Protein AF-0000000073494313 (afdb_homodimer)

Foldseek 3Di:
DQPWDWDDDVQFIETEGEQVSQVVVPDDDPASQVSVLVVLLPDDLVVTFKYKYEYPQKDFPVVLVVVLVSVDGLLAFEKEAQWWWDDDVVHDIWIWHDNHLMMMTGSNNSVLSNVVPDLVVQADPVDDSRNRVSVRSNCVVSVRDYDQSADPVRAGQRENAALVQQQDPDHDPVCVVVCVTGPDHQHGHDPRHDPSHGIHGPNPDVVSVVVCCCVSPPDDDDDPPDDDPDDPPDPPPD/DQPWDWDDDVQFTETEGELVSQVVVPDDDPASQVSVLVVLLPDDLVVTFKYKYEYPQKDFPVVLVVVLVSVDGLLAFEKEAQWWWDDDVVHDIWIWHDNHLMMMTGSNNSVLSNVVPDLVVQADPVDDSRNRNSVRSNCVVSVRDYDQSADPVRAGQRENAALVQQQDPDHDPVCVVVCVTGPDHQHGHDPRHDPSHGIHGPNPDVVSVVVCCCVSPPDDDDDPPDDDPDDPPDPPPD

Organism: Scylla paramamosain (NCBI:txid85552)

Nearest PDB structures (foldseek):
  7q4i-assembly1_A  TM=8.349E-01  e=1.091E-16  Drosophila melanogaster
  2j0b-assembly1_A  TM=5.840E-01  e=1.925E-06  Mus musculus
  3pkp-assembly4_C  TM=4.285E-01  e=1.118E-01  Salmonella enterica subsp. enterica serovar Typhimurium
  7q4i-assembly1_A  TM=8.349E-01  e=9.191E-17  Drosophila melanogaster
  2j0b-assembly1_A  TM=5.835E-01  e=2.521E-06  Mus musculus

Structure (mmCIF, N/CA/C/O backbone):
data_AF-0000000073494313-model_v1
#
loop_
_entity.id
_entity.type
_entity.pdbx_description
1 polymer 'N-acetylgalactosaminide beta-1,3-galactosyltransferase'
#
loop_
_atom_site.group_PDB
_atom_site.id
_atom_site.type_symbol
_atom_site.label_atom_id
_atom_site.label_alt_id
_atom_site.label_comp_id
_atom_site.label_asym_id
_atom_site.label_entity_id
_atom_site.label_seq_id
_atom_site.pdbx_PDB_ins_code
_atom_site.Cartn_x
_atom_site.Cartn_y
_atom_site.Cartn_z
_atom_site.occupancy
_atom_site.B_iso_or_equiv
_atom_site.auth_seq_id
_atom_site.auth_comp_id
_atom_site.auth_asym_id
_atom_site.auth_atom_id
_atom_site.pdbx_PDB_model_num
ATOM 1 N N . MET A 1 1 ? -23.766 22.703 9.469 1 31.22 1 MET A N 1
ATOM 2 C CA . MET A 1 1 ? -22.953 21.906 10.398 1 31.22 1 MET A CA 1
ATOM 3 C C . MET A 1 1 ? -21.719 21.359 9.711 1 31.22 1 MET A C 1
ATOM 5 O O . MET A 1 1 ? -21.797 20.812 8.617 1 31.22 1 MET A O 1
ATOM 9 N N . LEU A 1 2 ? -20.641 21.922 10.203 1 36.47 2 LEU A N 1
ATOM 10 C CA . LEU A 1 2 ? -19.359 21.562 9.609 1 36.47 2 LEU A CA 1
ATOM 11 C C . LEU A 1 2 ? -19.156 20.047 9.641 1 36.47 2 LEU A C 1
ATOM 13 O O . LEU A 1 2 ? -19.422 19.406 10.648 1 36.47 2 LEU A O 1
ATOM 17 N N . ASP A 1 3 ? -19.141 19.484 8.539 1 37.72 3 ASP A N 1
ATOM 18 C CA . ASP A 1 3 ? -18.938 18.031 8.461 1 37.72 3 ASP A CA 1
ATOM 19 C C . ASP A 1 3 ? -17.578 17.641 9.039 1 37.72 3 ASP A C 1
ATOM 21 O O . ASP A 1 3 ? -16.531 18.016 8.492 1 37.72 3 ASP A O 1
ATOM 25 N N . THR A 1 4 ? -17.609 17.656 10.391 1 46.22 4 THR A N 1
ATOM 26 C CA . THR A 1 4 ? -16.422 17.156 11.07 1 46.22 4 THR A CA 1
ATOM 27 C C . THR A 1 4 ? -16.562 15.664 11.406 1 46.22 4 THR A C 1
ATOM 29 O O . THR A 1 4 ? -17.688 15.188 11.633 1 46.22 4 THR A O 1
ATOM 32 N N . THR A 1 5 ? -15.555 14.906 11.062 1 47.62 5 THR A N 1
ATOM 33 C CA . THR A 1 5 ? -15.516 13.539 11.547 1 47.62 5 THR A CA 1
ATOM 34 C C . THR A 1 5 ? -14.867 13.469 12.93 1 47.62 5 THR A C 1
ATOM 36 O O . THR A 1 5 ? -13.797 14.047 13.148 1 47.62 5 THR A O 1
ATOM 39 N N . ARG A 1 6 ? -15.672 12.969 13.945 1 47.88 6 ARG A N 1
ATOM 40 C CA . ARG A 1 6 ? -15.148 12.828 15.297 1 47.88 6 ARG A CA 1
ATOM 41 C C . ARG A 1 6 ? -14.734 11.383 15.578 1 47.88 6 ARG A C 1
ATOM 43 O O . ARG A 1 6 ? -15.445 10.445 15.227 1 47.88 6 ARG A O 1
ATOM 50 N N . ILE A 1 7 ? -13.445 11.234 15.969 1 43.59 7 ILE A N 1
ATOM 51 C CA . ILE A 1 7 ? -12.93 9.938 16.391 1 43.59 7 ILE A CA 1
ATOM 52 C C . ILE A 1 7 ? -12.641 9.953 17.891 1 43.59 7 ILE A C 1
ATOM 54 O O . ILE A 1 7 ? -11.945 10.844 18.375 1 43.59 7 ILE A O 1
ATOM 58 N N . LYS A 1 8 ? -13.328 9.055 18.75 1 47.69 8 LYS A N 1
ATOM 59 C CA . LYS A 1 8 ? -13.125 8.961 20.203 1 47.69 8 LYS A CA 1
ATOM 60 C C . LYS A 1 8 ? -12.602 7.586 20.594 1 47.69 8 LYS A C 1
ATOM 62 O O . LYS A 1 8 ? -13.156 6.566 20.188 1 47.69 8 LYS A O 1
ATOM 67 N N . THR A 1 9 ? -11.359 7.719 20.922 1 48.69 9 THR A N 1
ATOM 68 C CA . THR A 1 9 ? -10.852 6.539 21.625 1 48.69 9 THR A CA 1
ATOM 69 C C . THR A 1 9 ? -10.758 6.785 23.125 1 48.69 9 THR A C 1
ATOM 71 O O . THR A 1 9 ? -11.078 7.879 23.594 1 48.69 9 THR A O 1
ATOM 74 N N . ASN A 1 10 ? -10.695 5.785 23.984 1 44.34 10 ASN A N 1
ATOM 75 C CA . ASN A 1 10 ? -10.539 5.965 25.422 1 44.34 10 ASN A CA 1
ATOM 76 C C . ASN A 1 10 ? -9.414 6.945 25.75 1 44.34 10 ASN A C 1
ATOM 78 O O . ASN A 1 10 ? -9.344 7.473 26.859 1 44.34 10 ASN A O 1
ATOM 82 N N . TYR A 1 11 ? -8.609 7.281 24.719 1 44.97 11 TYR A N 1
ATOM 83 C CA . TYR A 1 11 ? -7.406 8.055 25.016 1 44.97 11 TYR A CA 1
ATOM 84 C C . TYR A 1 11 ? -7.41 9.383 24.266 1 44.97 11 TYR A C 1
ATOM 86 O O . TYR A 1 11 ? -6.793 10.352 24.703 1 44.97 11 TYR A O 1
ATOM 94 N N . ILE A 1 12 ? -8.094 9.352 23.078 1 50.31 12 ILE A N 1
ATOM 95 C CA . ILE A 1 12 ? -7.914 10.516 22.219 1 50.31 12 ILE A CA 1
ATOM 96 C C . ILE A 1 12 ? -9.234 10.875 21.547 1 50.31 12 ILE A C 1
ATOM 98 O O . ILE A 1 12 ? -9.992 9.984 21.141 1 50.31 12 ILE A O 1
ATOM 102 N N . SER A 1 13 ? -9.57 12.148 21.625 1 58.66 13 SER A N 1
ATOM 103 C CA . SER A 1 13 ? -10.648 12.648 20.781 1 58.66 13 SER A CA 1
ATOM 104 C C . SER A 1 13 ? -10.117 13.586 19.703 1 58.66 13 SER A C 1
ATOM 106 O O . SER A 1 13 ? -9.258 14.438 19.984 1 58.66 13 SER A O 1
ATOM 108 N N . LEU A 1 14 ? -10.477 13.289 18.469 1 51.53 14 LEU A N 1
ATOM 109 C CA . LEU A 1 14 ? -9.984 14 17.297 1 51.53 14 LEU A CA 1
ATOM 110 C C . LEU A 1 14 ? -11.141 14.461 16.422 1 51.53 14 LEU A C 1
ATOM 112 O O . LEU A 1 14 ? -12.078 13.703 16.172 1 51.53 14 LEU A O 1
ATOM 116 N N . SER A 1 15 ? -11.164 15.82 16.188 1 59.72 15 SER A N 1
ATOM 117 C CA . SER A 1 15 ? -12.086 16.375 15.203 1 59.72 15 SER A CA 1
ATOM 118 C C . SER A 1 15 ? -11.352 16.75 13.922 1 59.72 15 SER A C 1
ATOM 120 O O . SER A 1 15 ? -10.32 17.422 13.961 1 59.72 15 SER A O 1
ATOM 122 N N . ILE A 1 16 ? -11.828 16.266 12.789 1 64.75 16 ILE A N 1
ATOM 123 C CA . ILE A 1 16 ? -11.188 16.516 11.5 1 64.75 16 ILE A CA 1
ATOM 124 C C . ILE A 1 16 ? -12.086 17.406 10.648 1 64.75 16 ILE A C 1
ATOM 126 O O . ILE A 1 16 ? -13.266 17.109 10.461 1 64.75 16 ILE A O 1
ATOM 130 N N . MET A 1 17 ? -11.562 18.516 10.273 1 63.66 17 MET A N 1
ATOM 131 C CA . MET A 1 17 ? -12.242 19.406 9.344 1 63.66 17 MET A CA 1
ATOM 132 C C . MET A 1 17 ? -11.625 19.328 7.953 1 63.66 17 MET A C 1
ATOM 134 O O . MET A 1 17 ? -10.422 19.531 7.793 1 63.66 17 MET A O 1
ATOM 138 N N . ALA A 1 18 ? -12.445 18.922 7.004 1 61.81 18 ALA A N 1
ATOM 139 C CA . ALA A 1 18 ? -12 18.906 5.613 1 61.81 18 ALA A CA 1
ATOM 140 C C . ALA A 1 18 ? -12.289 20.25 4.934 1 61.81 18 ALA A C 1
ATOM 142 O O . ALA A 1 18 ? -13.344 20.844 5.16 1 61.81 18 ALA A O 1
ATOM 143 N N . SER A 1 19 ? -11.352 20.703 4.25 1 59.56 19 SER A N 1
ATOM 144 C CA . SER A 1 19 ? -11.438 22.047 3.691 1 59.56 19 SER A CA 1
ATOM 145 C C . SER A 1 19 ? -12.664 22.203 2.801 1 59.56 19 SER A C 1
ATOM 147 O O . SER A 1 19 ? -13.312 23.25 2.799 1 59.56 19 SER A O 1
ATOM 149 N N . HIS A 1 20 ? -12.914 21.109 2.035 1 52.56 20 HIS A N 1
ATOM 150 C CA . HIS A 1 20 ? -14.031 21.266 1.113 1 52.56 20 HIS A CA 1
ATOM 151 C C . HIS A 1 20 ? -15.352 21.375 1.867 1 52.56 20 HIS A C 1
ATOM 153 O O . HIS A 1 20 ? -16.312 21.984 1.372 1 52.56 20 HIS A O 1
ATOM 159 N N . ALA A 1 21 ? -15.305 20.719 3.002 1 49.66 21 ALA A N 1
ATOM 160 C CA . ALA A 1 21 ? -16.516 20.812 3.805 1 49.66 21 ALA A CA 1
ATOM 161 C C . ALA A 1 21 ? -16.797 22.25 4.234 1 49.66 21 ALA A C 1
ATOM 163 O O . ALA A 1 21 ? -17.922 22.609 4.574 1 49.66 21 ALA A O 1
ATOM 164 N N . LEU A 1 22 ? -15.781 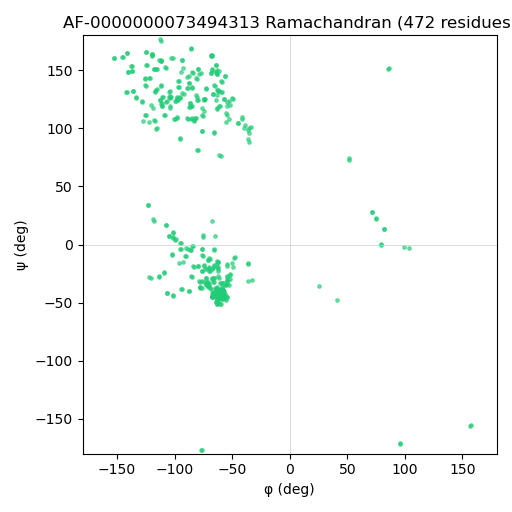23 4.074 1 48.25 22 LEU A N 1
ATOM 165 C CA . LEU A 1 22 ? -15.859 24.391 4.508 1 48.25 22 LEU A CA 1
ATOM 166 C C . LEU A 1 22 ? -16.484 25.266 3.424 1 48.25 22 LEU A C 1
ATOM 168 O O . LEU A 1 22 ? -16.953 26.375 3.705 1 48.25 22 LEU A O 1
ATOM 172 N N . SER A 1 23 ? -16.281 24.781 2.166 1 46.97 23 SER A N 1
ATOM 173 C CA . SER A 1 23 ? -16.875 25.578 1.093 1 46.97 23 SER A CA 1
ATOM 174 C C . SER A 1 23 ? -18.375 25.797 1.327 1 46.97 23 SER A C 1
ATOM 176 O O . SER A 1 23 ? -18.969 26.703 0.734 1 46.97 23 SER A O 1
ATOM 178 N N . ARG A 1 24 ? -18.922 24.844 2.002 1 47.31 24 ARG A N 1
ATOM 179 C CA . ARG A 1 24 ? -20.344 25.062 2.221 1 47.31 24 ARG A CA 1
ATOM 180 C C . ARG A 1 24 ? -20.578 26.188 3.225 1 47.31 24 ARG A C 1
ATOM 182 O O . ARG A 1 24 ? -21.719 26.609 3.441 1 47.31 24 ARG A O 1
ATOM 189 N N . LEU A 1 25 ? -19.484 26.359 3.953 1 43.41 25 LEU A N 1
ATOM 190 C CA . LEU A 1 25 ? -19.672 27.484 4.859 1 43.41 25 LEU A CA 1
ATOM 191 C C . LEU A 1 25 ? -19.797 28.797 4.082 1 43.41 25 LEU A C 1
ATOM 193 O O . LEU A 1 25 ? -18.984 29.062 3.182 1 43.41 25 LEU A O 1
ATOM 197 N N . LEU A 1 26 ? -21.062 29.156 3.863 1 39.44 26 LEU A N 1
ATOM 198 C CA . LEU A 1 26 ? -21.594 30.328 3.186 1 39.44 26 LEU A CA 1
ATOM 199 C C . LEU A 1 26 ? -20.734 31.562 3.459 1 39.44 26 LEU A C 1
ATOM 201 O O . LEU A 1 26 ? -21.047 32.656 3.004 1 39.44 26 LEU A O 1
ATOM 205 N N . TYR A 1 27 ? -19.844 31.562 4.488 1 44.03 27 TYR A N 1
ATOM 206 C CA . TYR A 1 27 ? -19.484 32.938 4.746 1 44.03 27 TYR A CA 1
ATOM 207 C C . TYR A 1 27 ? -18.656 33.531 3.607 1 44.03 27 TYR A C 1
ATOM 209 O O . TYR A 1 27 ? -18.062 32.781 2.826 1 44.03 27 TYR A O 1
ATOM 217 N N . SER A 1 28 ? -18.562 34.938 3.582 1 43.09 28 SER A N 1
ATOM 218 C CA . SER A 1 28 ? -18.031 36.031 2.758 1 43.09 28 SER A CA 1
ATOM 219 C C . SER A 1 28 ? -16.547 35.812 2.496 1 43.09 28 SER A C 1
ATOM 221 O O . SER A 1 28 ? -15.898 36.688 1.889 1 43.09 28 SER A O 1
ATOM 223 N N . TYR A 1 29 ? -15.898 35.031 3.23 1 48.62 29 TYR A N 1
ATOM 224 C CA . TYR A 1 29 ? -14.477 35.188 2.984 1 48.62 29 TYR A CA 1
ATOM 225 C C . TYR A 1 29 ? -14.062 34.562 1.661 1 48.62 29 TYR A C 1
ATOM 227 O O . TYR A 1 29 ? -14.492 33.469 1.338 1 48.62 29 TYR A O 1
ATOM 235 N N . GLU A 1 30 ? -13.656 35.406 0.825 1 58.41 30 GLU A N 1
ATOM 236 C CA . GLU A 1 30 ? -13.234 35.094 -0.541 1 58.41 30 GLU A CA 1
ATOM 237 C C . GLU A 1 30 ? -12.031 34.156 -0.557 1 58.41 30 GLU A C 1
ATOM 239 O O . GLU A 1 30 ? -11.906 33.344 -1.449 1 58.41 30 GLU A O 1
ATOM 244 N N . ASP A 1 31 ? -11.141 34.281 0.619 1 74.75 31 ASP A N 1
ATOM 245 C CA . ASP A 1 31 ? -9.938 33.469 0.389 1 74.75 31 ASP A CA 1
ATOM 246 C C . ASP A 1 31 ? -9.891 32.281 1.327 1 74.75 31 ASP A C 1
ATOM 248 O O . ASP A 1 31 ? -10.695 32.156 2.252 1 74.75 31 ASP A O 1
ATOM 252 N N . LEU A 1 32 ? -9.242 31.297 1.111 1 78 32 LEU A N 1
ATOM 253 C CA . LEU A 1 32 ? -9.141 30.031 1.825 1 78 32 LEU A CA 1
ATOM 254 C C . LEU A 1 32 ? -8.781 30.266 3.291 1 78 32 LEU A C 1
ATOM 256 O O . LEU A 1 32 ? -9.25 29.531 4.168 1 78 32 LEU A O 1
ATOM 260 N N . TRP A 1 33 ? -8.039 31.312 3.58 1 82.94 33 TRP A N 1
ATOM 261 C CA . TRP A 1 33 ? -7.688 31.625 4.961 1 82.94 33 TRP A CA 1
ATOM 262 C C . TRP A 1 33 ? -8.93 31.938 5.781 1 82.94 33 TRP A C 1
ATOM 264 O O . TRP A 1 33 ? -9.141 31.375 6.855 1 82.94 33 TRP A O 1
ATOM 274 N N . GLY A 1 34 ? -9.719 32.812 5.273 1 78.81 34 GLY A N 1
ATOM 275 C CA . GLY A 1 34 ? -10.945 33.188 5.961 1 78.81 34 GLY A CA 1
ATOM 276 C C . GLY A 1 34 ? -11.859 32 6.219 1 78.81 34 GLY A C 1
ATOM 277 O O . GLY A 1 34 ? -12.43 31.859 7.305 1 78.81 34 GLY A O 1
ATOM 278 N N . LYS A 1 35 ? -11.945 31.109 5.273 1 79 35 LYS A N 1
ATOM 279 C CA . LYS A 1 35 ? -12.812 29.938 5.391 1 79 35 LYS A CA 1
ATOM 280 C C . LYS A 1 35 ? -12.312 29 6.48 1 79 35 LYS A C 1
ATOM 282 O O . LYS A 1 35 ? -13.102 28.516 7.293 1 79 35 LYS A O 1
ATOM 287 N N . VAL A 1 36 ? -11.047 28.75 6.508 1 83.19 36 VAL A N 1
ATOM 288 C CA . VAL A 1 36 ? -10.453 27.797 7.453 1 83.19 36 VAL A CA 1
ATOM 289 C C . VAL A 1 36 ? -10.57 28.359 8.875 1 83.19 36 VAL A C 1
ATOM 291 O O . VAL A 1 36 ? -10.969 27.641 9.797 1 83.19 36 VAL A O 1
ATOM 294 N N . VAL A 1 37 ? -10.25 29.656 9.023 1 82.75 37 VAL A N 1
ATOM 295 C CA . VAL A 1 37 ? -10.297 30.266 10.352 1 82.75 37 VAL A CA 1
ATOM 296 C C . VAL A 1 37 ? -11.734 30.281 10.859 1 82.75 37 VAL A C 1
ATOM 298 O O . VAL A 1 37 ? -11.984 29.984 12.031 1 82.75 37 VAL A O 1
ATOM 301 N N . ASP A 1 38 ? -12.641 30.625 9.969 1 79.56 38 ASP A N 1
ATOM 302 C CA . ASP A 1 38 ? -14.047 30.609 10.352 1 79.56 38 ASP A CA 1
ATOM 303 C C . ASP A 1 38 ? -14.469 29.219 10.82 1 79.56 38 ASP A C 1
ATOM 305 O O . ASP A 1 38 ? -15.242 29.094 11.773 1 79.56 38 ASP A O 1
ATOM 309 N N . GLY A 1 39 ? -14.055 28.219 10.117 1 80.19 39 GLY A N 1
ATOM 310 C CA . GLY A 1 39 ? -14.328 26.844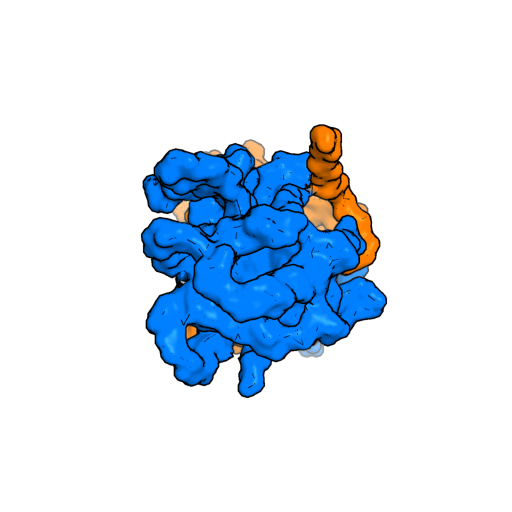 10.523 1 80.19 39 GLY A CA 1
ATOM 311 C C . GLY A 1 39 ? -13.836 26.531 11.922 1 80.19 39 GLY A C 1
ATOM 312 O O . GLY A 1 39 ? -14.57 25.969 12.734 1 80.19 39 GLY A O 1
ATOM 313 N N . PHE A 1 40 ? -12.602 26.906 12.234 1 85.38 40 PHE A N 1
ATOM 314 C CA . PHE A 1 40 ? -12.031 26.656 13.547 1 85.38 40 PHE A CA 1
ATOM 315 C C . PHE A 1 40 ? -12.781 27.422 14.625 1 85.38 40 PHE A C 1
ATOM 317 O O . PHE A 1 40 ? -12.992 26.906 15.727 1 85.38 40 PHE A O 1
ATOM 324 N N . LEU A 1 41 ? -13.203 28.656 14.281 1 82.38 41 LEU A N 1
ATOM 325 C CA . LEU A 1 41 ? -13.875 29.5 15.258 1 82.38 41 LEU A CA 1
ATOM 326 C C . LEU A 1 41 ? -15.234 28.922 15.641 1 82.38 41 LEU A C 1
ATOM 328 O O . LEU A 1 41 ? -15.75 29.203 16.719 1 82.38 41 LEU A O 1
ATOM 332 N N . GLN A 1 42 ? -15.75 28.078 14.773 1 78.31 42 GLN A N 1
ATOM 333 C CA . GLN A 1 42 ? -17.078 27.516 15.008 1 78.31 42 GLN A CA 1
ATOM 334 C C . GLN A 1 42 ? -17 26.219 15.812 1 78.31 42 GLN A C 1
ATOM 336 O O . GLN A 1 42 ? -18.016 25.734 16.328 1 78.31 42 GLN A O 1
ATOM 341 N N . LEU A 1 43 ? -15.828 25.734 15.969 1 80.81 43 LEU A N 1
ATOM 342 C CA . LEU A 1 43 ? -15.672 24.484 16.688 1 80.81 43 LEU A CA 1
ATOM 343 C C . LEU A 1 43 ? -15.742 24.703 18.203 1 80.81 43 LEU A C 1
ATOM 345 O O . LEU A 1 43 ? -15.461 25.812 18.672 1 80.81 43 LEU A O 1
ATOM 349 N N . ASN A 1 44 ? -16.203 23.688 18.906 1 84.75 44 ASN A N 1
ATOM 350 C CA . ASN A 1 44 ? -16.125 23.672 20.359 1 84.75 44 ASN A CA 1
ATOM 351 C C . ASN A 1 44 ? -14.812 23.062 20.844 1 84.75 44 ASN A C 1
ATOM 353 O O . ASN A 1 44 ? -14.625 21.844 20.781 1 84.75 44 ASN A O 1
ATOM 357 N N . ALA A 1 45 ? -13.938 23.922 21.375 1 88.06 45 ALA A N 1
ATOM 358 C CA . ALA A 1 45 ? -12.594 23.516 21.766 1 88.06 45 ALA A CA 1
ATOM 359 C C . ALA A 1 45 ? -12.641 22.484 22.891 1 88.06 45 ALA A C 1
ATOM 361 O O . ALA A 1 45 ? -11.672 21.766 23.125 1 88.06 45 ALA A O 1
ATOM 362 N N . SER A 1 46 ? -13.742 22.422 23.578 1 87.31 46 SER A N 1
ATOM 363 C CA . SER A 1 46 ? -13.852 21.484 24.703 1 87.31 46 SER A CA 1
ATOM 364 C C . SER A 1 46 ? -14.383 20.141 24.234 1 87.31 46 SER A C 1
ATOM 366 O O . SER A 1 46 ? -14.406 19.172 25 1 87.31 46 SER A O 1
ATOM 368 N N . ALA A 1 47 ? -14.703 20.047 22.969 1 82.56 47 ALA A N 1
ATOM 369 C CA . ALA A 1 47 ? -15.359 18.844 22.469 1 82.56 47 ALA A CA 1
ATOM 370 C C . ALA A 1 47 ? -14.336 17.766 22.141 1 82.56 47 ALA A C 1
ATOM 372 O O . ALA A 1 47 ? -14.688 16.594 21.984 1 82.56 47 ALA A O 1
ATOM 373 N N . ALA A 1 48 ? -13.086 18.156 21.984 1 87.25 48 ALA A N 1
ATOM 374 C CA . ALA A 1 48 ? -12.031 17.219 21.641 1 87.25 48 ALA A CA 1
ATOM 375 C C . ALA A 1 48 ? -10.672 17.688 22.141 1 87.25 48 ALA A C 1
ATOM 377 O O . ALA A 1 48 ? -10.508 18.875 22.453 1 87.25 48 ALA A O 1
ATOM 378 N N . ASP A 1 49 ? -9.773 16.734 22.234 1 89.62 49 ASP A N 1
ATOM 379 C CA . ASP A 1 49 ? -8.406 17.047 22.641 1 89.62 49 ASP A CA 1
ATOM 380 C C . ASP A 1 49 ? -7.609 17.656 21.5 1 89.62 49 ASP A C 1
ATOM 382 O O . ASP A 1 49 ? -6.719 18.469 21.719 1 89.62 49 ASP A O 1
ATOM 386 N N . TRP A 1 50 ? -7.977 17.188 20.281 1 93.12 50 TRP A N 1
ATOM 387 C CA . TRP A 1 50 ? -7.211 17.562 19.109 1 93.12 50 TRP A CA 1
ATOM 388 C C . TRP A 1 50 ? -8.133 17.906 17.938 1 93.12 50 TRP A C 1
ATOM 390 O O . TRP A 1 50 ? -9.219 17.328 17.812 1 93.12 50 TRP A O 1
ATOM 400 N N . PHE A 1 51 ? -7.648 18.828 17.078 1 90.06 51 PHE A N 1
ATOM 401 C CA . PHE A 1 51 ? -8.406 19.297 15.922 1 90.06 51 PHE A CA 1
ATOM 402 C C . PHE A 1 51 ? -7.539 19.312 14.672 1 90.06 51 PHE A C 1
ATOM 404 O O . PHE A 1 51 ? -6.473 19.938 14.656 1 90.06 51 PHE A O 1
ATOM 411 N N . MET A 1 52 ? -8.008 18.656 13.602 1 91.56 52 MET A N 1
ATOM 412 C CA . MET A 1 52 ? -7.195 18.547 12.398 1 91.56 52 MET A CA 1
ATOM 413 C C . MET A 1 52 ? -7.871 19.25 11.219 1 91.56 52 MET A C 1
ATOM 415 O O . MET A 1 52 ? -9.086 19.141 11.039 1 91.56 52 MET A O 1
ATOM 419 N N . LYS A 1 53 ? -7.078 20.062 10.547 1 90.06 53 LYS A N 1
ATOM 420 C CA . LYS A 1 53 ? -7.418 20.531 9.211 1 90.06 53 LYS A CA 1
ATOM 421 C C . LYS A 1 53 ? -6.77 19.672 8.141 1 90.06 53 LYS A C 1
ATOM 423 O O . LYS A 1 53 ? -5.57 19.391 8.203 1 90.06 53 LYS A O 1
ATOM 428 N N . ALA A 1 54 ? -7.52 19.156 7.215 1 88 54 ALA A N 1
ATOM 429 C CA . ALA A 1 54 ? -7.012 18.391 6.082 1 88 54 ALA A CA 1
ATOM 430 C C . ALA A 1 54 ? -7.719 18.797 4.789 1 88 54 ALA A C 1
ATOM 432 O O . ALA A 1 54 ? -8.828 19.344 4.82 1 88 54 ALA A O 1
ATOM 433 N N . ASP A 1 55 ? -7.086 18.625 3.695 1 85.5 55 ASP A N 1
ATOM 434 C CA . ASP A 1 55 ? -7.715 18.844 2.396 1 85.5 55 ASP A CA 1
ATOM 435 C C . ASP A 1 55 ? -8.461 17.594 1.936 1 85.5 55 ASP A C 1
ATOM 437 O O . ASP A 1 55 ? -8.297 16.516 2.508 1 85.5 55 ASP A O 1
ATOM 441 N N . ASP A 1 56 ? -9.281 17.734 0.867 1 82.56 56 ASP A N 1
ATOM 442 C CA . ASP A 1 56 ? -10.102 16.641 0.384 1 82.56 56 ASP A CA 1
ATOM 443 C C . ASP A 1 56 ? -9.242 15.555 -0.273 1 82.56 56 ASP A C 1
ATOM 445 O O . ASP A 1 56 ? -9.672 14.406 -0.402 1 82.56 56 ASP A O 1
ATOM 449 N N . ASP A 1 57 ? -8.047 15.922 -0.662 1 89.56 57 ASP A N 1
ATOM 450 C CA . ASP A 1 57 ? -7.18 14.938 -1.314 1 89.56 57 ASP A CA 1
ATOM 451 C C . ASP A 1 57 ? -6.047 14.508 -0.389 1 89.56 57 ASP A C 1
ATOM 453 O O . ASP A 1 57 ? -5.012 14.023 -0.852 1 89.56 57 ASP A O 1
ATOM 457 N N . THR A 1 58 ? -6.262 14.812 0.933 1 90 58 THR A N 1
ATOM 458 C CA . THR A 1 58 ? -5.352 14.297 1.948 1 90 58 THR A CA 1
ATOM 459 C C . THR A 1 58 ? -5.777 12.906 2.41 1 90 58 THR A C 1
ATOM 461 O O . THR A 1 58 ? -6.918 12.719 2.842 1 90 58 THR A O 1
ATOM 464 N N . PHE A 1 59 ? -4.93 11.914 2.205 1 93.06 59 PHE A N 1
ATOM 465 C CA . PHE A 1 59 ? -5.172 10.578 2.738 1 93.06 59 PHE A CA 1
ATOM 466 C C . PHE A 1 59 ? -4.637 10.453 4.16 1 93.06 59 PHE A C 1
ATOM 468 O O . PHE A 1 59 ? -3.443 10.656 4.398 1 93.06 59 PHE A O 1
ATOM 475 N N . LEU A 1 60 ? -5.516 10.117 5.059 1 91.44 60 LEU A N 1
ATOM 476 C CA . LEU A 1 60 ? -5.172 10.078 6.477 1 91.44 60 LEU A CA 1
ATOM 477 C C . LEU A 1 60 ? -5.004 8.633 6.953 1 91.44 60 LEU A C 1
ATOM 479 O O . LEU A 1 60 ? -5.863 7.789 6.699 1 91.44 60 LEU A O 1
ATOM 483 N N . ILE A 1 61 ? -3.889 8.336 7.555 1 90.5 61 ILE A N 1
ATOM 484 C CA . ILE A 1 61 ? -3.65 7.074 8.242 1 90.5 61 ILE A CA 1
ATOM 485 C C . ILE A 1 61 ? -3.955 7.23 9.727 1 90.5 61 ILE A C 1
ATOM 487 O O . ILE A 1 61 ? -3.057 7.516 10.523 1 90.5 61 ILE A O 1
ATOM 491 N N . TYR A 1 62 ? -5.16 6.957 10.102 1 86.62 62 TYR A N 1
ATOM 492 C CA . TYR A 1 62 ? -5.77 7.297 11.383 1 86.62 62 TYR A CA 1
ATOM 493 C C . TYR A 1 62 ? -4.992 6.684 12.539 1 86.62 62 TYR A C 1
ATOM 495 O O . TYR A 1 62 ? -4.668 7.371 13.516 1 86.62 62 TYR A O 1
ATOM 503 N N . PRO A 1 63 ? -4.625 5.387 12.469 1 84.38 63 PRO A N 1
ATOM 504 C CA . PRO A 1 63 ? -3.922 4.789 13.602 1 84.38 63 PRO A CA 1
ATOM 505 C C . PRO A 1 63 ? -2.619 5.512 13.938 1 84.38 63 PRO A C 1
ATOM 507 O O . PRO A 1 63 ? -2.309 5.723 15.117 1 84.38 63 PRO A O 1
ATOM 510 N N . ASN A 1 64 ? -1.927 5.918 12.938 1 89.69 64 ASN A N 1
ATOM 511 C CA . ASN A 1 64 ? -0.646 6.578 13.172 1 89.69 64 ASN A CA 1
ATOM 512 C C . ASN A 1 64 ? -0.833 7.988 13.727 1 89.69 64 ASN A C 1
ATOM 514 O O . ASN A 1 64 ? -0.021 8.453 14.523 1 89.69 64 ASN A O 1
ATOM 518 N N . LEU A 1 65 ? -1.925 8.664 13.273 1 90.5 65 LEU A N 1
ATOM 519 C CA . LEU A 1 65 ? -2.23 9.961 13.867 1 90.5 65 LEU A CA 1
ATOM 520 C C . LEU A 1 65 ? -2.557 9.82 15.352 1 90.5 65 LEU A C 1
ATOM 522 O O . LEU A 1 65 ? -2.014 10.547 16.188 1 90.5 65 LEU A O 1
ATOM 526 N N . LEU A 1 66 ? -3.418 8.859 15.664 1 86.19 66 LEU A N 1
ATOM 527 C CA . LEU A 1 66 ? -3.828 8.664 17.047 1 86.19 66 LEU A CA 1
ATOM 528 C C . LEU A 1 66 ? -2.639 8.273 17.922 1 86.19 66 LEU A C 1
ATOM 530 O O . LEU A 1 66 ? -2.533 8.711 19.062 1 86.19 66 LEU A O 1
ATOM 534 N N . ASN A 1 67 ? -1.771 7.477 17.328 1 86.94 67 ASN A N 1
ATOM 535 C CA . ASN A 1 67 ? -0.566 7.105 18.062 1 86.94 67 ASN A CA 1
ATOM 536 C C . ASN A 1 67 ? 0.306 8.32 18.359 1 86.94 67 ASN A C 1
ATOM 538 O O . ASN A 1 67 ? 0.8 8.484 19.469 1 86.94 67 ASN A O 1
ATOM 542 N N . LEU A 1 68 ? 0.52 9.148 17.406 1 89.62 68 LEU A N 1
ATOM 543 C CA . LEU A 1 68 ? 1.29 10.375 17.562 1 89.62 68 LEU A CA 1
ATOM 544 C C . LEU A 1 68 ? 0.69 11.25 18.672 1 89.62 68 LEU A C 1
ATOM 546 O O . LEU A 1 68 ? 1.402 11.695 19.562 1 89.62 68 LEU A O 1
ATOM 550 N N . LEU A 1 69 ? -0.645 11.383 18.641 1 89.12 69 LEU A N 1
ATOM 551 C CA . LEU A 1 69 ? -1.343 12.281 19.562 1 89.12 69 LEU A CA 1
ATOM 552 C C . LEU A 1 69 ? -1.358 11.719 20.969 1 89.12 69 LEU A C 1
ATOM 554 O O . LEU A 1 69 ? -1.366 12.469 21.953 1 89.12 69 LEU A O 1
ATOM 558 N N . ALA A 1 70 ? -1.332 10.422 21.062 1 84.06 70 ALA A N 1
ATOM 559 C CA . ALA A 1 70 ? -1.355 9.758 22.359 1 84.06 70 ALA A CA 1
ATOM 560 C C . ALA A 1 70 ? -0.085 10.055 23.156 1 84.06 70 ALA A C 1
ATOM 562 O O . ALA A 1 70 ? -0.059 9.906 24.375 1 84.06 70 ALA A O 1
ATOM 563 N N . HIS A 1 71 ? 0.923 10.492 22.484 1 86.62 71 HIS A N 1
ATOM 564 C CA . HIS A 1 71 ? 2.201 10.75 23.141 1 86.62 71 HIS A CA 1
ATOM 565 C C . HIS A 1 71 ? 2.398 12.234 23.406 1 86.62 71 HIS A C 1
ATOM 567 O O . HIS A 1 71 ? 3.477 12.656 23.828 1 86.62 71 HIS A O 1
ATOM 573 N N . LEU A 1 72 ? 1.381 13.008 23.141 1 88.62 72 LEU A N 1
ATOM 574 C CA . LEU A 1 72 ? 1.427 14.453 23.344 1 88.62 72 LEU A CA 1
ATOM 575 C C . LEU A 1 72 ? 0.365 14.891 24.344 1 88.62 72 LEU A C 1
ATOM 577 O O . LEU A 1 72 ? -0.531 14.117 24.688 1 88.62 72 LEU A O 1
ATOM 581 N N . ASP A 1 73 ? 0.519 16.031 24.859 1 91.5 73 ASP A N 1
ATOM 582 C CA . ASP A 1 73 ? -0.388 16.594 25.859 1 91.5 73 ASP A CA 1
ATOM 583 C C . ASP A 1 73 ? -1.217 17.734 25.266 1 91.5 73 ASP A C 1
ATOM 585 O O . ASP A 1 73 ? -0.693 18.812 25 1 91.5 73 ASP A O 1
ATOM 589 N N . PRO A 1 74 ? -2.52 17.484 25.125 1 93.06 74 PRO A N 1
ATOM 590 C CA . PRO A 1 74 ? -3.352 18.516 24.484 1 93.06 74 PRO A CA 1
ATOM 591 C C . PRO A 1 74 ? -3.525 19.766 25.344 1 93.06 74 PRO A C 1
ATOM 593 O O . PRO A 1 74 ? -4.02 20.781 24.875 1 93.06 74 PRO A O 1
ATOM 596 N N . SER A 1 75 ? -3.158 19.672 26.594 1 95.75 75 SER A N 1
ATOM 597 C CA . SER A 1 75 ? -3.211 20.859 27.453 1 95.75 75 SER A CA 1
ATOM 598 C C . SER A 1 75 ? -2.078 21.828 27.125 1 95.75 75 SER A C 1
ATOM 600 O O . SER A 1 75 ? -2.107 22.984 27.547 1 95.75 75 SER A O 1
ATOM 602 N N . GLU A 1 76 ? -1.078 21.312 26.438 1 97 76 GLU A N 1
ATOM 603 C CA . GLU A 1 76 ? -0.078 22.203 25.859 1 97 76 GLU A CA 1
ATOM 604 C C . GLU A 1 76 ? -0.572 22.797 24.547 1 97 76 GLU A C 1
ATOM 606 O O . GLU A 1 76 ? -1.26 22.125 23.766 1 97 76 GLU A O 1
ATOM 611 N N . ALA A 1 77 ? -0.234 24.062 24.297 1 97.62 77 ALA A N 1
ATOM 612 C CA . ALA A 1 77 ? -0.587 24.688 23.031 1 97.62 77 ALA A CA 1
ATOM 613 C C . ALA A 1 77 ? 0.339 24.203 21.906 1 97.62 77 ALA A C 1
ATOM 615 O O . ALA A 1 77 ? 1.451 24.719 21.766 1 97.62 77 ALA A O 1
ATOM 616 N N . LEU A 1 78 ? -0.172 23.234 21.172 1 97.56 78 LEU A N 1
ATOM 617 C CA . LEU A 1 78 ? 0.677 22.562 20.188 1 97.56 78 LEU A CA 1
ATOM 618 C C . LEU A 1 78 ? 0.082 22.688 18.781 1 97.56 78 LEU A C 1
ATOM 620 O O . LEU A 1 78 ? -1.141 22.656 18.625 1 97.56 78 LEU A O 1
ATOM 624 N N . TYR A 1 79 ? 0.929 22.828 17.859 1 97.69 79 TYR A N 1
ATOM 625 C CA . TYR A 1 79 ? 0.7 22.906 16.422 1 97.69 79 TYR A CA 1
ATOM 626 C C . TYR A 1 79 ? 1.529 21.875 15.68 1 97.69 79 TYR A C 1
ATOM 628 O O . TYR A 1 79 ? 2.762 21.906 15.703 1 97.69 79 TYR A O 1
ATOM 636 N N . LEU A 1 80 ? 0.84 20.828 15.07 1 97.69 80 LEU A N 1
ATOM 637 C CA . LEU A 1 80 ? 1.524 19.672 14.508 1 97.69 80 LEU A CA 1
ATOM 638 C C . LEU A 1 80 ? 1.329 19.594 13 1 97.69 80 LEU A C 1
ATOM 640 O O . LEU A 1 80 ? 0.281 20 12.484 1 97.69 80 LEU A O 1
ATOM 644 N N . GLY A 1 81 ? 2.25 19.047 12.266 1 97.81 81 GLY A N 1
ATOM 645 C CA . GLY A 1 81 ? 2.217 18.844 10.828 1 97.81 81 GLY A CA 1
ATOM 646 C C . GLY A 1 81 ? 3.596 18.703 10.211 1 97.81 81 GLY A C 1
ATOM 647 O O . GLY A 1 81 ? 4.516 18.172 10.836 1 97.81 81 GLY A O 1
ATOM 648 N N . LEU A 1 82 ? 3.709 19.016 8.93 1 97.75 82 LEU A N 1
ATOM 649 C CA . LEU A 1 82 ? 4.996 19.156 8.258 1 97.75 82 LEU A CA 1
ATOM 650 C C . LEU A 1 82 ? 5.551 20.562 8.445 1 97.75 82 LEU A C 1
ATOM 652 O O . LEU A 1 82 ? 5.039 21.516 7.859 1 97.75 82 LEU A O 1
ATOM 656 N N . PRO A 1 83 ? 6.578 20.703 9.242 1 97.62 83 PRO A N 1
ATOM 657 C CA . PRO A 1 83 ? 7.066 22.062 9.539 1 97.62 83 PRO A CA 1
ATOM 658 C C . PRO A 1 83 ? 7.82 22.672 8.367 1 97.62 83 PRO A C 1
ATOM 660 O O . PRO A 1 83 ? 8.773 22.094 7.859 1 97.62 83 PRO A O 1
ATOM 663 N N . LEU A 1 84 ? 7.371 23.797 7.996 1 96.75 84 LEU A N 1
ATOM 664 C CA . LEU A 1 84 ? 7.988 24.656 6.996 1 96.75 84 LEU A CA 1
ATOM 665 C C . LEU A 1 84 ? 8.359 26.016 7.598 1 96.75 84 LEU A C 1
ATOM 667 O O . LEU A 1 84 ? 7.895 26.359 8.688 1 96.75 84 LEU A O 1
ATOM 671 N N . ILE A 1 85 ? 9.211 26.719 6.871 1 95.25 85 ILE A N 1
ATOM 672 C CA . ILE A 1 85 ? 9.656 28 7.402 1 95.25 85 ILE A CA 1
ATOM 673 C C . ILE A 1 85 ? 9.398 29.094 6.375 1 95.25 85 ILE A C 1
ATOM 675 O O . ILE A 1 85 ? 9.461 28.859 5.168 1 95.25 85 ILE A O 1
ATOM 679 N N . TYR A 1 86 ? 9.031 30.188 6.84 1 87.38 86 TYR A N 1
ATOM 680 C CA . TYR A 1 86 ? 8.844 31.391 6.047 1 87.38 86 TYR A CA 1
ATOM 681 C C . TYR A 1 86 ? 9.445 32.594 6.754 1 87.38 86 TYR A C 1
ATOM 683 O O . TYR A 1 86 ? 9.289 32.75 7.965 1 87.38 86 TYR A O 1
ATOM 691 N N . ARG A 1 87 ? 10.219 33.375 5.992 1 82.31 87 ARG A N 1
ATOM 692 C CA . ARG A 1 87 ? 10.773 34.625 6.527 1 82.31 87 ARG A CA 1
ATOM 693 C C . ARG A 1 87 ? 10.211 35.812 5.785 1 82.31 87 ARG A C 1
ATOM 695 O O . ARG A 1 87 ? 10.633 36.125 4.66 1 82.31 87 ARG A O 1
ATOM 702 N N . PRO A 1 88 ? 9.227 36.438 6.434 1 74.06 88 PRO A N 1
ATOM 703 C CA . PRO A 1 88 ? 8.734 37.656 5.809 1 74.06 88 PRO A CA 1
ATOM 704 C C . PRO A 1 88 ? 9.805 38.75 5.715 1 74.06 88 PRO A C 1
ATOM 706 O O . PRO A 1 88 ? 10.789 38.719 6.461 1 74.06 88 PRO A O 1
ATOM 709 N N . GLU A 1 89 ? 9.664 39.594 4.652 1 73.62 89 GLU A N 1
ATOM 710 C CA . GLU A 1 89 ? 10.594 40.688 4.547 1 73.62 89 GLU A CA 1
ATOM 711 C C . GLU A 1 89 ? 10.617 41.531 5.832 1 73.62 89 GLU A C 1
ATOM 713 O O . GLU A 1 89 ? 9.586 42.062 6.254 1 73.62 89 GLU A O 1
ATOM 718 N N . GLY A 1 90 ? 11.758 41.594 6.438 1 70.31 90 GLY A N 1
ATOM 719 C CA . GLY A 1 90 ? 11.969 42.406 7.613 1 70.31 90 GLY A CA 1
ATOM 720 C C . GLY A 1 90 ? 11.453 41.781 8.891 1 70.31 90 GLY A C 1
ATOM 721 O O . GLY A 1 90 ? 11.414 42.438 9.938 1 70.31 90 GLY A O 1
ATOM 722 N N . GLY A 1 91 ? 10.883 40.562 8.734 1 76.5 91 GLY A N 1
ATOM 723 C CA . GLY A 1 91 ? 10.312 39.969 9.93 1 76.5 91 GLY A CA 1
ATOM 724 C C . GLY A 1 91 ? 11.062 38.75 10.383 1 76.5 91 GLY A C 1
ATOM 725 O O . GLY A 1 91 ? 12.102 38.375 9.828 1 76.5 91 GLY A O 1
ATOM 726 N N . GLU A 1 92 ? 10.633 38.156 11.555 1 82 92 GLU A N 1
ATOM 727 C CA . GLU A 1 92 ? 11.219 36.969 12.117 1 82 92 GLU A CA 1
ATOM 728 C C . GLU A 1 92 ? 10.727 35.719 11.383 1 82 92 GLU A C 1
ATOM 730 O O . GLU A 1 92 ? 9.617 35.688 10.852 1 82 92 GLU A O 1
ATOM 735 N N . GLU A 1 93 ? 11.633 34.812 11.336 1 89.69 93 GLU A N 1
ATOM 736 C CA . GLU A 1 93 ? 11.281 33.531 10.75 1 89.69 93 GLU A CA 1
ATOM 737 C C . GLU A 1 93 ? 10.156 32.844 11.531 1 89.69 93 GLU A C 1
ATOM 739 O O . GLU A 1 93 ? 10.156 32.844 12.758 1 89.69 93 GLU A O 1
ATOM 744 N N . ILE A 1 94 ? 9.172 32.375 10.734 1 89.19 94 ILE A N 1
ATOM 745 C CA . ILE A 1 94 ? 8.102 31.641 11.398 1 89.19 94 ILE A CA 1
ATOM 746 C C . ILE A 1 94 ? 8.062 30.203 10.883 1 89.19 94 ILE A C 1
ATOM 748 O O . ILE A 1 94 ? 8.516 29.922 9.773 1 89.19 94 ILE A O 1
ATOM 752 N N . THR A 1 95 ? 7.586 29.344 11.797 1 95.88 95 THR A N 1
ATOM 753 C CA . THR A 1 95 ? 7.297 27.969 11.398 1 95.88 95 THR A CA 1
ATOM 754 C C . THR A 1 95 ? 5.812 27.797 11.102 1 95.88 95 THR A C 1
ATOM 756 O O . THR A 1 95 ? 4.961 28.234 11.867 1 95.88 95 THR A O 1
ATOM 759 N N . TYR A 1 96 ? 5.551 27.312 9.906 1 95.56 96 TYR A N 1
ATOM 760 C CA . TYR A 1 96 ? 4.176 26.969 9.57 1 95.56 96 TYR A CA 1
ATOM 761 C C . TYR A 1 96 ? 4.082 25.516 9.109 1 95.56 96 TYR A C 1
ATOM 763 O O . TYR A 1 96 ? 5.098 24.891 8.797 1 95.56 96 TYR A O 1
ATOM 771 N N . MET A 1 97 ? 2.881 24.891 9.266 1 97.75 97 MET A N 1
ATOM 772 C CA . MET A 1 97 ? 2.658 23.516 8.828 1 97.75 97 MET A CA 1
ATOM 773 C C . MET A 1 97 ? 2.012 23.484 7.449 1 97.75 97 MET A C 1
ATOM 775 O O . MET A 1 97 ? 1.109 24.266 7.164 1 97.75 97 MET A O 1
ATOM 779 N N . SER A 1 98 ? 2.533 22.609 6.633 1 96.12 98 SER A N 1
ATOM 780 C CA . SER A 1 98 ? 1.966 22.453 5.297 1 96.12 98 SER A CA 1
ATOM 781 C C . SER A 1 98 ? 0.451 22.297 5.355 1 96.12 98 SER A C 1
ATOM 783 O O . SER A 1 98 ? -0.055 21.391 6.02 1 96.12 98 SER A O 1
ATOM 785 N N . GLY A 1 99 ? -0.259 23.172 4.605 1 93.12 99 GLY A N 1
ATOM 786 C CA . GLY A 1 99 ? -1.711 23.094 4.566 1 93.12 99 GLY A CA 1
ATOM 787 C C . GLY A 1 99 ? -2.23 21.828 3.926 1 93.12 99 GLY A C 1
ATOM 788 O O . GLY A 1 99 ? -3.139 21.188 4.457 1 93.12 99 GLY A O 1
ATOM 789 N N . GLY A 1 100 ? -1.617 21.453 2.859 1 92.12 100 GLY A N 1
ATOM 790 C CA . GLY A 1 100 ? -2.049 20.281 2.1 1 92.12 100 GLY A CA 1
ATOM 791 C C . GLY A 1 100 ? -1.817 18.984 2.83 1 92.12 100 GLY A C 1
ATOM 792 O O . GLY A 1 100 ? -2.662 18.078 2.789 1 92.12 100 GLY A O 1
ATOM 793 N N . ALA A 1 101 ? -0.677 18.906 3.539 1 95.94 101 ALA A N 1
ATOM 794 C CA . ALA A 1 101 ? -0.363 17.688 4.293 1 95.94 101 ALA A CA 1
ATOM 795 C C . ALA A 1 101 ? -1.275 17.547 5.508 1 95.94 101 ALA A C 1
ATOM 797 O O . ALA A 1 101 ? -1.354 16.484 6.113 1 95.94 101 ALA A O 1
ATOM 798 N N . GLY A 1 102 ? -1.992 18.703 5.832 1 94.5 102 GLY A N 1
ATOM 799 C CA . GLY A 1 102 ? -2.807 18.734 7.035 1 94.5 102 GLY A CA 1
ATOM 800 C C . GLY A 1 102 ? -2.02 19.125 8.273 1 94.5 102 GLY A C 1
ATOM 801 O O . GLY A 1 102 ? -0.799 18.953 8.32 1 94.5 102 GLY A O 1
ATOM 802 N N . TYR A 1 103 ? -2.742 19.703 9.164 1 96.19 103 TYR A N 1
ATOM 803 C CA . TYR A 1 103 ? -2.113 20.047 10.43 1 96.19 103 TYR A CA 1
ATOM 804 C C . TYR A 1 103 ? -3.102 19.906 11.586 1 96.19 103 TYR A C 1
ATOM 806 O O . TYR A 1 103 ? -4.312 19.828 11.367 1 96.19 103 TYR A O 1
ATOM 814 N N . VAL A 1 104 ? -2.572 19.812 12.789 1 95.56 104 VAL A N 1
ATOM 815 C CA . VAL A 1 104 ? -3.35 19.531 13.984 1 95.56 104 VAL A CA 1
ATOM 816 C C . VAL A 1 104 ? -3.104 20.609 15.031 1 95.56 104 VAL A C 1
ATOM 818 O O . VAL A 1 104 ? -1.966 21.047 15.227 1 95.56 104 VAL A O 1
ATOM 821 N N . LEU A 1 105 ? -4.148 21.016 15.641 1 94.81 105 LEU A N 1
ATOM 822 C CA . LEU A 1 105 ? -4.086 21.891 16.797 1 94.81 105 LEU A CA 1
ATOM 823 C C . LEU A 1 105 ? -4.535 21.172 18.062 1 94.81 105 LEU A C 1
ATOM 825 O O . LEU A 1 105 ? -5.512 20.422 18.031 1 94.81 105 LEU A O 1
ATOM 829 N N . SER A 1 106 ? -3.805 21.375 19.141 1 95.31 106 SER A N 1
ATOM 830 C CA . SER A 1 106 ? -4.332 20.953 20.438 1 95.31 106 SER A CA 1
ATOM 831 C C . SER A 1 106 ? -5.547 21.781 20.844 1 95.31 106 SER A C 1
ATOM 833 O O . SER A 1 106 ? -5.789 22.844 20.281 1 95.31 106 SER A O 1
ATOM 835 N N . SER A 1 107 ? -6.309 21.266 21.797 1 93.88 107 SER A N 1
ATOM 836 C CA . SER A 1 107 ? -7.449 22.016 22.312 1 93.88 107 SER A CA 1
ATOM 837 C C . SER A 1 107 ? -7.016 23.359 22.891 1 93.88 107 SER A C 1
ATOM 839 O O . SER A 1 107 ? -7.703 24.375 22.719 1 93.88 107 SER A O 1
ATOM 841 N N . THR A 1 108 ? -5.867 23.359 23.516 1 96.75 108 THR A N 1
ATOM 842 C CA . THR A 1 108 ? -5.355 24.609 24.078 1 96.75 108 THR A CA 1
ATOM 843 C C . THR A 1 108 ? -4.988 25.578 22.953 1 96.75 108 THR A C 1
ATOM 845 O O . THR A 1 108 ? -5.27 26.781 23.047 1 96.75 108 THR A O 1
ATOM 848 N N . ALA A 1 109 ? -4.375 25.094 21.906 1 95.56 109 ALA A N 1
ATOM 849 C CA . ALA A 1 109 ? -4.059 25.938 20.75 1 95.56 109 ALA A CA 1
ATOM 850 C C . ALA A 1 109 ? -5.328 26.516 20.125 1 95.56 109 ALA A C 1
ATOM 852 O O . ALA A 1 109 ? -5.383 27.688 19.781 1 95.56 109 ALA A O 1
ATOM 853 N N . LEU A 1 110 ? -6.34 25.703 19.953 1 92.75 110 LEU A N 1
ATOM 854 C CA . LEU A 1 110 ? -7.605 26.156 19.391 1 92.75 110 LEU A CA 1
ATOM 855 C C . LEU A 1 110 ? -8.242 27.219 20.281 1 92.75 110 LEU A C 1
ATOM 857 O O . LEU A 1 110 ? -8.758 28.219 19.797 1 92.75 110 LEU A O 1
ATOM 861 N N . THR A 1 111 ? -8.195 26.984 21.547 1 93.81 111 THR A N 1
ATOM 862 C CA . THR A 1 111 ? -8.742 27.953 22.5 1 93.81 111 THR A CA 1
ATOM 863 C C . THR A 1 111 ? -8.062 29.312 22.344 1 93.81 111 THR A C 1
ATOM 865 O O . THR A 1 111 ? -8.727 30.344 22.328 1 93.81 111 THR A O 1
ATOM 868 N N . ARG A 1 112 ? -6.77 29.281 22.172 1 93.38 112 ARG A N 1
ATOM 869 C CA . ARG A 1 112 ? -6.039 30.531 21.984 1 93.38 112 ARG A CA 1
ATOM 870 C C . ARG A 1 112 ? -6.441 31.203 20.688 1 93.38 112 ARG A C 1
ATOM 872 O O . ARG A 1 112 ? -6.609 32.438 20.625 1 93.38 112 ARG A O 1
ATOM 879 N N . LEU A 1 113 ? -6.559 30.422 19.688 1 91.31 113 LEU A N 1
ATOM 880 C CA . LEU A 1 113 ? -6.973 30.953 18.391 1 91.31 113 LEU A CA 1
ATOM 881 C C . LEU A 1 113 ? -8.352 31.609 18.484 1 91.31 113 LEU A C 1
ATOM 883 O O . LEU A 1 113 ? -8.555 32.688 17.969 1 91.31 113 LEU A O 1
ATOM 887 N N . GLN A 1 114 ? -9.242 30.969 19.156 1 88.62 114 GLN A N 1
ATOM 888 C CA . GLN A 1 114 ? -10.617 31.453 19.266 1 88.62 114 GLN A CA 1
ATOM 889 C C . GLN A 1 114 ? -10.695 32.688 20.156 1 88.62 114 GLN A C 1
ATOM 891 O O . GLN A 1 114 ? -11.539 33.562 19.938 1 88.62 114 GLN A O 1
ATOM 896 N N . ALA A 1 115 ? -9.859 32.719 21.125 1 89.19 115 ALA A N 1
ATOM 897 C CA . ALA A 1 115 ? -9.828 33.875 22.016 1 89.19 115 ALA A CA 1
ATOM 898 C C . ALA A 1 115 ? -9.25 35.094 21.312 1 89.19 115 ALA A C 1
ATOM 900 O O . ALA A 1 115 ? -9.594 36.219 21.656 1 89.19 115 ALA A O 1
ATOM 901 N N . ALA A 1 116 ? -8.344 34.844 20.5 1 82.12 116 ALA A N 1
ATOM 902 C CA . ALA A 1 116 ? -7.719 35.938 19.781 1 82.12 116 ALA A CA 1
ATOM 903 C C . ALA A 1 116 ? -8.711 36.625 18.859 1 82.12 116 ALA A C 1
ATOM 905 O O . ALA A 1 116 ? -8.516 37.781 18.469 1 82.12 116 ALA A O 1
ATOM 906 N N . HIS A 1 117 ? -10.109 36.312 18.859 1 59.53 117 HIS A N 1
ATOM 907 C CA . HIS A 1 117 ? -11.344 36.844 18.281 1 59.53 117 HIS A CA 1
ATOM 908 C C . HIS A 1 117 ? -11.133 37.281 16.844 1 59.53 117 HIS A C 1
ATOM 910 O O . HIS A 1 117 ? -12.047 37.188 16.016 1 59.53 117 HIS A O 1
ATOM 916 N N . ALA A 1 118 ? -10.172 38.062 16.172 1 57.38 118 ALA A N 1
ATOM 917 C CA . ALA A 1 118 ? -10.32 38.625 14.844 1 57.38 118 ALA A CA 1
ATOM 918 C C . ALA A 1 118 ? -9.203 38.156 13.914 1 57.38 118 ALA A C 1
ATOM 920 O O . ALA A 1 118 ? -8.023 38.375 14.195 1 57.38 118 ALA A O 1
ATOM 921 N N . PRO A 1 119 ? -9.57 37.156 12.914 1 55.91 119 PRO A N 1
ATOM 922 C CA . PRO A 1 119 ? -8.633 36.719 11.883 1 55.91 119 PRO A CA 1
ATOM 923 C C . PRO A 1 119 ? -7.684 37.812 11.43 1 55.91 119 PRO A C 1
ATOM 925 O O . PRO A 1 119 ? -6.551 37.531 11.031 1 55.91 119 PRO A O 1
ATOM 928 N N . ALA A 1 120 ? -8.195 39.062 11.5 1 55.81 120 ALA A N 1
ATOM 929 C CA . ALA A 1 120 ? -7.402 40.219 11.086 1 55.81 120 ALA A CA 1
ATOM 930 C C . ALA A 1 120 ? -6.16 40.375 11.953 1 55.81 120 ALA A C 1
ATOM 932 O O . ALA A 1 120 ? -5.152 40.906 11.516 1 55.81 120 ALA A O 1
ATOM 933 N N . HIS A 1 121 ? -6.215 39.75 13.094 1 59.84 121 HIS A N 1
ATOM 934 C CA . HIS A 1 121 ? -5.121 40.062 14.008 1 59.84 121 HIS A CA 1
ATOM 935 C C . HIS A 1 121 ? -4.004 39.031 13.914 1 59.84 121 HIS A C 1
ATOM 937 O O . HIS A 1 121 ? -2.881 39.281 14.352 1 59.84 121 HIS A O 1
ATOM 943 N N . CYS A 1 122 ? -4.363 37.906 13.312 1 70.44 122 CYS A N 1
ATOM 944 C CA . CYS A 1 122 ? -3.236 36.969 13.305 1 70.44 122 CYS A CA 1
ATOM 945 C C . CYS A 1 122 ? -2.832 36.625 11.883 1 70.44 122 CYS A C 1
ATOM 947 O O . CYS A 1 122 ? -2 35.719 11.672 1 70.44 122 CYS A O 1
ATOM 949 N N . ARG A 1 123 ? -3.195 37.5 11 1 68.5 123 ARG A N 1
ATOM 950 C CA . ARG A 1 123 ? -2.783 37.188 9.641 1 68.5 123 ARG A CA 1
ATOM 951 C C . ARG A 1 123 ? -1.469 37.875 9.297 1 68.5 123 ARG A C 1
ATOM 953 O O . ARG A 1 123 ? -1.165 38.938 9.828 1 68.5 123 ARG A O 1
ATOM 960 N N . TYR A 1 124 ? -0.83 37.094 8.445 1 68.62 124 TYR A N 1
ATOM 961 C CA . TYR A 1 124 ? 0.394 37.688 7.93 1 68.62 124 TYR A CA 1
ATOM 962 C C . TYR A 1 124 ? 0.117 39.062 7.352 1 68.62 124 TYR A C 1
ATOM 964 O O . TYR A 1 124 ? -0.777 39.25 6.52 1 68.62 124 TYR A O 1
ATOM 972 N N . PRO A 1 125 ? 0.791 40.062 7.84 1 67.38 125 PRO A N 1
ATOM 973 C CA . PRO A 1 125 ? 0.522 41.438 7.449 1 67.38 125 PRO A CA 1
ATOM 974 C C . PRO A 1 125 ? 0.568 41.656 5.938 1 67.38 125 PRO A C 1
ATOM 976 O O . PRO A 1 125 ? -0.138 42.5 5.402 1 67.38 125 PRO A O 1
ATOM 979 N N . GLY A 1 126 ? 1.429 40.938 5.289 1 66.88 126 GLY A N 1
ATOM 980 C CA . GLY A 1 126 ? 1.555 41.062 3.848 1 66.88 126 GLY A CA 1
ATOM 981 C C . GLY A 1 126 ? 0.432 40.406 3.078 1 66.88 126 GLY A C 1
ATOM 982 O O . GLY A 1 126 ? 0.382 40.5 1.849 1 66.88 126 GLY A O 1
ATOM 983 N N . HIS A 1 127 ? -0.495 39.969 3.705 1 63.88 127 HIS A N 1
ATOM 984 C CA . HIS A 1 127 ? -1.708 39.375 3.17 1 63.88 127 HIS A CA 1
ATOM 985 C C . HIS A 1 127 ? -1.375 38.281 2.162 1 63.88 127 HIS A C 1
ATOM 987 O O . HIS A 1 127 ? -1.345 38.531 0.955 1 63.88 127 HIS A O 1
ATOM 993 N N . THR A 1 128 ? -0.918 37.188 2.605 1 75.19 128 THR A N 1
ATOM 994 C CA . THR A 1 128 ? -0.664 36.094 1.689 1 75.19 128 THR A CA 1
ATOM 995 C C . THR A 1 128 ? -1.916 35.25 1.511 1 75.19 128 THR A C 1
ATOM 997 O O . THR A 1 128 ? -2.764 35.188 2.404 1 75.19 128 THR A O 1
ATOM 1000 N N . GLN A 1 129 ? -2.045 34.781 0.347 1 77.69 129 GLN A N 1
ATOM 1001 C CA . GLN A 1 129 ? -3.178 33.906 0.029 1 77.69 129 GLN A CA 1
ATOM 1002 C C . GLN A 1 129 ? -2.98 32.5 0.593 1 77.69 129 GLN A C 1
ATOM 1004 O O . GLN A 1 129 ? -3.918 31.703 0.632 1 77.69 129 GLN A O 1
ATOM 1009 N N . TYR A 1 130 ? -1.81 32.281 1.08 1 86.88 130 TYR A N 1
ATOM 1010 C CA . TYR A 1 130 ? -1.521 30.953 1.584 1 86.88 130 TYR A CA 1
ATOM 1011 C C . TYR A 1 130 ? -2.031 30.781 3.01 1 86.88 130 TYR A C 1
ATOM 1013 O O . TYR A 1 130 ? -1.454 31.328 3.951 1 86.88 130 TYR A O 1
ATOM 1021 N N . GLU A 1 131 ? -3.088 30.016 3.129 1 87.5 131 GLU A N 1
ATOM 1022 C CA . GLU A 1 131 ? -3.785 29.844 4.398 1 87.5 131 GLU A CA 1
ATOM 1023 C C . GLU A 1 131 ? -2.861 29.234 5.457 1 87.5 131 GLU A C 1
ATOM 1025 O O . GLU A 1 131 ? -2.955 29.594 6.637 1 87.5 131 GLU A O 1
ATOM 1030 N N . ASP A 1 132 ? -1.895 28.328 5.012 1 92 132 ASP A N 1
ATOM 1031 C CA . ASP A 1 132 ? -1.034 27.656 5.977 1 92 132 ASP A CA 1
ATOM 1032 C C . ASP A 1 132 ? 0.031 28.609 6.52 1 92 132 ASP A C 1
ATOM 1034 O O . ASP A 1 132 ? 0.4 28.531 7.695 1 92 132 ASP A O 1
ATOM 1038 N N . VAL A 1 133 ? 0.483 29.562 5.691 1 91.19 133 VAL A N 1
ATOM 1039 C CA . VAL A 1 133 ? 1.424 30.562 6.16 1 91.19 133 VAL A CA 1
ATOM 1040 C C . VAL A 1 133 ? 0.741 31.469 7.18 1 91.19 133 VAL A C 1
ATOM 1042 O O . VAL A 1 133 ? 1.308 31.766 8.234 1 91.19 133 VAL A O 1
ATOM 1045 N N . ASN A 1 134 ? -0.479 31.875 6.863 1 89.12 134 ASN A N 1
ATOM 1046 C CA . ASN A 1 134 ? -1.238 32.688 7.797 1 89.12 134 ASN A CA 1
ATOM 1047 C C . ASN A 1 134 ? -1.471 31.969 9.125 1 89.12 134 ASN A C 1
ATOM 1049 O O . ASN A 1 134 ? -1.379 32.594 10.188 1 89.12 134 ASN A O 1
ATOM 1053 N N . MET A 1 135 ? -1.746 30.703 9.016 1 91.44 135 MET A N 1
ATOM 1054 C CA . MET A 1 135 ? -1.936 29.922 10.234 1 91.44 135 MET A CA 1
ATOM 1055 C C . MET A 1 135 ? -0.655 29.875 11.062 1 91.44 135 MET A C 1
ATOM 1057 O O . MET A 1 135 ? -0.692 30.047 12.281 1 91.44 135 MET A O 1
ATOM 1061 N N . GLY A 1 136 ? 0.456 29.625 10.383 1 93.12 136 GLY A N 1
ATOM 1062 C CA . GLY A 1 136 ? 1.733 29.641 11.078 1 93.12 136 GLY A CA 1
ATOM 1063 C C . GLY A 1 136 ? 2.018 30.953 11.781 1 93.12 136 GLY A C 1
ATOM 1064 O O . GLY A 1 136 ? 2.49 30.969 12.914 1 93.12 136 GLY A O 1
ATOM 1065 N N . TYR A 1 137 ? 1.737 32.031 11.094 1 89.88 137 TYR A N 1
ATOM 1066 C CA . TYR A 1 137 ? 1.923 33.375 11.688 1 89.88 137 TYR A CA 1
ATOM 1067 C C . TYR A 1 137 ? 1.058 33.531 12.93 1 89.88 137 TYR A C 1
ATOM 1069 O O . TYR A 1 137 ? 1.525 34.031 13.961 1 89.88 137 TYR A O 1
ATOM 1077 N N . CYS A 1 138 ? -0.157 33.125 12.805 1 90.56 138 CYS A N 1
ATOM 1078 C CA . CYS A 1 138 ? -1.09 33.25 13.922 1 90.56 138 CYS A CA 1
ATOM 1079 C C . CYS A 1 138 ? -0.633 32.406 15.102 1 90.56 138 CYS A C 1
ATOM 1081 O O . CYS A 1 138 ? -0.641 32.844 16.25 1 90.56 138 CYS A O 1
ATOM 1083 N N . MET A 1 139 ? -0.235 31.172 14.828 1 93.38 139 MET A N 1
ATOM 1084 C CA . MET A 1 139 ? 0.218 30.281 15.891 1 93.38 139 MET A CA 1
ATOM 1085 C C . MET A 1 139 ? 1.429 30.859 16.609 1 93.38 139 MET A C 1
ATOM 1087 O O . MET A 1 139 ? 1.497 30.844 17.844 1 93.38 139 MET A O 1
ATOM 1091 N N . ALA A 1 140 ? 2.352 31.406 15.844 1 91.19 140 ALA A N 1
ATOM 1092 C CA . ALA A 1 140 ? 3.531 32.031 16.438 1 91.19 140 ALA A CA 1
ATOM 1093 C C . ALA A 1 140 ? 3.143 33.219 17.312 1 91.19 140 ALA A C 1
ATOM 1095 O O . ALA A 1 140 ? 3.639 33.375 18.422 1 91.19 140 ALA A O 1
ATOM 1096 N N . ALA A 1 141 ? 2.229 34.031 16.844 1 88 141 ALA A N 1
ATOM 1097 C CA . ALA A 1 141 ? 1.795 35.219 17.547 1 88 141 ALA A CA 1
ATOM 1098 C C . ALA A 1 141 ? 1.088 34.875 18.844 1 88 141 ALA A C 1
ATOM 1100 O O . ALA A 1 141 ? 1.154 35.625 19.828 1 88 141 ALA A O 1
ATOM 1101 N N . LEU A 1 142 ? 0.467 33.719 18.859 1 91.88 142 LEU A N 1
ATOM 1102 C CA . LEU A 1 142 ? -0.333 33.312 20 1 91.88 142 LEU A CA 1
ATOM 1103 C C . LEU A 1 142 ? 0.487 32.438 20.953 1 91.88 142 LEU A C 1
ATOM 1105 O O . LEU A 1 142 ? -0.042 31.922 21.938 1 91.88 142 LEU A O 1
ATOM 1109 N N . GLY A 1 143 ? 1.741 32.219 20.641 1 92.62 143 GLY A N 1
ATOM 1110 C CA . GLY A 1 143 ? 2.613 31.453 21.5 1 92.62 143 GLY A CA 1
ATOM 1111 C C . GLY A 1 143 ? 2.342 29.953 21.438 1 92.62 143 GLY A C 1
ATOM 1112 O O . GLY A 1 143 ? 2.549 29.234 22.422 1 92.62 143 GLY A O 1
ATOM 1113 N N . VAL A 1 144 ? 1.754 29.516 20.375 1 95.88 144 VAL A N 1
ATOM 1114 C CA . VAL A 1 144 ? 1.526 28.078 20.156 1 95.88 144 VAL A CA 1
ATOM 1115 C C . VAL A 1 144 ? 2.795 27.438 19.609 1 95.88 144 VAL A C 1
ATOM 1117 O O . VAL A 1 144 ? 3.379 27.922 18.641 1 95.88 144 VAL A O 1
ATOM 1120 N N . ARG A 1 145 ? 3.246 26.375 20.219 1 97.06 145 ARG A N 1
ATOM 1121 C CA . ARG A 1 145 ? 4.5 25.734 19.859 1 97.06 145 ARG A CA 1
ATOM 1122 C C . ARG A 1 145 ? 4.309 24.844 18.625 1 97.06 145 ARG A C 1
ATOM 1124 O O . ARG A 1 145 ? 3.447 23.953 18.625 1 97.06 145 ARG A O 1
ATOM 1131 N N . ALA A 1 146 ? 5.113 25.109 17.625 1 97.06 146 ALA A N 1
ATOM 1132 C CA . ALA A 1 146 ? 5.203 24.172 16.5 1 97.06 146 ALA A CA 1
ATOM 1133 C C . ALA A 1 146 ? 6.027 22.953 16.891 1 97.06 146 ALA A C 1
ATOM 1135 O O . ALA A 1 146 ? 7.254 23.016 16.984 1 97.06 146 ALA A O 1
ATOM 1136 N N . ALA A 1 147 ? 5.41 21.828 17 1 95.94 147 ALA A N 1
ATOM 1137 C CA . ALA A 1 147 ? 6.094 20.625 17.484 1 95.94 147 ALA A CA 1
ATOM 1138 C C . ALA A 1 147 ? 6.816 19.922 16.344 1 95.94 147 ALA A C 1
ATOM 1140 O O . ALA A 1 147 ? 6.387 19.984 15.195 1 95.94 147 ALA A O 1
ATOM 1141 N N . ASP A 1 148 ? 7.938 19.281 16.688 1 94.69 148 ASP A N 1
ATOM 1142 C CA . ASP A 1 148 ? 8.609 18.391 15.75 1 94.69 148 ASP A CA 1
ATOM 1143 C C . ASP A 1 148 ? 7.957 17 15.758 1 94.69 148 ASP A C 1
ATOM 1145 O O . ASP A 1 148 ? 8.102 16.25 16.719 1 94.69 148 ASP A O 1
ATOM 1149 N N . THR A 1 149 ? 7.258 16.688 14.68 1 94.31 149 THR A N 1
ATOM 1150 C CA . THR A 1 149 ? 6.512 15.43 14.625 1 94.31 149 THR A CA 1
ATOM 1151 C C . THR A 1 149 ? 7.266 14.391 13.805 1 94.31 149 THR A C 1
ATOM 1153 O O . THR A 1 149 ? 6.723 13.328 13.492 1 94.31 149 THR A O 1
ATOM 1156 N N . ARG A 1 150 ? 8.531 14.625 13.43 1 95.06 150 ARG A N 1
ATOM 1157 C CA . ARG A 1 150 ? 9.328 13.656 12.688 1 95.06 150 ARG A CA 1
ATOM 1158 C C . ARG A 1 150 ? 9.562 12.391 13.508 1 95.06 150 ARG A C 1
ATOM 1160 O O . ARG A 1 150 ? 9.469 12.422 14.742 1 95.06 150 ARG A O 1
ATOM 1167 N N . ASP A 1 151 ? 9.789 11.32 12.75 1 91.38 151 ASP A N 1
ATOM 1168 C CA . ASP A 1 151 ? 10.062 10.094 13.484 1 91.38 151 ASP A CA 1
ATOM 1169 C C . ASP A 1 151 ? 11.492 10.078 14.031 1 91.38 151 ASP A C 1
ATOM 1171 O O . ASP A 1 151 ? 12.203 11.078 13.938 1 91.38 151 ASP A O 1
ATOM 1175 N N . GLY A 1 152 ? 11.867 8.953 14.672 1 87.62 152 GLY A N 1
ATOM 1176 C CA . GLY A 1 152 ? 13.148 8.852 15.344 1 87.62 152 GLY A CA 1
ATOM 1177 C C . GLY A 1 152 ? 14.328 8.984 14.398 1 87.62 152 GLY A C 1
ATOM 1178 O O . GLY A 1 152 ? 15.453 9.242 14.836 1 87.62 152 GLY A O 1
ATOM 1179 N N . LEU A 1 153 ? 14.125 8.883 13.125 1 89 153 LEU A N 1
ATOM 1180 C CA . LEU A 1 153 ? 15.195 8.992 12.133 1 89 153 LEU A CA 1
ATOM 1181 C C . LEU A 1 153 ? 15.133 10.336 11.422 1 89 153 LEU A C 1
ATOM 1183 O O . LEU A 1 153 ? 15.859 10.555 10.445 1 89 153 LEU A O 1
ATOM 1187 N N . GLY A 1 154 ? 14.242 11.234 11.898 1 91.56 154 GLY A N 1
ATOM 1188 C CA . GLY A 1 154 ? 14.125 12.57 11.336 1 91.56 154 GLY A CA 1
ATOM 1189 C C . GLY A 1 154 ? 13.266 12.617 10.078 1 91.56 154 GLY A C 1
ATOM 1190 O O . GLY A 1 154 ? 13.312 13.586 9.328 1 91.56 154 GLY A O 1
ATOM 1191 N N . ARG A 1 155 ? 12.531 11.531 9.82 1 93.69 155 ARG A N 1
ATOM 1192 C CA . ARG A 1 155 ? 11.711 11.484 8.609 1 93.69 155 ARG A CA 1
ATOM 1193 C C . ARG A 1 155 ? 10.336 12.094 8.852 1 93.69 155 ARG A C 1
ATOM 1195 O O . ARG A 1 155 ? 9.734 11.875 9.906 1 93.69 155 ARG A O 1
ATOM 1202 N N . PRO A 1 156 ? 9.836 12.859 7.879 1 95.56 156 PRO A N 1
ATOM 1203 C CA . PRO A 1 156 ? 8.531 13.5 8.055 1 95.56 156 PRO A CA 1
ATOM 1204 C C . PRO A 1 156 ? 7.383 12.492 8.062 1 95.56 156 PRO A C 1
ATOM 1206 O O . PRO A 1 156 ? 7.434 11.484 7.359 1 95.56 156 PRO A O 1
ATOM 1209 N N . ARG A 1 157 ? 6.34 12.82 8.844 1 96.56 157 ARG A N 1
ATOM 1210 C CA . ARG A 1 157 ? 5.199 11.922 8.953 1 96.56 157 ARG A CA 1
ATOM 1211 C C . ARG A 1 157 ? 3.977 12.5 8.25 1 96.56 157 ARG A C 1
ATOM 1213 O O . ARG A 1 157 ? 3.02 11.781 7.965 1 96.56 157 ARG A O 1
ATOM 1220 N N . PHE A 1 158 ? 3.889 13.789 8.086 1 97.69 158 PHE A N 1
ATOM 1221 C CA . PHE A 1 158 ? 2.9 14.469 7.254 1 97.69 158 PHE A CA 1
ATOM 1222 C C . PHE A 1 158 ? 3.48 14.805 5.887 1 97.69 158 PHE A C 1
ATOM 1224 O O . PHE A 1 158 ? 4.332 15.688 5.766 1 97.69 158 PHE A O 1
ATOM 1231 N N . LEU A 1 159 ? 3.023 14.125 4.848 1 97 159 LEU A N 1
ATOM 1232 C CA . LEU A 1 159 ? 3.695 14.242 3.557 1 97 159 LEU A CA 1
ATOM 1233 C C . LEU A 1 159 ? 2.883 15.102 2.594 1 97 159 LEU A C 1
ATOM 1235 O O . LEU A 1 159 ? 1.681 14.883 2.424 1 97 159 LEU A O 1
ATOM 1239 N N . PRO A 1 160 ? 3.52 16.047 1.96 1 96 160 PRO A N 1
ATOM 1240 C CA . PRO A 1 160 ? 2.816 17.016 1.122 1 96 160 PRO A CA 1
ATOM 1241 C C . PRO A 1 160 ? 2.557 16.5 -0.291 1 96 160 PRO A C 1
ATOM 1243 O O . PRO A 1 160 ? 1.96 17.203 -1.11 1 96 160 PRO A O 1
ATOM 1246 N N . TYR A 1 161 ? 3.02 15.266 -0.578 1 94.81 161 TYR A N 1
ATOM 1247 C CA . TYR A 1 161 ? 2.855 14.633 -1.885 1 94.81 161 TYR A CA 1
ATOM 1248 C C . TYR A 1 161 ? 2.559 13.148 -1.742 1 94.81 161 TYR A C 1
ATOM 1250 O O . TYR A 1 161 ? 2.75 12.57 -0.669 1 94.81 161 TYR A O 1
ATOM 1258 N N . PRO A 1 162 ? 2.078 12.609 -2.932 1 94.56 162 PRO A N 1
ATOM 1259 C CA . PRO A 1 162 ? 1.925 11.148 -2.902 1 94.56 162 PRO A CA 1
ATOM 1260 C C . PRO A 1 162 ? 3.256 10.422 -2.73 1 94.56 162 PRO A C 1
ATOM 1262 O O . PRO A 1 162 ? 4.293 10.914 -3.178 1 94.56 162 PRO A O 1
ATOM 1265 N N . PRO A 1 163 ? 3.199 9.273 -2.066 1 93.25 163 PRO A N 1
ATOM 1266 C CA . PRO A 1 163 ? 4.449 8.562 -1.788 1 93.25 163 PRO A CA 1
ATOM 1267 C C . PRO A 1 163 ? 5.227 8.227 -3.057 1 93.25 163 PRO A C 1
ATOM 1269 O O . PRO A 1 163 ? 6.461 8.242 -3.053 1 93.25 163 PRO A O 1
ATOM 1272 N N . TRP A 1 164 ? 4.539 7.945 -4.188 1 91.56 164 TRP A N 1
ATOM 1273 C CA . TRP A 1 164 ? 5.262 7.543 -5.391 1 91.56 164 TRP A CA 1
ATOM 1274 C C . TRP A 1 164 ? 6.047 8.719 -5.969 1 91.56 164 TRP A C 1
ATOM 1276 O O . TRP A 1 164 ? 7.02 8.523 -6.707 1 91.56 164 TRP A O 1
ATOM 1286 N N . ARG A 1 165 ? 5.645 9.906 -5.656 1 91.62 165 ARG A N 1
ATOM 1287 C CA . ARG A 1 165 ? 6.41 11.07 -6.094 1 91.62 165 ARG A CA 1
ATOM 1288 C C . ARG A 1 165 ? 7.648 11.273 -5.223 1 91.62 165 ARG A C 1
ATOM 1290 O O . ARG A 1 165 ? 8.703 11.672 -5.719 1 91.62 165 ARG A O 1
ATOM 1297 N N . LEU A 1 166 ? 7.531 11.016 -3.984 1 92.5 166 LEU A N 1
ATOM 1298 C CA . LEU A 1 166 ? 8.609 11.25 -3.025 1 92.5 166 LEU A CA 1
ATOM 1299 C C . LEU A 1 166 ? 9.641 10.125 -3.088 1 92.5 166 LEU A C 1
ATOM 1301 O O . LEU A 1 166 ? 10.773 10.297 -2.631 1 92.5 166 LEU A O 1
ATOM 1305 N N . LEU A 1 167 ? 9.211 9.008 -3.664 1 90.94 167 LEU A N 1
ATOM 1306 C CA . LEU A 1 167 ? 10.094 7.844 -3.723 1 90.94 167 LEU A CA 1
ATOM 1307 C C . LEU A 1 167 ? 11 7.906 -4.945 1 90.94 167 LEU A C 1
ATOM 1309 O O . LEU A 1 167 ? 11.883 7.062 -5.113 1 90.94 167 LEU A O 1
ATOM 1313 N N . GLN A 1 168 ? 10.758 8.906 -5.75 1 86.31 168 GLN A N 1
ATOM 1314 C CA . GLN A 1 168 ? 11.625 9.07 -6.91 1 86.31 168 GLN A CA 1
ATOM 1315 C C . GLN A 1 168 ? 13.055 9.406 -6.484 1 86.31 168 GLN A C 1
ATOM 1317 O O . GLN A 1 168 ? 13.258 10.164 -5.531 1 86.31 168 GLN A O 1
ATOM 1322 N N . SER A 1 169 ? 14.008 8.742 -7.152 1 76.94 169 SER A N 1
ATOM 1323 C CA . SER A 1 169 ? 15.414 8.938 -6.812 1 76.94 169 SER A CA 1
ATOM 1324 C C . SER A 1 169 ? 15.844 10.383 -7.02 1 76.94 169 SER A C 1
ATOM 1326 O O . SER A 1 169 ? 16.609 10.93 -6.227 1 76.94 169 SER A O 1
ATOM 1328 N N . GLU A 1 170 ? 15.367 11 -8.07 1 78.38 170 GLU A N 1
ATOM 1329 C CA . GLU A 1 170 ? 15.648 12.414 -8.32 1 78.38 170 GLU A CA 1
ATOM 1330 C C . GLU A 1 170 ? 14.422 13.273 -8.047 1 78.38 170 GLU A C 1
ATOM 1332 O O . GLU A 1 170 ? 13.352 13.023 -8.594 1 78.38 170 GLU A O 1
ATOM 1337 N N . PRO A 1 171 ? 14.719 14.18 -7.164 1 74.38 171 PRO A N 1
ATOM 1338 C CA . PRO A 1 171 ? 13.562 15.031 -6.883 1 74.38 171 PRO A CA 1
ATOM 1339 C C . PRO A 1 171 ? 13.055 15.758 -8.125 1 74.38 171 PRO A C 1
ATOM 1341 O O . PRO A 1 171 ? 13.852 16.188 -8.961 1 74.38 171 PRO A O 1
ATOM 1344 N N . HIS A 1 172 ? 11.805 15.617 -8.211 1 80.38 172 HIS A N 1
ATOM 1345 C CA . HIS A 1 172 ? 11.188 16.391 -9.273 1 80.38 172 HIS A CA 1
ATOM 1346 C C . HIS A 1 172 ? 11.438 17.891 -9.086 1 80.38 172 HIS A C 1
ATOM 1348 O O . HIS A 1 172 ? 11.445 18.375 -7.953 1 80.38 172 HIS A O 1
ATOM 1354 N N . PRO A 1 173 ? 11.68 18.594 -10.086 1 78.81 173 PRO A N 1
ATOM 1355 C CA . PRO A 1 173 ? 11.906 20.031 -9.953 1 78.81 173 PRO A CA 1
ATOM 1356 C C . PRO A 1 173 ? 10.789 20.734 -9.18 1 78.81 173 PRO A C 1
ATOM 1358 O O . PRO A 1 173 ? 11.031 21.75 -8.531 1 78.81 173 PRO A O 1
ATOM 1361 N N . ASP A 1 174 ? 9.625 20.125 -9.227 1 80.19 174 ASP A N 1
ATOM 1362 C CA . ASP A 1 174 ? 8.477 20.688 -8.531 1 80.19 174 ASP A CA 1
ATOM 1363 C C . ASP A 1 174 ? 8.688 20.672 -7.016 1 80.19 174 ASP A C 1
ATOM 1365 O O . ASP A 1 174 ? 7.957 21.328 -6.273 1 80.19 174 ASP A O 1
ATOM 1369 N N . PHE A 1 175 ? 9.781 20.078 -6.648 1 84.31 175 PHE A N 1
ATOM 1370 C CA . PHE A 1 175 ? 9.977 19.922 -5.211 1 84.31 175 PHE A CA 1
ATOM 1371 C C . PHE A 1 175 ? 10.906 21 -4.672 1 84.31 175 PHE A C 1
ATOM 1373 O O . PHE A 1 175 ? 11.227 21.016 -3.48 1 84.31 175 PHE A O 1
ATOM 1380 N N . ALA A 1 176 ? 11.312 21.953 -5.527 1 83.62 176 ALA A N 1
ATOM 1381 C CA . ALA A 1 176 ? 12.234 23 -5.109 1 83.62 176 ALA A CA 1
ATOM 1382 C C . ALA A 1 176 ? 11.68 23.781 -3.916 1 83.62 176 ALA A C 1
ATOM 1384 O O . ALA A 1 176 ? 12.422 24.109 -2.992 1 83.62 176 ALA A O 1
ATOM 1385 N N . TRP A 1 177 ? 10.422 24.062 -3.98 1 86.75 177 TRP A N 1
ATOM 1386 C CA . TRP A 1 177 ? 9.828 24.812 -2.873 1 86.75 177 TRP A CA 1
ATOM 1387 C C . TRP A 1 177 ? 9.945 24.016 -1.567 1 86.75 177 TRP A C 1
ATOM 1389 O O . TRP A 1 177 ? 10.18 24.609 -0.506 1 86.75 177 TRP A O 1
ATOM 1399 N N . LEU A 1 178 ? 9.719 22.672 -1.702 1 89.06 178 LEU A N 1
ATOM 1400 C CA . LEU A 1 178 ? 9.766 21.812 -0.521 1 89.06 178 LEU A CA 1
ATOM 1401 C C . LEU A 1 178 ? 11.164 21.812 0.093 1 89.06 178 LEU A C 1
ATOM 1403 O O . LEU A 1 178 ? 11.312 21.922 1.312 1 89.06 178 LEU A O 1
ATOM 1407 N N . VAL A 1 179 ? 12.109 21.828 -0.713 1 86.38 179 VAL A N 1
ATOM 1408 C CA . VAL A 1 179 ? 13.492 21.859 -0.253 1 86.38 179 VAL A CA 1
ATOM 1409 C C . VAL A 1 179 ? 13.805 23.219 0.355 1 86.38 179 VAL A C 1
ATOM 1411 O O . VAL A 1 179 ? 14.484 23.312 1.385 1 86.38 179 VAL A O 1
ATOM 1414 N N . HIS A 1 180 ? 13.289 24.219 -0.165 1 88.44 180 HIS A N 1
ATOM 1415 C CA . HIS A 1 180 ? 13.586 25.594 0.243 1 88.44 180 HIS A CA 1
ATOM 1416 C C . HIS A 1 180 ? 12.875 25.938 1.548 1 88.44 180 HIS A C 1
ATOM 1418 O O . HIS A 1 180 ? 13.453 26.609 2.41 1 88.44 180 HIS A O 1
ATOM 1424 N N . PHE A 1 181 ? 11.68 25.453 1.711 1 92.19 181 PHE A N 1
ATOM 1425 C CA . PHE A 1 181 ? 10.859 25.938 2.816 1 92.19 181 PHE A CA 1
ATOM 1426 C C . PHE A 1 181 ? 10.844 24.938 3.963 1 92.19 181 PHE A C 1
ATOM 1428 O O . PHE A 1 181 ? 10.375 25.25 5.059 1 92.19 181 PHE A O 1
ATOM 1435 N N . SER A 1 182 ? 11.406 23.734 3.725 1 94.31 182 SER A N 1
ATOM 1436 C CA . SER A 1 182 ? 11.383 22.734 4.793 1 94.31 182 SER A CA 1
ATOM 1437 C C . SER A 1 182 ? 12.25 23.172 5.973 1 94.31 182 SER A C 1
ATOM 1439 O O . SER A 1 182 ? 13.406 23.562 5.785 1 94.31 182 SER A O 1
ATOM 1441 N N . LYS A 1 183 ? 11.648 23.109 7.141 1 95 183 LYS A N 1
ATOM 1442 C CA . LYS A 1 183 ? 12.398 23.453 8.336 1 95 183 LYS A CA 1
ATOM 1443 C C . LYS A 1 183 ? 13.57 22.5 8.555 1 95 183 LYS A C 1
ATOM 1445 O O . LYS A 1 183 ? 14.648 22.922 9 1 95 183 LYS A O 1
ATOM 1450 N N . TYR A 1 184 ? 13.352 21.25 8.312 1 93.62 184 TYR A N 1
ATOM 1451 C CA . TYR A 1 184 ? 14.367 20.203 8.406 1 93.62 184 TYR A CA 1
ATOM 1452 C C . TYR A 1 184 ? 14.695 19.641 7.027 1 93.62 184 TYR A C 1
ATOM 1454 O O . TYR A 1 184 ? 13.875 19.734 6.105 1 93.62 184 TYR A O 1
ATOM 1462 N N . LYS A 1 185 ? 15.859 19.062 6.93 1 88.44 185 LYS A N 1
ATOM 1463 C CA . LYS A 1 185 ? 16.266 18.484 5.648 1 88.44 185 LYS A CA 1
ATOM 1464 C C . LYS A 1 185 ? 15.258 17.438 5.168 1 88.44 185 LYS A C 1
ATOM 1466 O O . LYS A 1 185 ? 14.922 16.516 5.902 1 88.44 185 LYS A O 1
ATOM 1471 N N . PHE A 1 186 ? 14.805 17.688 3.934 1 87.94 186 PHE A N 1
ATOM 1472 C CA . PHE A 1 186 ? 13.852 16.766 3.312 1 87.94 186 PHE A CA 1
ATOM 1473 C C . PHE A 1 186 ? 14.562 15.805 2.373 1 87.94 186 PHE A C 1
ATOM 1475 O O . PHE A 1 186 ? 15.281 16.234 1.465 1 87.94 186 PHE A O 1
ATOM 1482 N N . ARG A 1 187 ? 14.359 14.531 2.551 1 87.75 187 ARG A N 1
ATOM 1483 C CA . ARG A 1 187 ? 15.016 13.508 1.743 1 87.75 187 ARG A CA 1
ATOM 1484 C C . ARG A 1 187 ? 14.031 12.852 0.786 1 87.75 187 ARG A C 1
ATOM 1486 O O . ARG A 1 187 ? 12.82 12.836 1.042 1 87.75 187 ARG A O 1
ATOM 1493 N N . PHE A 1 188 ? 14.641 12.383 -0.304 1 88.25 188 PHE A N 1
ATOM 1494 C CA . PHE A 1 188 ? 13.844 11.711 -1.318 1 88.25 188 PHE A CA 1
ATOM 1495 C C . PHE A 1 188 ? 14.398 10.32 -1.606 1 88.25 188 PHE A C 1
ATOM 1497 O O . PHE A 1 188 ? 15.516 10 -1.209 1 88.25 188 PHE A O 1
ATOM 1504 N N . GLY A 1 189 ? 13.547 9.461 -2.332 1 87.19 189 GLY A N 1
ATOM 1505 C CA . GLY A 1 189 ? 13.992 8.133 -2.725 1 87.19 189 GLY A CA 1
ATOM 1506 C C . GLY A 1 189 ? 13.555 7.043 -1.763 1 87.19 189 GLY A C 1
ATOM 1507 O O . GLY A 1 189 ? 12.828 7.312 -0.802 1 87.19 189 GLY A O 1
ATOM 1508 N N . PRO A 1 190 ? 14.227 5.93 -2.162 1 78.88 190 PRO A N 1
ATOM 1509 C CA . PRO A 1 190 ? 13.883 4.785 -1.316 1 78.88 190 PRO A CA 1
ATOM 1510 C C . PRO A 1 190 ? 14.32 4.969 0.134 1 78.88 190 PRO A C 1
ATOM 1512 O O . PRO A 1 190 ? 15.352 5.594 0.396 1 78.88 190 PRO A O 1
ATOM 1515 N N . GLU A 1 191 ? 13.656 4.906 1.137 1 80.5 191 GLU A N 1
ATOM 1516 C CA . GLU A 1 191 ? 13.93 4.895 2.572 1 80.5 191 GLU A CA 1
ATOM 1517 C C . GLU A 1 191 ? 13.617 6.254 3.201 1 80.5 191 GLU A C 1
ATOM 1519 O O . GLU A 1 191 ? 13.898 6.473 4.383 1 80.5 191 GLU A O 1
ATOM 1524 N N . SER A 1 192 ? 13.234 7.176 2.342 1 87.69 192 SER A N 1
ATOM 1525 C CA . SER A 1 192 ? 13.008 8.523 2.84 1 87.69 192 SER A CA 1
ATOM 1526 C C . SER A 1 192 ? 11.688 8.617 3.602 1 87.69 192 SER A C 1
ATOM 1528 O O . SER A 1 192 ? 11.508 9.516 4.43 1 87.69 192 SER A O 1
ATOM 1530 N N . LEU A 1 193 ? 10.852 7.758 3.318 1 93.25 193 LEU A N 1
ATOM 1531 C CA . LEU A 1 193 ? 9.531 7.844 3.934 1 93.25 193 LEU A CA 1
ATOM 1532 C C . LEU A 1 193 ? 9.523 7.191 5.309 1 93.25 193 LEU A C 1
ATOM 1534 O O . LEU A 1 193 ? 10.125 6.125 5.5 1 93.25 193 LEU A O 1
ATOM 1538 N N . SER A 1 194 ? 8.938 7.848 6.223 1 93.69 194 SER A N 1
ATOM 1539 C CA . SER A 1 194 ? 8.773 7.285 7.559 1 93.69 194 SER A CA 1
ATOM 1540 C C . SER A 1 194 ? 7.902 6.035 7.531 1 93.69 194 SER A C 1
ATOM 1542 O O . SER A 1 194 ? 6.922 5.973 6.785 1 93.69 194 SER A O 1
ATOM 1544 N N . ASP A 1 195 ? 8.188 5.055 8.43 1 92.06 195 ASP A N 1
ATOM 1545 C CA . ASP A 1 195 ? 7.328 3.889 8.609 1 92.06 195 ASP A CA 1
ATOM 1546 C C . ASP A 1 195 ? 6.074 4.254 9.398 1 92.06 195 ASP A C 1
ATOM 1548 O O . ASP A 1 195 ? 5.18 3.42 9.578 1 92.06 195 ASP A O 1
ATOM 1552 N N . LEU A 1 196 ? 6 5.523 9.852 1 93.62 196 LEU A N 1
ATOM 1553 C CA . LEU A 1 196 ? 4.902 5.969 10.703 1 93.62 196 LEU A CA 1
ATOM 1554 C C . LEU A 1 196 ? 4.18 7.156 10.078 1 93.62 196 LEU A C 1
ATOM 1556 O O . LEU A 1 196 ? 3.727 8.055 10.797 1 93.62 196 LEU A O 1
ATOM 1560 N N . VAL A 1 197 ? 4.125 7.141 8.805 1 95.88 197 VAL A N 1
ATOM 1561 C CA . VAL A 1 197 ? 3.506 8.25 8.078 1 95.88 197 VAL A CA 1
ATOM 1562 C C . VAL A 1 197 ? 2.072 8.445 8.57 1 95.88 197 VAL A C 1
ATOM 1564 O O . VAL A 1 197 ? 1.375 7.477 8.875 1 95.88 197 VAL A O 1
ATOM 1567 N N . VAL A 1 198 ? 1.649 9.68 8.609 1 95.06 198 VAL A N 1
ATOM 1568 C CA . VAL A 1 198 ? 0.324 10.055 9.094 1 95.06 198 VAL A CA 1
ATOM 1569 C C . VAL A 1 198 ? -0.563 10.453 7.918 1 95.06 198 VAL A C 1
ATOM 1571 O O . VAL A 1 198 ? -1.752 10.125 7.891 1 95.06 198 VAL A O 1
ATOM 1574 N N . THR A 1 199 ? 0.023 11.227 6.953 1 95.5 199 THR A N 1
ATOM 1575 C CA . THR A 1 199 ? -0.803 11.672 5.836 1 95.5 199 THR A CA 1
ATOM 1576 C C . THR A 1 199 ? -0.019 11.617 4.527 1 95.5 199 THR A C 1
ATOM 1578 O O . THR A 1 199 ? 1.205 11.766 4.523 1 95.5 199 THR A O 1
ATOM 1581 N N . PHE A 1 200 ? -0.693 11.352 3.416 1 96.25 200 PHE A N 1
ATOM 1582 C CA . PHE A 1 200 ? -0.275 11.633 2.049 1 96.25 200 PHE A CA 1
ATOM 1583 C C . PHE A 1 200 ? -1.165 12.703 1.42 1 96.25 200 PHE A C 1
ATOM 1585 O O . PHE A 1 200 ? -2.391 12.578 1.427 1 96.25 200 PHE A O 1
ATOM 1592 N N . HIS A 1 201 ? -0.55 13.734 0.949 1 94.88 201 HIS A N 1
ATOM 1593 C CA . HIS A 1 201 ? -1.326 14.75 0.253 1 94.88 201 HIS A CA 1
ATOM 1594 C C . HIS A 1 201 ? -1.334 14.508 -1.252 1 94.88 201 HIS A C 1
ATOM 1596 O O . HIS A 1 201 ? -0.518 13.734 -1.765 1 94.88 201 HIS A O 1
ATOM 1602 N N . GLU A 1 202 ? -2.348 15.086 -1.986 1 94.56 202 GLU A N 1
ATOM 1603 C CA . GLU A 1 202 ? -2.521 15.078 -3.436 1 94.56 202 GLU A CA 1
ATOM 1604 C C . GLU A 1 202 ? -2.916 13.695 -3.939 1 94.56 202 GLU A C 1
ATOM 1606 O O . GLU A 1 202 ? -2.451 13.258 -4.996 1 94.56 202 GLU A O 1
ATOM 1611 N N . ILE A 1 203 ? -3.553 12.977 -3.109 1 93.56 203 ILE A N 1
ATOM 1612 C CA . ILE A 1 203 ? -4.191 11.75 -3.58 1 93.56 203 ILE A CA 1
ATOM 1613 C C . ILE A 1 203 ? -5.52 12.086 -4.254 1 93.56 203 ILE A C 1
ATOM 1615 O O . ILE A 1 203 ? -6.582 11.969 -3.643 1 93.56 203 ILE A O 1
ATOM 1619 N N . ARG A 1 204 ? -5.508 12.5 -5.496 1 91.12 204 ARG A N 1
ATOM 1620 C CA . ARG A 1 204 ? -6.641 13.109 -6.195 1 91.12 204 ARG A CA 1
ATOM 1621 C C . ARG A 1 204 ? -7.422 12.062 -6.98 1 91.12 204 ARG A C 1
ATOM 1623 O O . ARG A 1 204 ? -8.656 12.102 -7.023 1 91.12 204 ARG A O 1
ATOM 1630 N N . ASP A 1 205 ? -6.758 11.109 -7.586 1 90.06 205 ASP A N 1
ATOM 1631 C CA . ASP A 1 205 ? -7.391 10.047 -8.359 1 90.06 205 ASP A CA 1
ATOM 1632 C C . ASP A 1 205 ? -8.062 9.023 -7.445 1 90.06 205 ASP A C 1
ATOM 1634 O O . ASP A 1 205 ? -7.422 8.484 -6.539 1 90.06 205 ASP A O 1
ATOM 1638 N N . PRO A 1 206 ? -9.352 8.828 -7.684 1 87.31 206 PRO A N 1
ATOM 1639 C CA . PRO A 1 206 ? -10.047 7.844 -6.848 1 87.31 206 PRO A CA 1
ATOM 1640 C C . PRO A 1 206 ? -9.375 6.473 -6.867 1 87.31 206 PRO A C 1
ATOM 1642 O O . PRO A 1 206 ? -9.359 5.773 -5.852 1 87.31 206 PRO A O 1
ATOM 1645 N N . VAL A 1 207 ? -8.828 6.094 -7.941 1 88.19 207 VAL A N 1
ATOM 1646 C CA . VAL A 1 207 ? -8.172 4.793 -8.039 1 88.19 207 VAL A CA 1
ATOM 1647 C C . VAL A 1 207 ? -6.949 4.758 -7.125 1 88.19 207 VAL A C 1
ATOM 1649 O O . VAL A 1 207 ? -6.703 3.758 -6.449 1 88.19 207 VAL A O 1
ATOM 1652 N N . ASP A 1 208 ? -6.199 5.891 -7.141 1 91.44 208 ASP A N 1
ATOM 1653 C CA . ASP A 1 208 ? -5.059 5.98 -6.23 1 91.44 208 ASP A CA 1
ATOM 1654 C C . ASP A 1 208 ? -5.512 5.883 -4.773 1 91.44 208 ASP A C 1
ATOM 1656 O O . ASP A 1 208 ? -4.859 5.23 -3.957 1 91.44 208 ASP A O 1
ATOM 1660 N N . PHE A 1 209 ? -6.633 6.574 -4.539 1 90.44 209 PHE A N 1
ATOM 1661 C CA . PHE A 1 209 ? -7.172 6.531 -3.182 1 90.44 209 PHE A CA 1
ATOM 1662 C C . PHE A 1 209 ? -7.512 5.102 -2.777 1 90.44 209 PHE A C 1
ATOM 1664 O O . PHE A 1 209 ? -7.086 4.633 -1.72 1 90.44 209 PHE A O 1
ATOM 1671 N N . TYR A 1 210 ? -8.258 4.391 -3.605 1 88.69 210 TYR A N 1
ATOM 1672 C CA . TYR A 1 210 ? -8.68 3.031 -3.287 1 88.69 210 TYR A CA 1
ATOM 1673 C C . TYR A 1 210 ? -7.488 2.086 -3.236 1 88.69 210 TYR A C 1
ATOM 1675 O O . TYR A 1 210 ? -7.473 1.137 -2.447 1 88.69 210 TYR A O 1
ATOM 1683 N N . PHE A 1 211 ? -6.535 2.383 -4.047 1 92.81 211 PHE A N 1
ATOM 1684 C CA . PHE A 1 211 ? -5.32 1.578 -4.07 1 92.81 211 PHE A CA 1
ATOM 1685 C C . PHE A 1 211 ? -4.578 1.68 -2.744 1 92.81 211 PHE A C 1
ATOM 1687 O O . PHE A 1 211 ? -4.238 0.662 -2.139 1 92.81 211 PHE A O 1
ATOM 1694 N N . ILE A 1 212 ? -4.359 2.893 -2.252 1 93.19 212 ILE A N 1
ATOM 1695 C CA . ILE A 1 212 ? -3.689 3.09 -0.972 1 93.19 212 ILE A CA 1
ATOM 1696 C C . ILE A 1 212 ? -4.551 2.518 0.154 1 93.19 212 ILE A C 1
ATOM 1698 O O . ILE A 1 212 ? -4.043 1.833 1.045 1 93.19 212 ILE A O 1
ATOM 1702 N N . GLN A 1 213 ? -5.883 2.783 0.097 1 90.31 213 GLN A N 1
ATOM 1703 C CA . GLN A 1 213 ? -6.809 2.234 1.081 1 90.31 213 GLN A CA 1
ATOM 1704 C C . GLN A 1 213 ? -6.691 0.714 1.159 1 90.31 213 GLN A C 1
ATOM 1706 O O . GLN A 1 213 ? -6.68 0.143 2.252 1 90.31 213 GLN A O 1
ATOM 1711 N N . TYR A 1 214 ? -6.633 0.082 0.056 1 92.06 214 TYR A N 1
ATOM 1712 C CA . TYR A 1 214 ? -6.531 -1.371 -0.008 1 92.06 214 TYR A CA 1
ATOM 1713 C C . TYR A 1 214 ? -5.238 -1.856 0.636 1 92.06 214 TYR A C 1
ATOM 1715 O O . TYR A 1 214 ? -5.262 -2.736 1.5 1 92.06 214 TYR A O 1
ATOM 1723 N N . LEU A 1 215 ? -4.051 -1.271 0.291 1 92.94 215 LEU A N 1
ATOM 1724 C CA . LEU A 1 215 ? -2.764 -1.75 0.785 1 92.94 215 LEU A CA 1
ATOM 1725 C C . LEU A 1 215 ? -2.594 -1.427 2.266 1 92.94 215 LEU A C 1
ATOM 1727 O O . LEU A 1 215 ? -2.002 -2.209 3.012 1 92.94 215 LEU A O 1
ATOM 1731 N N . VAL A 1 216 ? -3.166 -0.314 2.691 1 89.44 216 VAL A N 1
ATOM 1732 C CA . VAL A 1 216 ? -2.922 0.164 4.051 1 89.44 216 VAL A CA 1
ATOM 1733 C C . VAL A 1 216 ? -3.922 -0.475 5.012 1 89.44 216 VAL A C 1
ATOM 1735 O O . VAL A 1 216 ? -3.557 -0.889 6.113 1 89.44 216 VAL A O 1
ATOM 1738 N N . ASN A 1 217 ? -5.203 -0.601 4.566 1 86.69 217 ASN A N 1
ATOM 1739 C CA . ASN A 1 217 ? -6.242 -0.937 5.535 1 86.69 217 ASN A CA 1
ATOM 1740 C C . ASN A 1 217 ? -6.824 -2.324 5.273 1 86.69 217 ASN A C 1
ATOM 1742 O O . ASN A 1 217 ? -7.344 -2.967 6.188 1 86.69 217 ASN A O 1
ATOM 1746 N N . ASP A 1 218 ? -6.812 -2.799 4.109 1 87.06 218 ASP A N 1
ATOM 1747 C CA . ASP A 1 218 ? -7.547 -4.02 3.793 1 87.06 218 ASP A CA 1
ATOM 1748 C C . ASP A 1 218 ? -6.609 -5.223 3.723 1 87.06 218 ASP A C 1
ATOM 1750 O O . ASP A 1 218 ? -6.926 -6.297 4.234 1 87.06 218 ASP A O 1
ATOM 1754 N N . LEU A 1 219 ? -5.434 -5.074 3.072 1 90.38 219 LEU A N 1
ATOM 1755 C CA . LEU A 1 219 ? -4.477 -6.164 2.889 1 90.38 219 LEU A CA 1
ATOM 1756 C C . LEU A 1 219 ? -3.951 -6.66 4.23 1 90.38 219 LEU A C 1
ATOM 1758 O O . LEU A 1 219 ? -3.602 -5.855 5.102 1 90.38 219 LEU A O 1
ATOM 1762 N N . ARG A 1 220 ? -3.957 -7.934 4.367 1 87.12 220 ARG A N 1
ATOM 1763 C CA . ARG A 1 220 ? -3.459 -8.57 5.582 1 87.12 220 ARG A CA 1
ATOM 1764 C C . ARG A 1 220 ? -2.229 -9.422 5.289 1 87.12 220 ARG A C 1
ATOM 1766 O O . ARG A 1 220 ? -2.172 -10.109 4.266 1 87.12 220 ARG A O 1
ATOM 1773 N N . LEU A 1 221 ? -1.257 -9.266 6.113 1 86.31 221 LEU A N 1
ATOM 1774 C CA . LEU A 1 221 ? -0.102 -10.156 6.102 1 86.31 221 LEU A CA 1
ATOM 1775 C C . LEU A 1 221 ? -0.207 -11.203 7.207 1 86.31 221 LEU A C 1
ATOM 1777 O O . LEU A 1 221 ? -0.053 -10.875 8.391 1 86.31 221 LEU A O 1
ATOM 1781 N N . LEU A 1 222 ? -0.451 -12.375 6.84 1 80.38 222 LEU 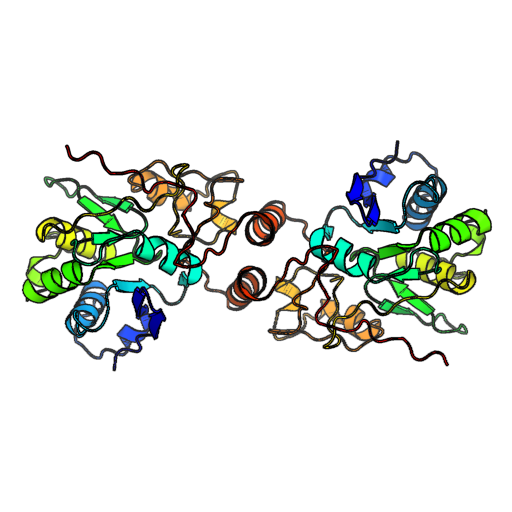A N 1
ATOM 1782 C CA . LEU A 1 222 ? -0.69 -13.422 7.82 1 80.38 222 LEU A CA 1
ATOM 1783 C C . LEU A 1 222 ? 0.583 -14.219 8.086 1 80.38 222 LEU A C 1
ATOM 1785 O O . LEU A 1 222 ? 1.355 -14.492 7.164 1 80.38 222 LEU A O 1
ATOM 1789 N N . SER A 1 223 ? 0.8 -14.57 9.344 1 77.31 223 SER A N 1
ATOM 1790 C CA . SER A 1 223 ? 1.863 -15.516 9.656 1 77.31 223 SER A CA 1
ATOM 1791 C C . SER A 1 223 ? 1.543 -16.906 9.109 1 77.31 223 SER A C 1
ATOM 1793 O O . SER A 1 223 ? 0.373 -17.266 8.961 1 77.31 223 SER A O 1
ATOM 1795 N N . PRO A 1 224 ? 2.586 -17.641 8.773 1 73.06 224 PRO A N 1
ATOM 1796 C CA . PRO A 1 224 ? 2.361 -18.969 8.203 1 73.06 224 PRO A CA 1
ATOM 1797 C C . PRO A 1 224 ? 1.433 -19.828 9.055 1 73.06 224 PRO A C 1
ATOM 1799 O O . PRO A 1 224 ? 0.643 -20.609 8.523 1 73.06 224 PRO A O 1
ATOM 1802 N N . GLY A 1 225 ? 1.418 -19.641 10.32 1 70.62 225 GLY A N 1
ATOM 1803 C CA . GLY A 1 225 ? 0.615 -20.484 11.203 1 70.62 225 GLY A CA 1
ATOM 1804 C C . GLY A 1 225 ? -0.738 -19.875 11.523 1 70.62 225 GLY A C 1
ATOM 1805 O O . GLY A 1 225 ? -1.562 -20.516 12.188 1 70.62 225 GLY A O 1
ATOM 1806 N N . ALA A 1 226 ? -0.979 -18.734 11.078 1 76.12 226 ALA A N 1
ATOM 1807 C CA . ALA A 1 226 ? -2.24 -18.062 11.398 1 76.12 226 ALA A CA 1
ATOM 1808 C C . ALA A 1 226 ? -3.4 -18.703 10.633 1 76.12 226 ALA A C 1
ATOM 1810 O O . ALA A 1 226 ? -3.246 -19.094 9.477 1 76.12 226 ALA A O 1
ATOM 1811 N N . SER A 1 227 ? -4.508 -18.953 11.336 1 71 227 SER A N 1
ATOM 1812 C CA . SER A 1 227 ? -5.691 -19.5 10.688 1 71 227 SER A CA 1
ATOM 1813 C C . SER A 1 227 ? -6.215 -18.578 9.602 1 71 227 SER A C 1
ATOM 1815 O O . SER A 1 227 ? -6.207 -17.359 9.766 1 71 227 SER A O 1
ATOM 1817 N N . SER A 1 228 ? -6.18 -19.172 8.477 1 61.75 228 SER A N 1
ATOM 1818 C CA . SER A 1 228 ? -6.805 -18.375 7.422 1 61.75 228 SER A CA 1
ATOM 1819 C C . SER A 1 228 ? -8.289 -18.156 7.695 1 61.75 228 SER A C 1
ATOM 1821 O O . SER A 1 228 ? -8.992 -19.094 8.094 1 61.75 228 SER A O 1
ATOM 1823 N N . PRO A 1 229 ? -8.609 -16.953 7.859 1 50.91 229 PRO A N 1
ATOM 1824 C CA . PRO A 1 229 ? -10.039 -16.797 8.117 1 50.91 229 PRO A CA 1
ATOM 1825 C C . PRO A 1 229 ? -10.914 -17.531 7.109 1 50.91 229 PRO A C 1
ATOM 1827 O O . PRO A 1 229 ? -12.125 -17.672 7.312 1 50.91 229 PRO A O 1
ATOM 1830 N N . PHE A 1 230 ? -10.391 -17.938 5.973 1 50.06 230 PHE A N 1
ATOM 1831 C CA . PHE A 1 230 ? -11.258 -18.547 4.977 1 50.06 230 PHE A CA 1
ATOM 1832 C C . PHE A 1 230 ? -10.805 -19.969 4.664 1 50.06 230 PHE A C 1
ATOM 1834 O O . PHE A 1 230 ? -9.609 -20.281 4.734 1 50.06 230 PHE A O 1
ATOM 1841 N N . THR A 1 231 ? -11.758 -20.891 4.926 1 42.41 231 THR A N 1
ATOM 1842 C CA . THR A 1 231 ? -11.578 -22.312 4.594 1 42.41 231 THR A CA 1
ATOM 1843 C C . THR A 1 231 ? -11.258 -22.484 3.113 1 42.41 231 THR A C 1
ATOM 1845 O O . THR A 1 231 ? -11.93 -21.891 2.256 1 42.41 231 THR A O 1
ATOM 1848 N N . LEU A 1 232 ? -10.016 -22.781 2.779 1 41.44 232 LEU A N 1
ATOM 1849 C CA . LEU A 1 232 ? -9.758 -23.266 1.423 1 41.44 232 LEU A CA 1
ATOM 1850 C C . LEU A 1 232 ? -10.906 -24.125 0.922 1 41.44 232 LEU A C 1
ATOM 1852 O O . LEU A 1 232 ? -11.383 -25.016 1.642 1 41.44 232 LEU A O 1
ATOM 1856 N N . SER A 1 233 ? -11.859 -23.703 0.358 1 34.97 233 SER A N 1
ATOM 1857 C CA . SER A 1 233 ? -12.945 -24.578 -0.097 1 34.97 233 SER A CA 1
ATOM 1858 C C . SER A 1 233 ? -12.422 -25.938 -0.525 1 34.97 233 SER A C 1
ATOM 1860 O O . SER A 1 233 ? -11.469 -26.031 -1.302 1 34.97 233 SER A O 1
ATOM 1862 N N . GLN A 1 234 ? -12.555 -26.938 0.304 1 33.94 234 GLN A N 1
ATOM 1863 C CA . GLN A 1 234 ? -12.43 -28.344 -0.083 1 33.94 234 GLN A CA 1
ATOM 1864 C C . GLN A 1 234 ? -13.055 -28.594 -1.45 1 33.94 234 GLN A C 1
ATOM 1866 O O . GLN A 1 234 ? -14.164 -28.125 -1.728 1 33.94 234 GLN A O 1
ATOM 1871 N N . ILE A 1 235 ? -12.336 -28.734 -2.537 1 30.42 235 ILE A N 1
ATOM 1872 C CA . ILE A 1 235 ? -12.945 -29.312 -3.73 1 30.42 235 ILE A CA 1
ATOM 1873 C C . ILE A 1 235 ? -13.828 -30.484 -3.34 1 30.42 235 ILE A C 1
ATOM 1875 O O . ILE A 1 235 ? -13.375 -31.422 -2.66 1 30.42 235 ILE A O 1
ATOM 1879 N N . PRO A 1 236 ? -15.07 -30.375 -3.434 1 26.75 236 PRO A N 1
ATOM 1880 C CA . PRO A 1 236 ? -15.789 -31.641 -3.279 1 26.75 236 PRO A CA 1
ATOM 1881 C C . PRO A 1 236 ? -15.148 -32.781 -4.074 1 26.75 236 PRO A C 1
ATOM 1883 O O . PRO A 1 236 ? -14.734 -32.594 -5.219 1 26.75 236 PRO A O 1
ATOM 1886 N N . SER A 1 237 ? -14.398 -33.75 -3.355 1 25.25 237 SER A N 1
ATOM 1887 C CA . SER A 1 237 ? -14.211 -35.031 -4.004 1 25.25 237 SER A CA 1
ATOM 1888 C C . SER A 1 237 ? -15.445 -35.438 -4.809 1 25.25 237 SER A C 1
ATOM 1890 O O . SER A 1 237 ? -16.547 -35.469 -4.273 1 25.25 237 SER A O 1
ATOM 1892 N N . ARG A 1 238 ? -15.375 -35.188 -6.117 1 23.78 238 ARG A N 1
ATOM 1893 C CA . ARG A 1 238 ? -16.344 -36.094 -6.719 1 23.78 238 ARG A CA 1
ATOM 1894 C C . ARG A 1 238 ? -15.945 -37.562 -6.477 1 23.78 238 ARG A C 1
ATOM 1896 O O . ARG A 1 238 ? -14.766 -37.906 -6.469 1 23.78 238 ARG A O 1
ATOM 1903 N N . MET B 1 1 ? 24.172 -21.531 -11.703 1 31.11 1 MET B N 1
ATOM 1904 C CA . MET B 1 1 ? 23.312 -21.797 -10.555 1 31.11 1 MET B CA 1
ATOM 1905 C C . MET B 1 1 ? 22.094 -20.891 -10.57 1 31.11 1 MET B C 1
ATOM 1907 O O . MET B 1 1 ? 22.203 -19.688 -10.781 1 31.11 1 MET B O 1
ATOM 1911 N N . LEU B 1 2 ? 21.016 -21.609 -10.789 1 36.38 2 LEU B N 1
ATOM 1912 C CA . LEU B 1 2 ? 19.734 -20.891 -10.906 1 36.38 2 LEU B CA 1
ATOM 1913 C C . LEU B 1 2 ? 19.484 -20.016 -9.68 1 36.38 2 LEU B C 1
ATOM 1915 O O . LEU B 1 2 ? 19.719 -20.453 -8.547 1 36.38 2 LEU B O 1
ATOM 1919 N N . ASP B 1 3 ? 19.516 -18.797 -9.852 1 37.53 3 ASP B N 1
ATOM 1920 C CA . ASP B 1 3 ? 19.281 -17.875 -8.742 1 37.53 3 ASP B CA 1
ATOM 1921 C C . ASP B 1 3 ? 17.891 -18.094 -8.141 1 37.53 3 ASP B C 1
ATOM 1923 O O . ASP B 1 3 ? 16.875 -17.844 -8.805 1 37.53 3 ASP B O 1
ATOM 1927 N N . THR B 1 4 ? 17.844 -19.203 -7.371 1 46.06 4 THR B N 1
ATOM 1928 C CA . THR B 1 4 ? 16.625 -19.438 -6.617 1 46.06 4 THR B CA 1
ATOM 1929 C C . THR B 1 4 ? 16.719 -18.828 -5.219 1 46.06 4 THR B C 1
ATOM 1931 O O . THR B 1 4 ? 17.812 -18.766 -4.645 1 46.06 4 THR B O 1
ATOM 1934 N N . THR B 1 5 ? 15.711 -18.062 -4.844 1 47.03 5 THR B N 1
ATOM 1935 C CA . THR B 1 5 ? 15.625 -17.641 -3.449 1 47.03 5 THR B CA 1
ATOM 1936 C C . THR B 1 5 ? 14.922 -18.703 -2.607 1 47.03 5 THR B C 1
ATOM 1938 O O . THR B 1 5 ? 13.852 -19.203 -2.984 1 47.03 5 THR B O 1
ATOM 1941 N N . ARG B 1 6 ? 15.664 -19.25 -1.573 1 47.72 6 ARG B N 1
ATOM 1942 C CA . ARG B 1 6 ? 15.086 -20.25 -0.676 1 47.72 6 ARG B CA 1
ATOM 1943 C C . ARG B 1 6 ? 14.625 -19.609 0.63 1 47.72 6 ARG B C 1
ATOM 1945 O O . ARG B 1 6 ? 15.336 -18.781 1.2 1 47.72 6 ARG B O 1
ATOM 1952 N N . ILE B 1 7 ? 13.328 -19.812 0.923 1 43.06 7 ILE B N 1
ATOM 1953 C CA . ILE B 1 7 ? 12.773 -19.359 2.197 1 43.06 7 ILE B CA 1
ATOM 1954 C C . ILE B 1 7 ? 12.422 -20.578 3.057 1 43.06 7 ILE B C 1
ATOM 1956 O O . ILE B 1 7 ? 11.719 -21.484 2.605 1 43.06 7 ILE B O 1
ATOM 1960 N N . LYS B 1 8 ? 13.062 -20.766 4.32 1 47 8 LYS B N 1
ATOM 1961 C CA . LYS B 1 8 ? 12.805 -21.859 5.242 1 47 8 LYS B CA 1
ATOM 1962 C C . LYS B 1 8 ? 12.234 -21.359 6.562 1 47 8 LYS B C 1
ATOM 1964 O O . LYS B 1 8 ? 12.781 -20.422 7.164 1 47 8 LYS B O 1
ATOM 1969 N N . THR B 1 9 ? 10.977 -21.656 6.598 1 48.19 9 THR B N 1
ATOM 1970 C CA . THR B 1 9 ? 10.414 -21.5 7.938 1 48.19 9 THR B CA 1
ATOM 1971 C C . THR B 1 9 ? 10.273 -22.859 8.625 1 48.19 9 THR B C 1
ATOM 1973 O O . THR B 1 9 ? 10.602 -23.891 8.039 1 48.19 9 THR B O 1
ATOM 1976 N N . ASN B 1 10 ? 10.156 -22.969 9.953 1 43.84 10 ASN B N 1
ATOM 1977 C CA . ASN B 1 10 ? 9.945 -24.234 10.656 1 43.84 10 ASN B CA 1
ATOM 1978 C C . ASN B 1 10 ? 8.836 -25.047 10.008 1 43.84 10 ASN B C 1
ATOM 1980 O O . ASN B 1 10 ? 8.758 -26.266 10.211 1 43.84 10 ASN B O 1
ATOM 1984 N N . TYR B 1 11 ? 8.086 -24.406 9.078 1 44.53 11 TYR B N 1
ATOM 1985 C CA . TYR B 1 11 ? 6.891 -25.094 8.586 1 44.53 11 TYR B CA 1
ATOM 1986 C C . TYR B 1 11 ? 6.941 -25.266 7.074 1 44.53 11 TYR B C 1
ATOM 1988 O O . TYR B 1 11 ? 6.316 -26.172 6.527 1 44.53 11 TYR B O 1
ATOM 1996 N N . ILE B 1 12 ? 7.672 -24.312 6.418 1 49.84 12 ILE B N 1
ATOM 1997 C CA . ILE B 1 12 ? 7.543 -24.312 4.965 1 49.84 12 ILE B CA 1
ATOM 1998 C C . ILE B 1 12 ? 8.898 -24 4.328 1 49.84 12 ILE B C 1
ATOM 2000 O O . ILE B 1 12 ? 9.648 -23.156 4.828 1 49.84 12 ILE B O 1
ATOM 2004 N N . SER B 1 13 ? 9.258 -24.828 3.371 1 57.81 13 SER B N 1
ATOM 2005 C CA . SER B 1 13 ? 10.375 -24.469 2.51 1 57.81 13 SER B CA 1
ATOM 2006 C C . SER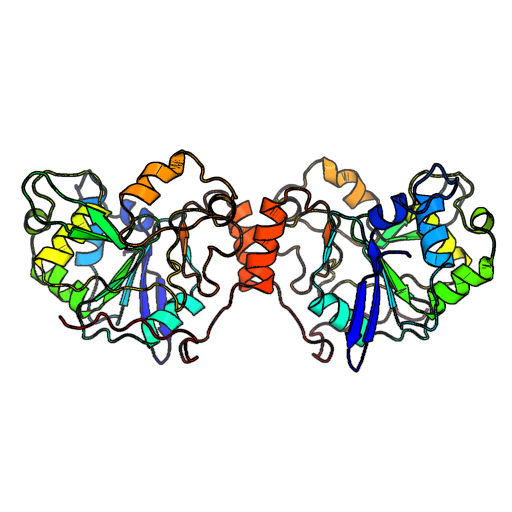 B 1 13 ? 9.906 -24.141 1.096 1 57.81 13 SER B C 1
ATOM 2008 O O . SER B 1 13 ? 9.055 -24.844 0.545 1 57.81 13 SER B O 1
ATOM 2010 N N . LEU B 1 14 ? 10.297 -22.984 0.62 1 50.72 14 LEU B N 1
ATOM 2011 C CA . LEU B 1 14 ? 9.867 -22.453 -0.67 1 50.72 14 LEU B CA 1
ATOM 2012 C C . LEU B 1 14 ? 11.07 -22.031 -1.513 1 50.72 14 LEU B C 1
ATOM 2014 O O . LEU B 1 14 ? 12 -21.406 -1.008 1 50.72 14 LEU B O 1
ATOM 2018 N N . SER B 1 15 ? 11.148 -22.656 -2.732 1 58.94 15 SER B N 1
ATOM 2019 C CA . SER B 1 15 ? 12.117 -22.203 -3.725 1 58.94 15 SER B CA 1
ATOM 2020 C C . SER B 1 15 ? 11.445 -21.391 -4.816 1 58.94 15 SER B C 1
ATOM 2022 O O . SER B 1 15 ? 10.43 -21.797 -5.383 1 58.94 15 SER B O 1
ATOM 2024 N N . ILE B 1 16 ? 11.945 -20.188 -5.066 1 63.34 16 ILE B N 1
ATOM 2025 C CA . ILE B 1 16 ? 11.359 -19.297 -6.059 1 63.34 16 ILE B CA 1
ATOM 2026 C C . ILE B 1 16 ? 12.312 -19.156 -7.246 1 63.34 16 ILE B C 1
ATOM 2028 O O . ILE B 1 16 ? 13.492 -18.859 -7.074 1 63.34 16 ILE B O 1
ATOM 2032 N N . MET B 1 17 ? 11.836 -19.5 -8.391 1 62.81 17 MET B N 1
ATOM 2033 C CA . MET B 1 17 ? 12.57 -19.297 -9.633 1 62.81 17 MET B CA 1
ATOM 2034 C C . MET B 1 17 ? 12.016 -18.109 -10.422 1 62.81 17 MET B C 1
ATOM 2036 O O . MET B 1 17 ? 10.82 -18.078 -10.742 1 62.81 17 MET B O 1
ATOM 2040 N N . ALA B 1 18 ? 12.859 -17.125 -10.602 1 61.41 18 ALA B N 1
ATOM 2041 C CA . ALA B 1 18 ? 12.469 -15.984 -11.438 1 61.41 18 ALA B CA 1
ATOM 2042 C C . ALA B 1 18 ? 12.812 -16.234 -12.898 1 61.41 18 ALA B C 1
ATOM 2044 O O . ALA B 1 18 ? 13.859 -16.797 -13.211 1 61.41 18 ALA B O 1
ATOM 2045 N N . SER B 1 19 ? 11.906 -15.938 -13.719 1 59.09 19 SER B N 1
ATOM 2046 C CA . SER B 1 19 ? 12.031 -16.281 -15.133 1 59.09 19 SER B CA 1
ATOM 2047 C C . SER B 1 19 ? 13.297 -15.68 -15.734 1 59.09 19 SER B C 1
ATOM 2049 O O . SER B 1 19 ? 13.961 -16.312 -16.562 1 59.09 19 SER B O 1
ATOM 2051 N N . HIS B 1 20 ? 13.578 -14.422 -15.305 1 52.06 20 HIS B N 1
ATOM 2052 C CA . HIS B 1 20 ? 14.742 -13.797 -15.922 1 52.06 20 HIS B CA 1
ATOM 2053 C C . HIS B 1 20 ? 16.031 -14.5 -15.508 1 52.06 20 HIS B C 1
ATOM 2055 O O . HIS B 1 20 ? 17.016 -14.477 -16.25 1 52.06 20 HIS B O 1
ATOM 2061 N N . ALA B 1 21 ? 15.922 -15.039 -14.305 1 48.12 21 ALA B N 1
ATOM 2062 C CA . ALA B 1 21 ? 17.094 -15.773 -13.859 1 48.12 21 ALA B CA 1
ATOM 2063 C C . ALA B 1 21 ? 17.375 -16.969 -14.758 1 48.12 21 ALA B C 1
ATOM 2065 O O . ALA B 1 21 ? 18.5 -17.484 -14.812 1 48.12 21 ALA B O 1
ATOM 2066 N N . LEU B 1 22 ? 16.375 -17.266 -15.5 1 48 22 LEU B N 1
ATOM 2067 C CA . LEU B 1 22 ? 16.453 -18.438 -16.359 1 48 22 LEU B CA 1
ATOM 2068 C C . LEU B 1 22 ? 17.125 -18.094 -17.688 1 48 22 LEU B C 1
ATOM 2070 O O . LEU B 1 22 ? 17.609 -18.984 -18.406 1 48 22 LEU B O 1
ATOM 2074 N N . SER B 1 23 ? 16.969 -16.781 -18.047 1 46.75 23 SER B N 1
ATOM 2075 C CA . SER B 1 23 ? 17.625 -16.391 -19.297 1 46.75 23 SER B CA 1
ATOM 2076 C C . SER B 1 23 ? 19.109 -16.734 -19.281 1 46.75 23 SER B C 1
ATOM 2078 O O . SER B 1 23 ? 19.75 -16.766 -20.328 1 46.75 23 SER B O 1
ATOM 2080 N N . ARG B 1 24 ? 19.609 -16.75 -18.094 1 47.28 24 ARG B N 1
ATOM 2081 C CA . ARG B 1 24 ? 21.031 -17.078 -18.094 1 47.28 24 ARG B CA 1
ATOM 2082 C C . ARG B 1 24 ? 21.25 -18.562 -18.391 1 47.28 24 ARG B C 1
ATOM 2084 O O . ARG B 1 24 ? 22.391 -19 -18.562 1 47.28 24 ARG B O 1
ATOM 2091 N N . LEU B 1 25 ? 20.156 -19.219 -18.125 1 43.28 25 LEU B N 1
ATOM 2092 C CA . LEU B 1 25 ? 20.328 -20.625 -18.484 1 43.28 25 LEU B CA 1
ATOM 2093 C C . LEU B 1 25 ? 20.5 -20.766 -20 1 43.28 25 LEU B C 1
ATOM 2095 O O . LEU B 1 25 ? 19.75 -20.188 -20.781 1 43.28 25 LEU B O 1
ATOM 2099 N N . LEU B 1 26 ? 21.797 -20.844 -20.375 1 39.5 26 LEU B N 1
ATOM 2100 C CA . LEU B 1 26 ? 22.375 -21.016 -21.703 1 39.5 26 LEU B CA 1
ATOM 2101 C C . LEU B 1 26 ? 21.516 -21.938 -22.562 1 39.5 26 LEU B C 1
ATOM 2103 O O . LEU B 1 26 ? 21.875 -22.234 -23.703 1 39.5 26 LEU B O 1
ATOM 2107 N N . TYR B 1 27 ? 20.594 -22.734 -21.984 1 43.91 27 TYR B N 1
ATOM 2108 C CA . TYR B 1 27 ? 20.234 -23.766 -22.969 1 43.91 27 TYR B CA 1
ATOM 2109 C C . TYR B 1 27 ? 19.469 -23.156 -24.141 1 43.91 27 TYR B C 1
ATOM 2111 O O . TYR B 1 27 ? 18.922 -22.062 -24.016 1 43.91 27 TYR B O 1
ATOM 2119 N N . SER B 1 28 ? 19.438 -23.969 -25.297 1 43 28 SER B N 1
ATOM 2120 C CA . SER B 1 28 ? 18.969 -23.922 -26.688 1 43 28 SER B CA 1
ATOM 2121 C C . SER B 1 28 ? 17.484 -23.562 -26.75 1 43 28 SER B C 1
ATOM 2123 O O . SER B 1 28 ? 16.891 -23.578 -27.844 1 43 28 SER B O 1
ATOM 2125 N N . TYR B 1 29 ? 16.797 -23.672 -25.688 1 48.47 29 TYR B N 1
ATOM 2126 C CA . TYR B 1 29 ? 15.391 -23.547 -26.047 1 48.47 29 TYR B CA 1
ATOM 2127 C C . TYR B 1 29 ? 15.016 -22.094 -26.328 1 48.47 29 TYR B C 1
ATOM 2129 O O . TYR B 1 29 ? 15.445 -21.188 -25.609 1 48.47 29 TYR B O 1
ATOM 2137 N N . GLU B 1 30 ? 14.641 -21.906 -27.516 1 58 30 GLU B N 1
ATOM 2138 C CA . GLU B 1 30 ? 14.266 -20.625 -28.078 1 58 30 GLU B CA 1
ATOM 2139 C C . GLU B 1 30 ? 13.039 -20.031 -27.375 1 58 30 GLU B C 1
ATOM 2141 O O . GLU B 1 30 ? 12.922 -18.812 -27.234 1 58 30 GLU B O 1
ATOM 2146 N N . ASP B 1 31 ? 12.133 -21.031 -26.781 1 74.69 31 ASP B N 1
ATOM 2147 C CA . ASP B 1 31 ? 10.922 -20.359 -26.328 1 74.69 31 ASP B CA 1
ATOM 2148 C C . ASP B 1 31 ? 10.805 -20.406 -24.812 1 74.69 31 ASP B C 1
ATOM 2150 O O . ASP B 1 31 ? 11.578 -21.109 -24.141 1 74.69 31 ASP B O 1
ATOM 2154 N N . LEU B 1 32 ? 10.141 -19.641 -24.172 1 78 32 LEU B N 1
ATOM 2155 C CA . LEU B 1 32 ? 9.984 -19.469 -22.734 1 78 32 LEU B CA 1
ATOM 2156 C C . LEU B 1 32 ? 9.578 -20.781 -22.078 1 78 32 LEU B C 1
ATOM 2158 O O . LEU B 1 32 ? 9.992 -21.062 -20.953 1 78 32 LEU B O 1
ATOM 2162 N N . TRP B 1 33 ? 8.852 -21.625 -22.781 1 82.88 33 TRP B N 1
ATOM 2163 C CA . TRP B 1 33 ? 8.445 -22.922 -22.234 1 82.88 33 TRP B CA 1
ATOM 2164 C C . TRP B 1 33 ? 9.664 -23.797 -21.953 1 82.88 33 TRP B C 1
ATOM 2166 O O . TRP B 1 33 ? 9.812 -24.328 -20.844 1 82.88 33 TRP B O 1
ATOM 2176 N N . GLY B 1 34 ? 10.477 -23.922 -22.922 1 78.81 34 GLY B N 1
ATOM 2177 C CA . GLY B 1 34 ? 11.68 -24.719 -22.75 1 78.81 34 GLY B CA 1
ATOM 2178 C C . GLY B 1 34 ? 12.562 -24.234 -21.609 1 78.81 34 GLY B C 1
ATOM 2179 O O . GLY B 1 34 ? 13.086 -25.047 -20.844 1 78.81 34 GLY B O 1
ATOM 2180 N N . LYS B 1 35 ? 12.672 -22.953 -21.453 1 79 35 LYS B N 1
ATOM 2181 C CA . LYS B 1 35 ? 13.508 -22.375 -20.406 1 79 35 LYS B CA 1
ATOM 2182 C C . LYS B 1 35 ? 12.945 -22.688 -19.031 1 79 35 LYS B C 1
ATOM 2184 O O . LYS B 1 35 ? 13.688 -23.062 -18.125 1 79 35 LYS B O 1
ATOM 2189 N N . VAL B 1 36 ? 11.672 -22.531 -18.859 1 83.31 36 VAL B N 1
ATOM 2190 C CA . VAL B 1 36 ? 11.023 -22.719 -17.578 1 83.31 36 VAL B CA 1
ATOM 2191 C C . VAL B 1 36 ? 11.086 -24.188 -17.172 1 83.31 36 VAL B C 1
ATOM 2193 O O . VAL B 1 36 ? 11.43 -24.516 -16.031 1 83.31 36 VAL B O 1
ATOM 2196 N N . VAL B 1 37 ? 10.789 -25.078 -18.156 1 82.88 37 VAL B N 1
ATOM 2197 C CA . VAL B 1 37 ? 10.789 -26.5 -17.844 1 82.88 37 VAL B CA 1
ATOM 2198 C C . VAL B 1 37 ? 12.203 -26.969 -17.5 1 82.88 37 VAL B C 1
ATOM 2200 O O . VAL B 1 37 ? 12.406 -27.734 -16.562 1 82.88 37 VAL B O 1
ATOM 2203 N N . ASP B 1 38 ? 13.148 -26.484 -18.266 1 79.69 38 ASP B N 1
ATOM 2204 C CA . ASP B 1 38 ? 14.539 -26.812 -17.969 1 79.69 38 ASP B CA 1
ATOM 2205 C C . ASP B 1 38 ? 14.914 -26.359 -16.562 1 79.69 38 ASP B C 1
ATOM 2207 O O . ASP B 1 38 ? 15.641 -27.078 -15.852 1 79.69 38 ASP B O 1
ATOM 2211 N N . GLY B 1 39 ? 14.523 -25.203 -16.188 1 80.44 39 GLY B N 1
ATOM 2212 C CA . GLY B 1 39 ? 14.75 -24.719 -14.828 1 80.44 39 GLY B CA 1
ATOM 2213 C C . GLY B 1 39 ? 14.195 -25.641 -13.766 1 80.44 39 GLY B C 1
ATOM 2214 O O . GLY B 1 39 ? 14.891 -25.984 -12.805 1 80.44 39 GLY B O 1
ATOM 2215 N N . PHE B 1 40 ? 12.953 -26.078 -13.938 1 85.56 40 PHE B N 1
ATOM 2216 C CA . PHE B 1 40 ? 12.32 -26.969 -12.977 1 85.56 40 PHE B CA 1
ATOM 2217 C C . PHE B 1 40 ? 13.047 -28.312 -12.922 1 85.56 40 PHE B C 1
ATOM 2219 O O . PHE B 1 40 ? 13.203 -28.891 -11.852 1 85.56 40 PHE B O 1
ATOM 2226 N N . LEU B 1 41 ? 13.5 -28.781 -14.102 1 82.56 41 LEU B N 1
ATOM 2227 C CA . LEU B 1 41 ? 14.141 -30.078 -14.18 1 82.56 41 LEU B CA 1
ATOM 2228 C C . LEU B 1 41 ? 15.477 -30.078 -13.438 1 82.56 41 LEU B C 1
ATOM 2230 O O . LEU B 1 41 ? 15.953 -31.125 -13.008 1 82.56 41 LEU B O 1
ATOM 2234 N N . GLN B 1 42 ? 16.016 -28.891 -13.234 1 78.81 42 GLN B N 1
ATOM 2235 C CA . GLN B 1 42 ? 17.328 -28.781 -12.602 1 78.81 42 GLN B CA 1
ATOM 2236 C C . GLN B 1 42 ? 17.188 -28.656 -11.086 1 78.81 42 GLN B C 1
ATOM 2238 O O . GLN B 1 42 ? 18.172 -28.797 -10.352 1 78.81 42 GLN B O 1
ATOM 2243 N N . LEU B 1 43 ? 16 -28.469 -10.641 1 81 43 LEU B N 1
ATOM 2244 C CA . LEU B 1 43 ? 15.797 -28.297 -9.211 1 81 43 LEU B CA 1
ATOM 2245 C C . LEU B 1 43 ? 15.812 -29.656 -8.5 1 81 43 LEU B C 1
ATOM 2247 O O . LEU B 1 43 ? 15.531 -30.688 -9.109 1 81 43 LEU B O 1
ATOM 2251 N N . ASN B 1 44 ? 16.234 -29.625 -7.23 1 84.88 44 ASN B N 1
ATOM 2252 C CA . ASN B 1 44 ? 16.094 -30.781 -6.359 1 84.88 44 ASN B CA 1
ATOM 2253 C C . ASN B 1 44 ? 14.75 -30.781 -5.641 1 84.88 44 ASN B C 1
ATOM 2255 O O . ASN B 1 44 ? 14.539 -30.016 -4.711 1 84.88 44 ASN B O 1
ATOM 2259 N N . ALA B 1 45 ? 13.875 -31.703 -6.07 1 88 45 ALA B N 1
ATOM 2260 C CA . ALA B 1 45 ? 12.5 -31.75 -5.562 1 88 45 ALA B CA 1
ATOM 2261 C C . ALA B 1 45 ? 12.484 -32.031 -4.066 1 88 45 ALA B C 1
ATOM 2263 O O . ALA B 1 45 ? 11.484 -31.781 -3.393 1 88 45 ALA B O 1
ATOM 2264 N N . SER B 1 46 ? 13.555 -32.594 -3.547 1 87.31 46 SER B N 1
ATOM 2265 C CA . SER B 1 46 ? 13.602 -32.938 -2.129 1 87.31 46 SER B CA 1
ATOM 2266 C C . SER B 1 46 ? 14.117 -31.75 -1.296 1 87.31 46 SER B C 1
ATOM 2268 O O . SER B 1 46 ? 14.086 -31.797 -0.064 1 87.31 46 SER B O 1
ATOM 2270 N N . ALA B 1 47 ? 14.492 -30.688 -1.955 1 82.5 47 ALA B N 1
ATOM 2271 C CA . ALA B 1 47 ? 15.133 -29.578 -1.267 1 82.5 47 ALA B CA 1
ATOM 2272 C C . ALA B 1 47 ? 14.102 -28.656 -0.629 1 82.5 47 ALA B C 1
ATOM 2274 O O . ALA B 1 47 ? 14.438 -27.844 0.237 1 82.5 47 ALA B O 1
ATOM 2275 N N . ALA B 1 48 ? 12.883 -28.75 -1.104 1 87.25 48 ALA B N 1
ATOM 2276 C CA . ALA B 1 48 ? 11.82 -27.891 -0.584 1 87.25 48 ALA B CA 1
ATOM 2277 C C . ALA B 1 48 ? 10.453 -28.547 -0.732 1 87.25 48 ALA B C 1
ATOM 2279 O O . ALA B 1 48 ? 10.297 -29.484 -1.516 1 87.25 48 ALA B O 1
ATOM 2280 N N . ASP B 1 49 ? 9.516 -28.047 0.058 1 89.69 49 ASP B N 1
ATOM 2281 C CA . ASP B 1 49 ? 8.148 -28.547 -0.01 1 89.69 49 ASP B CA 1
ATOM 2282 C C . ASP B 1 49 ? 7.406 -27.953 -1.208 1 89.69 49 ASP B C 1
ATOM 2284 O O . ASP B 1 49 ? 6.523 -28.594 -1.778 1 89.69 49 ASP B O 1
ATOM 2288 N N . TRP B 1 50 ? 7.82 -26.703 -1.527 1 93 50 TRP B N 1
ATOM 2289 C CA . TRP B 1 50 ? 7.109 -25.953 -2.562 1 93 50 TRP B CA 1
ATOM 2290 C C . TRP B 1 50 ? 8.086 -25.25 -3.49 1 93 50 TRP B C 1
ATOM 2292 O O . TRP B 1 50 ? 9.156 -24.812 -3.057 1 93 50 TRP B O 1
ATOM 2302 N N . PHE B 1 51 ? 7.652 -25.094 -4.773 1 90.06 51 PHE B N 1
ATOM 2303 C CA . PHE B 1 51 ? 8.469 -24.453 -5.801 1 90.06 51 PHE B CA 1
ATOM 2304 C C . PHE B 1 51 ? 7.648 -23.438 -6.59 1 90.06 51 PHE B C 1
ATOM 2306 O O . PHE B 1 51 ? 6.59 -23.766 -7.133 1 90.06 51 PHE B O 1
ATOM 2313 N N . MET B 1 52 ? 8.148 -22.203 -6.668 1 91.5 52 MET B N 1
ATOM 2314 C CA . MET B 1 52 ? 7.379 -21.156 -7.328 1 91.5 52 MET B CA 1
ATOM 2315 C C . MET B 1 52 ? 8.117 -20.625 -8.562 1 91.5 52 MET B C 1
ATOM 2317 O O . MET B 1 52 ? 9.336 -20.438 -8.531 1 91.5 52 MET B O 1
ATOM 2321 N N . LYS B 1 53 ? 7.371 -20.547 -9.648 1 90.06 53 LYS B N 1
ATOM 2322 C CA . LYS B 1 53 ? 7.777 -19.75 -10.805 1 90.06 53 LYS B CA 1
ATOM 2323 C C . LYS B 1 53 ? 7.152 -18.359 -10.766 1 90.06 53 LYS B C 1
ATOM 2325 O O . LYS B 1 53 ? 5.945 -18.234 -10.555 1 90.06 53 LYS B O 1
ATOM 2330 N N . ALA B 1 54 ? 7.93 -17.344 -10.875 1 87.94 54 ALA B N 1
ATOM 2331 C CA . ALA B 1 54 ? 7.453 -15.961 -10.945 1 87.94 54 ALA B CA 1
ATOM 2332 C C . ALA B 1 54 ? 8.219 -15.172 -12 1 87.94 54 ALA B C 1
ATOM 2334 O O . ALA B 1 54 ? 9.336 -15.539 -12.375 1 87.94 54 ALA B O 1
ATOM 2335 N N . ASP B 1 55 ? 7.633 -14.172 -12.539 1 85.56 55 ASP B N 1
ATOM 2336 C CA . ASP B 1 55 ? 8.32 -13.273 -13.453 1 85.56 55 ASP B CA 1
ATOM 2337 C C . ASP B 1 55 ? 9.062 -12.172 -12.688 1 85.56 55 ASP B C 1
ATOM 2339 O O . ASP B 1 55 ? 8.844 -11.992 -11.484 1 85.56 55 ASP B O 1
ATOM 2343 N N . ASP B 1 56 ? 9.93 -11.422 -13.398 1 82.62 56 ASP B N 1
ATOM 2344 C CA . ASP B 1 56 ? 10.742 -10.398 -12.758 1 82.62 56 ASP B CA 1
ATOM 2345 C C . ASP B 1 56 ? 9.891 -9.211 -12.312 1 82.62 56 ASP B C 1
ATOM 2347 O O . ASP B 1 56 ? 10.297 -8.438 -11.445 1 82.62 56 ASP B O 1
ATOM 2351 N N . ASP B 1 57 ? 8.711 -9.086 -12.891 1 89.56 57 ASP B N 1
ATOM 2352 C CA . ASP B 1 57 ? 7.852 -7.965 -12.531 1 89.56 57 ASP B CA 1
ATOM 2353 C C . ASP B 1 57 ? 6.668 -8.43 -11.68 1 89.56 57 ASP B C 1
ATOM 2355 O O . ASP B 1 57 ? 5.645 -7.742 -11.609 1 89.56 57 ASP B O 1
ATOM 2359 N N . THR B 1 58 ? 6.832 -9.68 -11.133 1 90.06 58 THR B N 1
ATOM 2360 C CA . THR B 1 58 ? 5.867 -10.172 -10.156 1 90.06 58 THR B CA 1
ATOM 2361 C C . THR B 1 58 ? 6.25 -9.734 -8.75 1 90.06 58 THR B C 1
ATOM 2363 O O . THR B 1 58 ? 7.363 -9.992 -8.289 1 90.06 58 THR B O 1
ATOM 2366 N N . PHE B 1 59 ? 5.387 -8.953 -8.102 1 93 59 PHE B N 1
ATOM 2367 C CA . PHE B 1 59 ? 5.578 -8.602 -6.695 1 93 59 PHE B CA 1
ATOM 2368 C C . PHE B 1 59 ? 4.98 -9.664 -5.781 1 93 59 PHE B C 1
ATOM 2370 O O . PHE B 1 59 ? 3.785 -9.953 -5.855 1 93 59 PHE B O 1
ATOM 2377 N N . LEU B 1 60 ? 5.82 -10.211 -4.941 1 91.38 60 LEU B N 1
ATOM 2378 C CA . LEU B 1 60 ? 5.422 -11.32 -4.086 1 91.38 60 LEU B CA 1
ATOM 2379 C C . LEU B 1 60 ? 5.203 -10.852 -2.65 1 91.38 60 LEU B C 1
ATOM 2381 O O . LEU B 1 60 ? 6.051 -10.156 -2.084 1 91.38 60 LEU B O 1
ATOM 2385 N N . ILE B 1 61 ? 4.055 -11.141 -2.104 1 90.44 61 ILE B N 1
ATOM 2386 C CA . ILE B 1 61 ? 3.764 -10.938 -0.688 1 90.44 61 ILE B CA 1
ATOM 2387 C C . ILE B 1 61 ? 4.008 -12.234 0.081 1 90.44 61 ILE B C 1
ATOM 2389 O O . ILE B 1 61 ? 3.09 -13.031 0.275 1 90.44 61 ILE B O 1
ATOM 2393 N N . TYR B 1 62 ? 5.195 -12.391 0.575 1 86.56 62 TYR B N 1
ATOM 2394 C CA . TYR B 1 62 ? 5.762 -13.633 1.084 1 86.56 62 TYR B CA 1
ATOM 2395 C C . TYR B 1 62 ? 4.918 -14.188 2.229 1 86.56 62 TYR B C 1
ATOM 2397 O O . TYR B 1 62 ? 4.566 -15.367 2.234 1 86.56 62 TYR B O 1
ATOM 2405 N N . PRO B 1 63 ? 4.523 -13.352 3.219 1 84.38 63 PRO B N 1
ATOM 2406 C CA . PRO B 1 63 ? 3.762 -13.898 4.34 1 84.38 63 PRO B CA 1
ATOM 2407 C C . PRO B 1 63 ? 2.461 -14.57 3.898 1 84.38 63 PRO B C 1
ATOM 2409 O O . PRO B 1 63 ? 2.109 -15.633 4.406 1 84.38 63 PRO B O 1
ATOM 2412 N N . ASN B 1 64 ? 1.821 -13.992 2.949 1 89.62 64 ASN B N 1
ATOM 2413 C CA . ASN B 1 64 ? 0.547 -14.539 2.5 1 89.62 64 ASN B CA 1
ATOM 2414 C C . ASN B 1 64 ? 0.742 -15.828 1.7 1 89.62 64 ASN B C 1
ATOM 2416 O O . ASN B 1 64 ? -0.091 -16.734 1.761 1 89.62 64 ASN B O 1
ATOM 2420 N N . LEU B 1 65 ? 1.867 -15.883 0.933 1 90.44 65 LEU B N 1
ATOM 2421 C CA . LEU B 1 65 ? 2.178 -17.141 0.25 1 90.44 65 LEU B CA 1
ATOM 2422 C C . LEU B 1 65 ? 2.439 -18.25 1.256 1 90.44 65 LEU B C 1
ATOM 2424 O O . LEU B 1 65 ? 1.877 -19.344 1.138 1 90.44 65 LEU B O 1
ATOM 2428 N N . LEU B 1 66 ? 3.275 -17.953 2.25 1 86.12 66 LEU B N 1
ATOM 2429 C CA . LEU B 1 66 ? 3.625 -18.969 3.244 1 86.12 66 LEU B CA 1
ATOM 2430 C C . LEU B 1 66 ? 2.393 -19.406 4.023 1 86.12 66 LEU B C 1
ATOM 2432 O O . LEU B 1 66 ? 2.252 -20.594 4.348 1 86.12 66 LEU B O 1
ATOM 2436 N N . ASN B 1 67 ? 1.521 -18.453 4.289 1 86.88 67 ASN B N 1
ATOM 2437 C CA . ASN B 1 67 ? 0.279 -18.797 4.969 1 86.88 67 ASN B CA 1
ATOM 2438 C C . ASN B 1 67 ? -0.576 -19.734 4.125 1 86.88 67 ASN B C 1
ATOM 2440 O O . ASN B 1 67 ? -1.112 -20.719 4.637 1 86.88 67 ASN B O 1
ATOM 2444 N N . LEU B 1 68 ? -0.732 -19.453 2.879 1 89.62 68 LEU B N 1
ATOM 2445 C CA . LEU B 1 68 ? -1.482 -20.297 1.96 1 89.62 68 LEU B CA 1
ATOM 2446 C C . LEU B 1 68 ? -0.906 -21.703 1.934 1 89.62 68 LEU B C 1
ATOM 2448 O O . LEU B 1 68 ? -1.644 -22.688 2.072 1 89.62 68 LEU B O 1
ATOM 2452 N N . LEU B 1 69 ? 0.44 -21.797 1.864 1 89.06 69 LEU B N 1
ATOM 2453 C CA . LEU B 1 69 ? 1.12 -23.078 1.711 1 89.06 69 LEU B CA 1
ATOM 2454 C C . LEU B 1 69 ? 1.065 -23.875 3.006 1 89.06 69 LEU B C 1
ATOM 2456 O O . LEU B 1 69 ? 1.045 -25.109 2.975 1 89.06 69 LEU B O 1
ATOM 2460 N N . ALA B 1 70 ? 1.005 -23.188 4.105 1 84.38 70 ALA B N 1
ATOM 2461 C CA . ALA B 1 70 ? 0.961 -23.844 5.41 1 84.38 70 ALA B CA 1
ATOM 2462 C C . ALA B 1 70 ? -0.334 -24.625 5.586 1 84.38 70 ALA B C 1
ATOM 2464 O O . ALA B 1 70 ? -0.413 -25.516 6.43 1 84.38 70 ALA B O 1
ATOM 2465 N N . HIS B 1 71 ? -1.307 -24.328 4.793 1 86.88 71 HIS B N 1
ATOM 2466 C CA . HIS B 1 71 ? -2.605 -24.969 4.926 1 86.88 71 HIS B CA 1
ATOM 2467 C C . HIS B 1 71 ? -2.783 -26.062 3.877 1 86.88 71 HIS B C 1
ATOM 2469 O O . HIS B 1 71 ? -3.869 -26.641 3.742 1 86.88 71 HIS B O 1
ATOM 2475 N N . LEU B 1 72 ? -1.744 -26.328 3.129 1 88.75 72 LEU B N 1
ATOM 2476 C CA . LEU B 1 72 ? -1.771 -27.359 2.088 1 88.75 72 LEU B CA 1
ATOM 2477 C C . LEU B 1 72 ? -0.742 -28.438 2.371 1 88.75 72 LEU B C 1
ATOM 2479 O O . LEU B 1 72 ? 0.129 -28.266 3.229 1 88.75 72 LEU B O 1
ATOM 2483 N N . ASP B 1 73 ? -0.886 -29.547 1.75 1 91.69 73 ASP B N 1
ATOM 2484 C CA . ASP B 1 73 ? -0.009 -30.703 1.925 1 91.69 73 ASP B CA 1
ATOM 2485 C C . ASP B 1 73 ? 0.87 -30.906 0.694 1 91.69 73 ASP B C 1
ATOM 2487 O O . ASP B 1 73 ? 0.382 -31.328 -0.36 1 91.69 73 ASP B O 1
ATOM 2491 N N . PRO B 1 74 ? 2.178 -30.672 0.859 1 93.19 74 PRO B N 1
ATOM 2492 C CA . PRO B 1 74 ? 3.057 -30.781 -0.307 1 93.19 74 PRO B CA 1
ATOM 2493 C C . PRO B 1 74 ? 3.227 -32.219 -0.786 1 93.19 74 PRO B C 1
ATOM 2495 O O . PRO B 1 74 ? 3.766 -32.469 -1.871 1 93.19 74 PRO B O 1
ATOM 2498 N N . SER B 1 75 ? 2.799 -33.188 -0.001 1 95.81 75 SER B N 1
ATOM 2499 C CA . SER B 1 75 ? 2.844 -34.562 -0.443 1 95.81 75 SER B CA 1
ATOM 2500 C C . SER B 1 75 ? 1.754 -34.844 -1.469 1 95.81 75 SER B C 1
ATOM 2502 O O . SER B 1 75 ? 1.797 -35.875 -2.156 1 95.81 75 SER B O 1
ATOM 2504 N N . GLU B 1 76 ? 0.774 -33.969 -1.495 1 97 76 GLU B N 1
ATOM 2505 C CA . GLU B 1 76 ? -0.181 -34 -2.6 1 97 76 GLU B CA 1
ATOM 2506 C C . GLU B 1 76 ? 0.38 -33.312 -3.838 1 97 76 GLU B C 1
ATOM 2508 O O . GLU B 1 76 ? 1.088 -32.312 -3.729 1 97 76 GLU B O 1
ATOM 2513 N N . ALA B 1 77 ? 0.065 -33.875 -5.016 1 97.62 77 ALA B N 1
ATOM 2514 C CA . ALA B 1 77 ? 0.482 -33.219 -6.254 1 97.62 77 ALA B CA 1
ATOM 2515 C C . ALA B 1 77 ? -0.406 -32 -6.57 1 97.62 77 ALA B C 1
ATOM 2517 O O . ALA B 1 77 ? -1.502 -32.156 -7.113 1 97.62 77 ALA B O 1
ATOM 2518 N N . LEU B 1 78 ? 0.109 -30.844 -6.203 1 97.56 78 LEU B N 1
ATOM 2519 C CA . LEU B 1 78 ? -0.713 -29.641 -6.285 1 97.56 78 LEU B CA 1
ATOM 2520 C C . LEU B 1 78 ? -0.058 -28.594 -7.184 1 97.56 78 LEU B C 1
ATOM 2522 O O . LEU B 1 78 ? 1.168 -28.469 -7.199 1 97.56 78 LEU B O 1
ATOM 2526 N N . TYR B 1 79 ? -0.861 -27.922 -7.879 1 97.69 79 TYR B N 1
ATOM 2527 C CA . TYR B 1 79 ? -0.572 -26.812 -8.789 1 97.69 79 TYR B CA 1
ATOM 2528 C C . TYR B 1 79 ? -1.391 -25.578 -8.43 1 97.69 79 TYR B C 1
ATOM 2530 O O . TYR B 1 79 ? -2.621 -25.609 -8.5 1 97.69 79 TYR B O 1
ATOM 2538 N N . LEU B 1 80 ? -0.695 -24.484 -7.922 1 97.75 80 LEU B N 1
ATOM 2539 C CA . LEU B 1 80 ? -1.382 -23.344 -7.344 1 97.75 80 LEU B CA 1
ATOM 2540 C C . LEU B 1 80 ? -1.128 -22.078 -8.172 1 97.75 80 LEU B C 1
ATOM 2542 O O . LEU B 1 80 ? -0.052 -21.922 -8.75 1 97.75 80 LEU B O 1
ATOM 2546 N N . GLY B 1 81 ? -2.033 -21.141 -8.19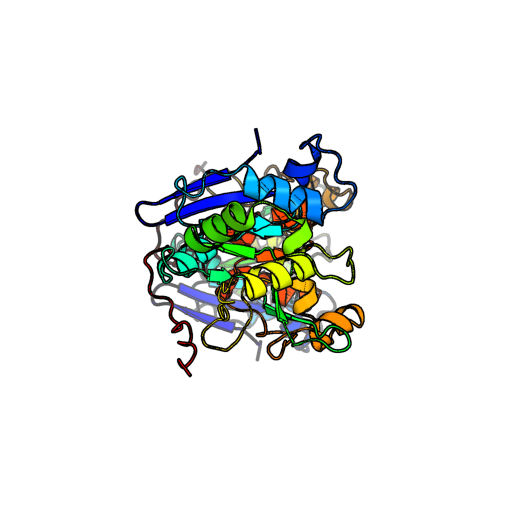5 1 97.88 81 GLY B N 1
ATOM 2547 C CA . GLY B 1 81 ? -1.946 -19.859 -8.883 1 97.88 81 GLY B CA 1
ATOM 2548 C C . GLY B 1 81 ? -3.303 -19.266 -9.195 1 97.88 81 GLY B C 1
ATOM 2549 O O . GLY B 1 81 ? -4.258 -19.438 -8.438 1 97.88 81 GLY B O 1
ATOM 2550 N N . LEU B 1 82 ? -3.365 -18.406 -10.195 1 97.75 82 LEU B N 1
ATOM 2551 C CA . LEU B 1 82 ? -4.621 -17.938 -10.758 1 97.75 82 LEU B CA 1
ATOM 2552 C C . LEU B 1 82 ? -5.152 -18.906 -11.812 1 97.75 82 LEU B C 1
ATOM 2554 O O . LEU B 1 82 ? -4.605 -19 -12.906 1 97.75 82 LEU B O 1
ATOM 2558 N N . PRO B 1 83 ? -6.203 -19.609 -11.492 1 97.69 83 PRO B N 1
ATOM 2559 C CA . PRO B 1 83 ? -6.676 -20.641 -12.43 1 97.69 83 PRO B CA 1
ATOM 2560 C C . PRO B 1 83 ? -7.371 -20.047 -13.656 1 97.69 83 PRO B C 1
ATOM 2562 O O . PRO B 1 83 ? -8.312 -19.266 -13.516 1 97.69 83 PRO B O 1
ATOM 2565 N N . LEU B 1 84 ? -6.887 -20.422 -14.758 1 96.69 84 LEU B N 1
ATOM 2566 C CA . LEU B 1 84 ? -7.441 -20.125 -16.062 1 96.69 84 LEU B CA 1
ATOM 2567 C C . LEU B 1 84 ? -7.809 -21.391 -16.812 1 96.69 84 LEU B C 1
ATOM 2569 O O . LEU B 1 84 ? -7.387 -22.484 -16.422 1 96.69 84 LEU B O 1
ATOM 2573 N N . ILE B 1 85 ? -8.617 -21.203 -17.844 1 95.25 85 ILE B N 1
ATOM 2574 C CA . ILE B 1 85 ? -9.047 -22.375 -18.578 1 95.25 85 ILE B CA 1
ATOM 2575 C C . ILE B 1 85 ? -8.727 -22.203 -20.062 1 95.25 85 ILE B C 1
ATOM 2577 O O . ILE B 1 85 ? -8.742 -21.094 -20.578 1 95.25 85 ILE B O 1
ATOM 2581 N N . TYR B 1 86 ? -8.359 -23.234 -20.656 1 87.38 86 TYR B N 1
ATOM 2582 C CA . TYR B 1 86 ? -8.117 -23.312 -22.094 1 87.38 86 TYR B CA 1
ATOM 2583 C C . TYR B 1 86 ? -8.719 -24.594 -22.672 1 87.38 86 TYR B C 1
ATOM 2585 O O . TYR B 1 86 ? -8.594 -25.672 -22.078 1 87.38 86 TYR B O 1
ATOM 2593 N N . ARG B 1 87 ? -9.453 -24.422 -23.781 1 82.31 87 ARG B N 1
ATOM 2594 C CA . ARG B 1 87 ? -9.992 -25.578 -24.484 1 82.31 87 ARG B CA 1
ATOM 2595 C C . ARG B 1 87 ? -9.398 -25.703 -25.875 1 82.31 87 ARG B C 1
ATOM 2597 O O . ARG B 1 87 ? -9.773 -24.953 -26.781 1 82.31 87 ARG B O 1
ATOM 2604 N N . PRO B 1 88 ? -8.398 -26.594 -25.953 1 74.06 88 PRO B N 1
ATOM 2605 C CA . PRO B 1 88 ? -7.875 -26.812 -27.297 1 74.06 88 PRO B CA 1
ATOM 2606 C C . PRO B 1 88 ? -8.93 -27.359 -28.266 1 74.06 88 PRO B C 1
ATOM 2608 O O . PRO B 1 88 ? -9.93 -27.938 -27.828 1 74.06 88 PRO B O 1
ATOM 2611 N N . GLU B 1 89 ? -8.766 -26.984 -29.562 1 73.5 89 GLU B N 1
ATOM 2612 C CA . GLU B 1 89 ? -9.672 -27.547 -30.547 1 73.5 89 GLU B CA 1
ATOM 2613 C C . GLU B 1 89 ? -9.719 -29.062 -30.453 1 73.5 89 GLU B C 1
ATOM 2615 O O . GLU B 1 89 ? -8.695 -29.734 -30.609 1 73.5 89 GLU B O 1
ATOM 2620 N N . GLY B 1 90 ? -10.883 -29.594 -30.188 1 70.06 90 GLY B N 1
ATOM 2621 C CA . GLY B 1 90 ? -11.117 -31.031 -30.172 1 70.06 90 GLY B CA 1
ATOM 2622 C C . GLY B 1 90 ? -10.641 -31.688 -28.891 1 70.06 90 GLY B C 1
ATOM 2623 O O . GLY B 1 90 ? -10.625 -32.938 -28.797 1 70.06 90 GLY B O 1
ATOM 2624 N N . GLY B 1 91 ? -10.078 -30.859 -27.984 1 76.44 91 GLY B N 1
ATOM 2625 C CA . GLY B 1 91 ? -9.555 -31.469 -26.781 1 76.44 91 GLY B CA 1
ATOM 2626 C C . GLY B 1 91 ? -10.344 -31.109 -25.531 1 76.44 91 GLY B C 1
ATOM 2627 O O . GLY B 1 91 ? -11.383 -30.453 -25.609 1 76.44 91 GLY B O 1
ATOM 2628 N N . GLU B 1 92 ? -9.977 -31.719 -24.375 1 82 92 GLU B N 1
ATOM 2629 C CA . GLU B 1 92 ? -10.602 -31.453 -23.078 1 82 92 GLU B CA 1
ATOM 2630 C C . GLU B 1 92 ? -10.109 -30.125 -22.5 1 82 92 GLU B C 1
ATOM 2632 O O . GLU B 1 92 ? -8.984 -29.703 -22.75 1 82 92 GLU B O 1
ATOM 2637 N N . GLU B 1 93 ? -11.031 -29.547 -21.812 1 89.69 93 GLU B N 1
ATOM 2638 C CA . GLU B 1 93 ? -10.688 -28.328 -21.109 1 89.69 93 GLU B CA 1
ATOM 2639 C C . GLU B 1 93 ? -9.602 -28.562 -20.062 1 89.69 93 GLU B C 1
ATOM 2641 O O . GLU B 1 93 ? -9.656 -29.562 -19.344 1 89.69 93 GLU B O 1
ATOM 2646 N N . ILE B 1 94 ? -8.609 -27.672 -20.109 1 89.19 94 ILE B N 1
ATOM 2647 C CA . ILE B 1 94 ? -7.574 -27.797 -19.094 1 89.19 94 ILE B CA 1
ATOM 2648 C C . ILE B 1 94 ? -7.547 -26.531 -18.234 1 89.19 94 ILE B C 1
ATOM 2650 O O . ILE B 1 94 ? -7.965 -25.453 -18.672 1 89.19 94 ILE B O 1
ATOM 2654 N N . THR B 1 95 ? -7.129 -26.75 -16.969 1 95.81 95 THR B N 1
ATOM 2655 C CA . THR B 1 95 ? -6.855 -25.625 -16.078 1 95.81 95 THR B CA 1
ATOM 2656 C C . THR B 1 95 ? -5.363 -25.312 -16.062 1 95.81 95 THR B C 1
ATOM 2658 O O . THR B 1 95 ? -4.535 -26.203 -15.93 1 95.81 95 THR B O 1
ATOM 2661 N N . TYR B 1 96 ? -5.055 -24.078 -16.375 1 95.62 96 TYR B N 1
ATOM 2662 C CA . TYR B 1 96 ? -3.678 -23.625 -16.25 1 95.62 96 TYR B CA 1
ATOM 2663 C C . TYR B 1 96 ? -3.596 -22.391 -15.344 1 95.62 96 TYR B C 1
ATOM 2665 O O . TYR B 1 96 ? -4.609 -21.75 -15.062 1 95.62 96 TYR B O 1
ATOM 2673 N N . MET B 1 97 ? -2.422 -22.172 -14.711 1 97.81 97 MET B N 1
ATOM 2674 C CA . MET B 1 97 ? -2.213 -21.016 -13.852 1 97.81 97 MET B CA 1
ATOM 2675 C C . MET B 1 97 ? -1.511 -19.891 -14.609 1 97.81 97 MET B C 1
ATOM 2677 O O . MET B 1 97 ? -0.582 -20.141 -15.383 1 97.81 97 MET B O 1
ATOM 2681 N N . SER B 1 98 ? -2.014 -18.703 -14.406 1 96.06 98 SER B N 1
ATOM 2682 C CA . SER B 1 98 ? -1.396 -17.547 -15.055 1 96.06 98 SER B CA 1
ATOM 2683 C C . SER B 1 98 ? 0.112 -17.531 -14.828 1 96.06 98 SER B C 1
ATOM 2685 O O . SER B 1 98 ? 0.573 -17.531 -13.68 1 96.06 98 SER B O 1
ATOM 2687 N N . GLY B 1 99 ? 0.868 -17.453 -15.945 1 93.06 99 GLY B N 1
ATOM 2688 C CA . GLY B 1 99 ? 2.318 -17.406 -15.852 1 93.06 99 GLY B CA 1
ATOM 2689 C C . GLY B 1 99 ? 2.834 -16.156 -15.18 1 93.06 99 GLY B C 1
ATOM 2690 O O . GLY B 1 99 ? 3.705 -16.219 -14.305 1 93.06 99 GLY B O 1
ATOM 2691 N N . GLY B 1 100 ? 2.254 -15.062 -15.531 1 92.12 100 GLY B N 1
ATOM 2692 C CA . GLY B 1 100 ? 2.691 -13.773 -15.023 1 92.12 100 GLY B CA 1
ATOM 2693 C C . GLY B 1 100 ? 2.4 -13.578 -13.547 1 92.12 100 GLY B C 1
ATOM 2694 O O . GLY B 1 100 ? 3.225 -13.031 -12.812 1 92.12 100 GLY B O 1
ATOM 2695 N N . ALA B 1 101 ? 1.229 -14.086 -13.109 1 95.88 101 ALA B N 1
ATOM 2696 C CA . ALA B 1 101 ? 0.86 -13.969 -11.703 1 95.88 101 ALA B CA 1
ATOM 2697 C C . ALA B 1 101 ? 1.724 -14.883 -10.836 1 95.88 101 ALA B C 1
ATOM 2699 O O . ALA B 1 101 ? 1.76 -14.727 -9.609 1 95.88 101 ALA B O 1
ATOM 2700 N N . GLY B 1 102 ? 2.449 -15.836 -11.539 1 94.56 102 GLY B N 1
ATOM 2701 C CA . GLY B 1 102 ? 3.217 -16.844 -10.828 1 94.56 102 GLY B CA 1
ATOM 2702 C C . GLY B 1 102 ? 2.391 -18.047 -10.438 1 94.56 102 GLY B C 1
ATOM 2703 O O . GLY B 1 102 ? 1.166 -17.969 -10.312 1 94.56 102 GLY B O 1
ATOM 2704 N N . TYR B 1 103 ? 3.088 -19.141 -10.367 1 96.19 103 TYR B N 1
ATOM 2705 C CA . TYR B 1 103 ? 2.414 -20.344 -9.914 1 96.19 103 TYR B CA 1
ATOM 2706 C C . TYR B 1 103 ? 3.354 -21.219 -9.078 1 96.19 103 TYR B C 1
ATOM 2708 O O . TYR B 1 103 ? 4.57 -21.016 -9.094 1 96.19 103 TYR B O 1
ATOM 2716 N N . VAL B 1 104 ? 2.775 -22.109 -8.312 1 95.56 104 VAL B N 1
ATOM 2717 C CA . VAL B 1 104 ? 3.498 -22.922 -7.336 1 95.56 104 VAL B CA 1
ATOM 2718 C C . VAL B 1 104 ? 3.232 -24.406 -7.594 1 95.56 104 VAL B C 1
ATOM 2720 O O . VAL B 1 104 ? 2.098 -24.797 -7.875 1 95.56 104 VAL B O 1
ATOM 2723 N N . LEU B 1 105 ? 4.266 -25.156 -7.523 1 94.94 105 LEU B N 1
ATOM 2724 C CA . LEU B 1 105 ? 4.172 -26.609 -7.551 1 94.94 105 LEU B CA 1
ATOM 2725 C C . LEU B 1 105 ? 4.555 -27.203 -6.199 1 94.94 105 LEU B C 1
ATOM 2727 O O . LEU B 1 105 ? 5.516 -26.75 -5.566 1 94.94 105 LEU B O 1
ATOM 2731 N N . SER B 1 106 ? 3.791 -28.188 -5.754 1 95.38 106 SER B N 1
ATOM 2732 C CA . SER B 1 106 ? 4.254 -28.984 -4.625 1 95.38 106 SER B CA 1
ATOM 2733 C C . SER B 1 106 ? 5.469 -29.828 -5 1 95.38 106 SER B C 1
ATOM 2735 O O . SER B 1 106 ? 5.762 -30.016 -6.184 1 95.38 106 SER B O 1
ATOM 2737 N N . SER B 1 107 ? 6.176 -30.312 -3.984 1 93.88 107 SER B N 1
ATOM 2738 C CA . SER B 1 107 ? 7.312 -31.203 -4.234 1 93.88 107 SER B CA 1
ATOM 2739 C C . SER B 1 107 ? 6.883 -32.438 -4.996 1 93.88 107 SER B C 1
ATOM 2741 O O . SER B 1 107 ? 7.598 -32.906 -5.883 1 93.88 107 SER B O 1
ATOM 2743 N N . THR B 1 108 ? 5.703 -32.938 -4.672 1 96.75 108 THR B N 1
ATOM 2744 C CA . THR B 1 108 ? 5.195 -34.094 -5.379 1 96.75 108 THR B CA 1
ATOM 2745 C C . THR B 1 108 ? 4.895 -33.781 -6.836 1 96.75 108 THR B C 1
ATOM 2747 O O . THR B 1 108 ? 5.199 -34.562 -7.734 1 96.75 108 THR B O 1
ATOM 2750 N N . ALA B 1 109 ? 4.32 -32.625 -7.102 1 95.62 109 ALA B N 1
ATOM 2751 C CA . ALA B 1 109 ? 4.074 -32.188 -8.477 1 95.62 109 ALA B CA 1
ATOM 2752 C C . ALA B 1 109 ? 5.379 -32.062 -9.258 1 95.62 109 ALA B C 1
ATOM 2754 O O . ALA B 1 109 ? 5.473 -32.469 -10.406 1 95.62 109 ALA B O 1
ATOM 2755 N N . LEU B 1 110 ? 6.375 -31.453 -8.648 1 92.81 110 LEU B N 1
ATOM 2756 C CA . LEU B 1 110 ? 7.672 -31.312 -9.305 1 92.81 110 LEU B CA 1
ATOM 2757 C C . LEU B 1 110 ? 8.297 -32.656 -9.602 1 92.81 110 LEU B C 1
ATOM 2759 O O . LEU B 1 110 ? 8.852 -32.875 -10.68 1 92.81 110 LEU B O 1
ATOM 2763 N N . THR B 1 111 ? 8.195 -33.562 -8.664 1 93.81 111 THR B N 1
ATOM 2764 C CA . THR B 1 111 ? 8.719 -34.906 -8.859 1 93.81 111 THR B CA 1
ATOM 2765 C C . THR B 1 111 ? 8.07 -35.562 -10.078 1 93.81 111 THR B C 1
ATOM 2767 O O . THR B 1 111 ? 8.766 -36.188 -10.891 1 93.81 111 THR B O 1
ATOM 2770 N N . ARG B 1 112 ? 6.789 -35.406 -10.211 1 93.38 112 ARG B N 1
ATOM 2771 C CA . ARG B 1 112 ? 6.094 -35.969 -11.359 1 93.38 112 ARG B CA 1
ATOM 2772 C C . ARG B 1 112 ? 6.566 -35.312 -12.664 1 93.38 112 ARG B C 1
ATOM 2774 O O . ARG B 1 112 ? 6.762 -36 -13.664 1 93.38 112 ARG B O 1
ATOM 2781 N N . LEU B 1 113 ? 6.707 -34.062 -12.609 1 91.31 113 LEU B N 1
ATOM 2782 C CA . LEU B 1 113 ? 7.191 -33.344 -13.789 1 91.31 113 LEU B CA 1
ATOM 2783 C C . LEU B 1 113 ? 8.578 -33.844 -14.195 1 91.31 113 LEU B C 1
ATOM 2785 O O . LEU B 1 113 ? 8.828 -34.062 -15.375 1 91.31 113 LEU B O 1
ATOM 2789 N N . GLN B 1 114 ? 9.43 -34 -13.258 1 88.69 114 GLN B N 1
ATOM 2790 C CA . GLN B 1 114 ? 10.805 -34.406 -13.523 1 88.69 114 GLN B CA 1
ATOM 2791 C C . GLN B 1 114 ? 10.867 -35.875 -14 1 88.69 114 GLN B C 1
ATOM 2793 O O . GLN B 1 114 ? 11.742 -36.219 -14.797 1 88.69 114 GLN B O 1
ATOM 2798 N N . ALA B 1 115 ? 9.984 -36.656 -13.469 1 89.25 115 ALA B N 1
ATOM 2799 C CA . ALA B 1 115 ? 9.938 -38.062 -13.859 1 89.25 115 ALA B CA 1
ATOM 2800 C C . ALA B 1 115 ? 9.422 -38.219 -15.289 1 89.25 115 ALA B C 1
ATOM 2802 O O . ALA B 1 115 ? 9.758 -39.188 -15.977 1 89.25 115 ALA B O 1
ATOM 2803 N N . ALA B 1 116 ? 8.531 -37.344 -15.594 1 82.06 116 ALA B N 1
ATOM 2804 C CA . ALA B 1 116 ? 7.965 -37.438 -16.9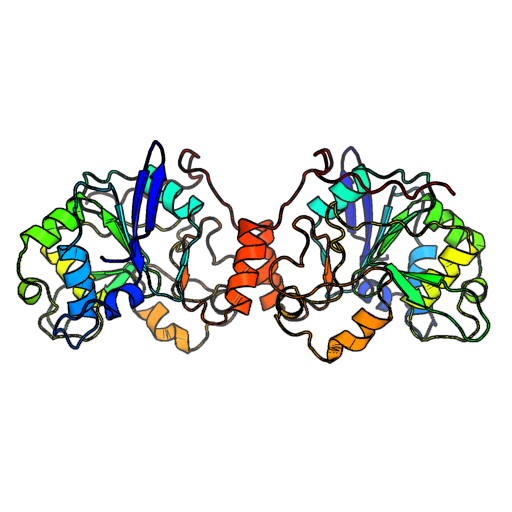38 1 82.06 116 ALA B CA 1
ATOM 2805 C C . ALA B 1 116 ? 9.016 -37.094 -17.984 1 82.06 116 ALA B C 1
ATOM 2807 O O . ALA B 1 116 ? 8.82 -37.344 -19.172 1 82.06 116 ALA B O 1
ATOM 2808 N N . HIS B 1 117 ? 10.406 -37.125 -17.766 1 58.62 117 HIS B N 1
ATOM 2809 C CA . HIS B 1 117 ? 11.68 -36.969 -18.469 1 58.62 117 HIS B CA 1
ATOM 2810 C C . HIS B 1 117 ? 11.539 -36.094 -19.703 1 58.62 117 HIS B C 1
ATOM 2812 O O . HIS B 1 117 ? 12.484 -35.406 -20.094 1 58.62 117 HIS B O 1
ATOM 2818 N N . ALA B 1 118 ? 10.547 -35.875 -20.688 1 57.28 118 ALA B N 1
ATOM 2819 C CA . ALA B 1 118 ? 10.742 -35.156 -21.953 1 57.28 118 ALA B CA 1
ATOM 2820 C C . ALA B 1 118 ? 9.688 -34.062 -22.125 1 57.28 118 ALA B C 1
ATOM 2822 O O . ALA B 1 118 ? 8.484 -34.344 -22.125 1 57.28 118 ALA B O 1
ATOM 2823 N N . PRO B 1 119 ? 10.109 -32.688 -21.938 1 55.81 119 PRO B N 1
ATOM 2824 C CA . PRO B 1 119 ? 9.234 -31.547 -22.188 1 55.81 119 PRO B CA 1
ATOM 2825 C C . PRO B 1 119 ? 8.297 -31.766 -23.375 1 55.81 119 PRO B C 1
ATOM 2827 O O . PRO B 1 119 ? 7.18 -31.25 -23.375 1 55.81 119 PRO B O 1
ATOM 2830 N N . ALA B 1 120 ? 8.797 -32.531 -24.328 1 56.31 120 ALA B N 1
ATOM 2831 C CA . ALA B 1 120 ? 8.031 -32.812 -25.547 1 56.31 120 ALA B CA 1
ATOM 2832 C C . ALA B 1 120 ? 6.75 -33.562 -25.234 1 56.31 120 ALA B C 1
ATOM 2834 O O . ALA B 1 120 ? 5.766 -33.5 -25.969 1 56.31 120 ALA B O 1
ATOM 2835 N N . HIS B 1 121 ? 6.789 -34.219 -24.094 1 59.78 121 HIS B N 1
ATOM 2836 C CA . HIS B 1 121 ? 5.656 -35.094 -23.906 1 59.78 121 HIS B CA 1
ATOM 2837 C C . HIS B 1 121 ? 4.527 -34.406 -23.141 1 59.78 121 HIS B C 1
ATOM 2839 O O . HIS B 1 121 ? 3.387 -34.875 -23.172 1 59.78 121 HIS B O 1
ATOM 2845 N N . CYS B 1 122 ? 4.895 -33.281 -22.531 1 70.31 122 CYS B N 1
ATOM 2846 C CA . CYS B 1 122 ? 3.752 -32.75 -21.812 1 70.31 122 CYS B CA 1
ATOM 2847 C C . CYS B 1 122 ? 3.367 -31.375 -22.344 1 70.31 122 CYS B C 1
ATOM 2849 O O . CYS B 1 122 ? 2.492 -30.703 -21.797 1 70.31 122 CYS B O 1
ATOM 2851 N N . ARG B 1 123 ? 3.848 -31.188 -23.547 1 68.56 123 ARG B N 1
ATOM 2852 C CA . ARG B 1 123 ? 3.463 -29.891 -24.094 1 68.56 123 ARG B CA 1
ATOM 2853 C C . ARG B 1 123 ? 2.184 -30 -24.906 1 68.56 123 ARG B C 1
ATOM 2855 O O . ARG B 1 123 ? 1.883 -31.062 -25.453 1 68.56 123 ARG B O 1
ATOM 2862 N N . TYR B 1 124 ? 1.565 -28.812 -24.844 1 68.62 124 TYR B N 1
ATOM 2863 C CA . TYR B 1 124 ? 0.382 -28.734 -25.688 1 68.62 124 TYR B CA 1
ATOM 2864 C C . TYR B 1 124 ? 0.721 -29.094 -27.125 1 68.62 124 TYR B C 1
ATOM 2866 O O . TYR B 1 124 ? 1.65 -28.531 -27.719 1 68.62 124 TYR B O 1
ATOM 2874 N N . PRO B 1 125 ? 0.077 -30.078 -27.672 1 67.06 125 PRO B N 1
ATOM 2875 C CA . PRO B 1 125 ? 0.4 -30.578 -29.016 1 67.06 125 PRO B CA 1
ATOM 2876 C C . PRO B 1 125 ? 0.413 -29.484 -30.062 1 67.06 125 PRO B C 1
ATOM 2878 O O . PRO B 1 125 ? 1.161 -29.578 -31.047 1 67.06 125 PRO B O 1
ATOM 2881 N N . GLY B 1 126 ? -0.46 -28.516 -29.906 1 66.88 126 GLY B N 1
ATOM 2882 C CA . GLY B 1 126 ? -0.529 -27.453 -30.875 1 66.88 126 GLY B CA 1
ATOM 2883 C C . GLY B 1 126 ? 0.604 -26.453 -30.75 1 66.88 126 GLY B C 1
ATOM 2884 O O . GLY B 1 126 ? 0.699 -25.5 -31.547 1 66.88 126 GLY B O 1
ATOM 2885 N N . HIS B 1 127 ? 1.501 -26.703 -30 1 63.84 127 HIS B N 1
ATOM 2886 C CA . HIS B 1 127 ? 2.717 -25.922 -29.781 1 63.84 127 HIS B CA 1
ATOM 2887 C C . HIS B 1 127 ? 2.393 -24.453 -29.5 1 63.84 127 HIS B C 1
ATOM 2889 O O . HIS B 1 127 ? 2.357 -23.641 -30.438 1 63.84 127 HIS B O 1
ATOM 2895 N N . THR B 1 128 ? 1.936 -24.172 -28.375 1 74.88 128 THR B N 1
ATOM 2896 C CA . THR B 1 128 ? 1.688 -22.781 -28.031 1 74.88 128 THR B CA 1
ATOM 2897 C C . THR B 1 128 ? 2.928 -22.141 -27.406 1 74.88 128 THR B C 1
ATOM 2899 O O . THR B 1 128 ? 3.736 -22.844 -26.781 1 74.88 128 THR B O 1
ATOM 2902 N N . GLN B 1 129 ? 3.09 -20.938 -27.719 1 77.56 129 GLN B N 1
ATOM 2903 C CA . GLN B 1 129 ? 4.211 -20.172 -27.172 1 77.56 129 GLN B CA 1
ATOM 2904 C C . GLN B 1 129 ? 3.955 -19.797 -25.703 1 77.56 129 GLN B C 1
ATOM 2906 O O . GLN B 1 129 ? 4.871 -19.391 -25 1 77.56 129 GLN B O 1
ATOM 2911 N N . TYR B 1 130 ? 2.754 -20.047 -25.297 1 86.88 130 TYR B N 1
ATOM 2912 C CA . TYR B 1 130 ? 2.412 -19.656 -23.938 1 86.88 130 TYR B CA 1
ATOM 2913 C C . TYR B 1 130 ? 2.857 -20.719 -22.938 1 86.88 130 TYR B C 1
ATOM 2915 O O . TYR B 1 130 ? 2.254 -21.797 -22.859 1 86.88 130 TYR B O 1
ATOM 2923 N N . GLU B 1 131 ? 3.904 -20.391 -22.219 1 87.5 131 GLU B N 1
ATOM 2924 C CA . GLU B 1 131 ? 4.543 -21.328 -21.297 1 87.5 131 GLU B CA 1
ATOM 2925 C C . GLU B 1 131 ? 3.564 -21.797 -20.219 1 87.5 131 GLU B C 1
ATOM 2927 O O . GLU B 1 131 ? 3.617 -22.953 -19.797 1 87.5 131 GLU B O 1
ATOM 2932 N N . ASP B 1 132 ? 2.592 -20.891 -19.797 1 91.94 132 ASP B N 1
ATOM 2933 C CA . ASP B 1 132 ? 1.681 -21.25 -18.703 1 91.94 132 ASP B CA 1
ATOM 2934 C C . ASP B 1 132 ? 0.612 -22.219 -19.203 1 91.94 132 ASP B C 1
ATOM 2936 O O . ASP B 1 132 ? 0.187 -23.109 -18.453 1 91.94 132 ASP B O 1
ATOM 2940 N N . VAL B 1 133 ? 0.216 -22.109 -20.469 1 91.19 133 VAL B N 1
ATOM 2941 C CA . VAL B 1 133 ? -0.722 -23.062 -21.047 1 91.19 133 VAL B CA 1
ATOM 2942 C C . VAL B 1 133 ? -0.063 -24.438 -21.156 1 91.19 133 VAL B C 1
ATOM 2944 O O . VAL B 1 133 ? -0.667 -25.453 -20.797 1 91.19 133 VAL B O 1
ATOM 2947 N N . ASN B 1 134 ? 1.171 -24.453 -21.609 1 89.12 134 ASN B N 1
ATOM 2948 C CA . ASN B 1 134 ? 1.908 -25.703 -21.703 1 89.12 134 ASN B CA 1
ATOM 2949 C C . ASN B 1 134 ? 2.07 -26.344 -20.328 1 89.12 134 ASN B C 1
ATOM 2951 O O . ASN B 1 134 ? 1.949 -27.562 -20.188 1 89.12 134 ASN B O 1
ATOM 2955 N N . MET B 1 135 ? 2.332 -25.516 -19.344 1 91.44 135 MET B N 1
ATOM 2956 C CA . MET B 1 135 ? 2.457 -26.031 -17.984 1 91.44 135 MET B CA 1
ATOM 2957 C C . MET B 1 135 ? 1.142 -26.656 -17.516 1 91.44 135 MET B C 1
ATOM 2959 O O . MET B 1 135 ? 1.133 -27.734 -16.922 1 91.44 135 MET B O 1
ATOM 2963 N N . GLY B 1 136 ? 0.048 -25.938 -17.766 1 93.12 136 GLY B N 1
ATOM 2964 C CA . GLY B 1 136 ? -1.256 -26.484 -17.422 1 93.12 136 GLY B CA 1
ATOM 2965 C C . GLY B 1 136 ? -1.538 -27.828 -18.078 1 93.12 136 GLY B C 1
ATOM 2966 O O . GLY B 1 136 ? -2.055 -28.734 -17.422 1 93.12 136 GLY B O 1
ATOM 2967 N N . TYR B 1 137 ? -1.205 -27.922 -19.328 1 89.94 137 TYR B N 1
ATOM 2968 C CA . TYR B 1 137 ? -1.384 -29.188 -20.062 1 89.94 137 TYR B CA 1
ATOM 2969 C C . TYR B 1 137 ? -0.563 -30.297 -19.422 1 89.94 137 TYR B C 1
ATOM 2971 O O . TYR B 1 137 ? -1.059 -31.406 -19.234 1 89.94 137 TYR B O 1
ATOM 2979 N N . CYS B 1 138 ? 0.638 -29.984 -19.125 1 90.56 138 CYS B N 1
ATOM 2980 C CA . CYS B 1 138 ? 1.53 -30.953 -18.516 1 90.56 138 CYS B CA 1
ATOM 2981 C C . CYS B 1 138 ? 1.007 -31.406 -17.141 1 90.56 138 CYS B C 1
ATOM 2983 O O . CYS B 1 138 ? 0.976 -32.594 -16.844 1 90.56 138 CYS B O 1
ATOM 2985 N N . MET B 1 139 ? 0.599 -30.453 -16.344 1 93.44 139 MET B N 1
ATOM 2986 C CA . MET B 1 139 ? 0.086 -30.766 -15.016 1 93.44 139 MET B CA 1
ATOM 2987 C C . MET B 1 139 ? -1.141 -31.672 -15.109 1 93.44 139 MET B C 1
ATOM 2989 O O . MET B 1 139 ? -1.26 -32.656 -14.359 1 93.44 139 MET B O 1
ATOM 2993 N N . ALA B 1 140 ? -2.016 -31.359 -16.047 1 91.19 140 ALA B N 1
ATOM 2994 C CA . ALA B 1 140 ? -3.205 -32.188 -16.25 1 91.19 140 ALA B CA 1
ATOM 2995 C C . ALA B 1 140 ? -2.826 -33.594 -16.672 1 91.19 140 ALA B C 1
ATOM 2997 O O . ALA B 1 140 ? -3.365 -34.562 -16.156 1 91.19 140 ALA B O 1
ATOM 2998 N N . ALA B 1 141 ? -1.885 -33.719 -17.562 1 88 141 ALA B N 1
ATOM 2999 C CA . ALA B 1 141 ? -1.453 -35 -18.094 1 88 141 ALA B CA 1
ATOM 3000 C C . ALA B 1 141 ? -0.808 -35.844 -17 1 88 141 ALA B C 1
ATOM 3002 O O . ALA B 1 141 ? -0.902 -37.094 -17.031 1 88 141 ALA B O 1
ATOM 3003 N N . LEU B 1 142 ? -0.213 -35.188 -16.031 1 91.88 142 LEU B N 1
ATOM 3004 C CA . LEU B 1 142 ? 0.532 -35.875 -14.992 1 91.88 142 LEU B CA 1
ATOM 3005 C C . LEU B 1 142 ? -0.344 -36.125 -13.766 1 91.88 142 LEU B C 1
ATOM 3007 O O . LEU B 1 142 ? 0.134 -36.625 -12.742 1 91.88 142 LEU B O 1
ATOM 3011 N N . GLY B 1 143 ? -1.589 -35.719 -13.852 1 92.62 143 GLY B N 1
ATOM 3012 C CA . GLY B 1 143 ? -2.514 -35.938 -12.75 1 92.62 143 GLY B CA 1
ATOM 3013 C C . GLY B 1 143 ? -2.271 -35 -11.57 1 92.62 143 GLY B C 1
ATOM 3014 O O . GLY B 1 143 ? -2.529 -35.375 -10.422 1 92.62 143 GLY B O 1
ATOM 3015 N N . VAL B 1 144 ? -1.643 -33.906 -11.812 1 95.94 144 VAL B N 1
ATOM 3016 C CA . VAL B 1 144 ? -1.439 -32.875 -10.781 1 95.94 144 VAL B CA 1
ATOM 3017 C C . VAL B 1 144 ? -2.699 -32.031 -10.633 1 95.94 144 VAL B C 1
ATOM 3019 O O . VAL B 1 144 ? -3.238 -31.531 -11.625 1 95.94 144 VAL B O 1
ATOM 3022 N N . ARG B 1 145 ? -3.205 -31.891 -9.445 1 97.12 145 ARG B N 1
ATOM 3023 C CA . ARG B 1 145 ? -4.453 -31.172 -9.188 1 97.12 145 ARG B CA 1
ATOM 3024 C C . ARG B 1 145 ? -4.234 -29.672 -9.18 1 97.12 145 ARG B C 1
ATOM 3026 O O . ARG B 1 145 ? -3.395 -29.156 -8.438 1 97.12 145 ARG B O 1
ATOM 3033 N N . ALA B 1 146 ? -4.992 -29 -10.023 1 97.12 146 ALA B N 1
ATOM 3034 C CA . ALA B 1 146 ? -5.055 -27.531 -9.93 1 97.12 146 ALA B CA 1
ATOM 3035 C C . ALA B 1 146 ? -5.918 -27.094 -8.75 1 97.12 146 ALA B C 1
ATOM 3037 O O . ALA B 1 146 ? -7.145 -27.203 -8.805 1 97.12 146 ALA B O 1
ATOM 3038 N N . ALA B 1 147 ? -5.32 -26.547 -7.758 1 96 147 ALA B N 1
ATOM 3039 C CA . ALA B 1 147 ? -6.047 -26.203 -6.535 1 96 147 ALA B CA 1
ATOM 3040 C C . ALA B 1 147 ? -6.738 -24.859 -6.664 1 96 147 ALA B C 1
ATOM 3042 O O . ALA B 1 147 ? -6.258 -23.969 -7.379 1 96 147 ALA B O 1
ATOM 3043 N N . ASP B 1 148 ? -7.891 -24.719 -6.004 1 94.81 148 ASP B N 1
ATOM 3044 C CA . ASP B 1 148 ? -8.539 -23.422 -5.855 1 94.81 148 ASP B CA 1
ATOM 3045 C C . ASP B 1 148 ? -7.922 -22.625 -4.711 1 94.81 148 ASP B C 1
ATOM 3047 O O . ASP B 1 148 ? -8.125 -22.938 -3.539 1 94.81 148 ASP B O 1
ATOM 3051 N N . THR B 1 149 ? -7.18 -21.578 -5.062 1 94.44 149 THR B N 1
ATOM 3052 C CA . THR B 1 149 ? -6.461 -20.812 -4.051 1 94.44 149 THR B CA 1
ATOM 3053 C C . THR B 1 149 ? -7.207 -19.516 -3.727 1 94.44 149 THR B C 1
ATOM 3055 O O . THR B 1 149 ? -6.672 -18.656 -3.031 1 94.44 149 THR B O 1
ATOM 3058 N N . ARG B 1 150 ? -8.445 -19.328 -4.188 1 95.19 150 ARG B N 1
ATOM 3059 C CA . ARG B 1 150 ? -9.234 -18.141 -3.885 1 95.19 150 ARG B CA 1
ATOM 3060 C C . ARG B 1 150 ? -9.531 -18.047 -2.391 1 95.19 150 ARG B C 1
ATOM 3062 O O . ARG B 1 150 ? -9.492 -19.062 -1.682 1 95.19 150 ARG B O 1
ATOM 3069 N N . ASP B 1 151 ? -9.742 -16.797 -1.988 1 91.56 151 ASP B N 1
ATOM 3070 C CA . ASP B 1 151 ? -10.078 -16.656 -0.575 1 91.56 151 ASP B CA 1
ATOM 3071 C C . ASP B 1 151 ? -11.523 -17.062 -0.305 1 91.56 151 ASP B C 1
ATOM 3073 O O . ASP B 1 151 ? -12.211 -17.562 -1.198 1 91.56 151 ASP B O 1
ATOM 3077 N N . GLY B 1 152 ? -11.961 -16.906 0.957 1 87.62 152 GLY B N 1
ATOM 3078 C CA . GLY B 1 152 ? -13.281 -17.359 1.382 1 87.62 152 GLY B CA 1
ATOM 3079 C C . GLY B 1 152 ? -14.414 -16.656 0.663 1 87.62 152 GLY B C 1
ATOM 3080 O O . GLY B 1 152 ? -15.547 -17.141 0.668 1 87.62 152 GLY B O 1
ATOM 3081 N N . LEU B 1 153 ? -14.156 -15.57 0.007 1 89 153 LEU B N 1
ATOM 3082 C CA . LEU B 1 153 ? -15.18 -14.812 -0.71 1 89 153 LEU B CA 1
ATOM 3083 C C . LEU B 1 153 ? -15.062 -15.031 -2.215 1 89 153 LEU B C 1
ATOM 3085 O O . LEU B 1 153 ? -15.742 -14.367 -2.998 1 89 153 LEU B O 1
ATOM 3089 N N . GLY B 1 154 ? -14.164 -15.977 -2.615 1 91.62 154 GLY B N 1
ATOM 3090 C CA . GLY B 1 154 ? -13.992 -16.312 -4.02 1 91.62 154 GLY B CA 1
ATOM 3091 C C . GLY B 1 154 ? -13.086 -15.352 -4.762 1 91.62 154 GLY B C 1
ATOM 3092 O O . GLY B 1 154 ? -13.078 -15.312 -5.992 1 91.62 154 GLY B O 1
ATOM 3093 N N . ARG B 1 155 ? -12.359 -14.516 -4.012 1 93.62 155 ARG B N 1
ATOM 3094 C CA . ARG B 1 155 ? -11.5 -13.531 -4.648 1 93.62 155 ARG B CA 1
ATOM 3095 C C . ARG B 1 155 ? -10.117 -14.117 -4.938 1 93.62 155 ARG B C 1
ATOM 3097 O O . ARG B 1 155 ? -9.57 -14.852 -4.117 1 93.62 155 ARG B O 1
ATOM 3104 N N . PRO B 1 156 ? -9.57 -13.789 -6.117 1 95.5 156 PRO B N 1
ATOM 3105 C CA . PRO B 1 156 ? -8.258 -14.336 -6.473 1 95.5 156 PRO B CA 1
ATOM 3106 C C . PRO B 1 156 ? -7.129 -13.773 -5.609 1 95.5 156 PRO B C 1
ATOM 3108 O O . PRO B 1 156 ? -7.172 -12.602 -5.215 1 95.5 156 PRO B O 1
ATOM 3111 N N . ARG B 1 157 ? -6.117 -14.625 -5.371 1 96.62 157 ARG B N 1
ATOM 3112 C CA . ARG B 1 157 ? -5 -14.195 -4.535 1 96.62 157 ARG B CA 1
ATOM 3113 C C . ARG B 1 157 ? -3.738 -14 -5.367 1 96.62 157 ARG B C 1
ATOM 3115 O O . ARG B 1 157 ? -2.787 -13.359 -4.922 1 96.62 157 ARG B O 1
ATOM 3122 N N . PHE B 1 158 ? -3.621 -14.633 -6.512 1 97.69 158 PHE B N 1
ATOM 3123 C CA . PHE B 1 158 ? -2.586 -14.391 -7.512 1 97.69 158 PHE B CA 1
ATOM 3124 C C . PHE B 1 158 ? -3.104 -13.477 -8.617 1 97.69 158 PHE B C 1
ATOM 3126 O O . PHE B 1 158 ? -3.928 -13.891 -9.438 1 97.69 158 PHE B O 1
ATOM 3133 N N . LEU B 1 159 ? -2.621 -12.242 -8.648 1 96.94 159 LEU B N 1
ATOM 3134 C CA . LEU B 1 159 ? -3.238 -11.258 -9.531 1 96.94 159 LEU B CA 1
ATOM 3135 C C . LEU B 1 159 ? -2.369 -11.016 -10.758 1 96.94 159 LEU B C 1
ATOM 3137 O O . LEU B 1 159 ? -1.165 -10.773 -10.641 1 96.94 159 LEU B O 1
ATOM 3141 N N . PRO B 1 160 ? -2.965 -11.039 -11.922 1 95.94 160 PRO B N 1
ATOM 3142 C CA . PRO B 1 160 ? -2.207 -10.953 -13.172 1 95.94 160 PRO B CA 1
ATOM 3143 C C . PRO B 1 160 ? -1.897 -9.516 -13.578 1 95.94 160 PRO B C 1
ATOM 3145 O O . PRO B 1 160 ? -1.247 -9.281 -14.602 1 95.94 160 PRO B O 1
ATOM 3148 N N . TYR B 1 161 ? -2.377 -8.547 -12.773 1 94.75 161 TYR B N 1
ATOM 3149 C CA . TYR B 1 161 ? -2.168 -7.125 -13.031 1 94.75 161 TYR B CA 1
ATOM 3150 C C . TYR B 1 161 ? -1.909 -6.363 -11.742 1 94.75 161 TYR B C 1
ATOM 3152 O O . TYR B 1 161 ? -2.154 -6.883 -10.648 1 94.75 161 TYR B O 1
ATOM 3160 N N . PRO B 1 162 ? -1.387 -5.105 -11.984 1 94.5 162 PRO B N 1
ATOM 3161 C CA . PRO B 1 162 ? -1.267 -4.27 -10.789 1 94.5 162 PRO B CA 1
ATOM 3162 C C . PRO B 1 162 ? -2.617 -3.947 -10.156 1 94.5 162 PRO B C 1
ATOM 3164 O O . PRO B 1 162 ? -3.627 -3.852 -10.859 1 94.5 162 PRO B O 1
ATOM 3167 N N . PRO B 1 163 ? -2.609 -3.801 -8.844 1 93.19 163 PRO B N 1
ATOM 3168 C CA . PRO B 1 163 ? -3.885 -3.576 -8.164 1 93.19 163 PRO B CA 1
ATOM 3169 C C . PRO B 1 163 ? -4.617 -2.336 -8.672 1 93.19 163 PRO B C 1
ATOM 3171 O O . PRO B 1 163 ? -5.848 -2.328 -8.734 1 93.19 163 PRO B O 1
ATOM 3174 N N . TRP B 1 164 ? 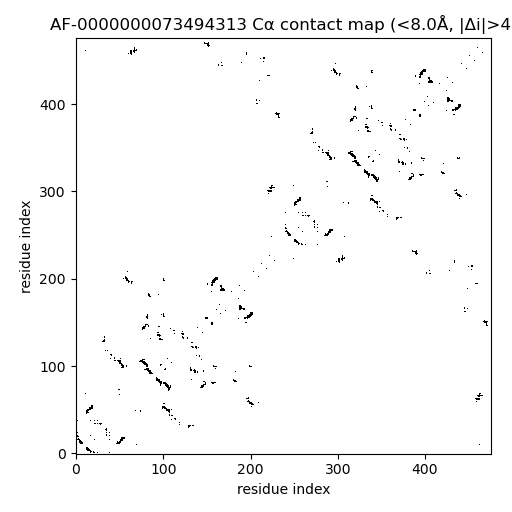-3.889 -1.271 -9.078 1 91.56 164 TRP B N 1
ATOM 3175 C CA . TRP B 1 164 ? -4.57 -0.05 -9.492 1 91.56 164 TRP B CA 1
ATOM 3176 C C . TRP B 1 164 ? -5.305 -0.264 -10.812 1 91.56 164 TRP B C 1
ATOM 3178 O O . TRP B 1 164 ? -6.25 0.465 -11.125 1 91.56 164 TRP B O 1
ATOM 3188 N N . ARG B 1 165 ? -4.895 -1.229 -11.57 1 91.56 165 ARG B N 1
ATOM 3189 C CA . ARG B 1 165 ? -5.617 -1.551 -12.797 1 91.56 165 ARG B CA 1
ATOM 3190 C C . ARG B 1 165 ? -6.883 -2.342 -12.5 1 91.56 165 ARG B C 1
ATOM 3192 O O . ARG B 1 165 ? -7.906 -2.162 -13.156 1 91.56 165 ARG B O 1
ATOM 3199 N N . LEU B 1 166 ? -6.828 -3.193 -11.547 1 92.5 166 LEU B N 1
ATOM 3200 C CA . LEU B 1 166 ? -7.938 -4.078 -11.211 1 92.5 166 LEU B CA 1
ATOM 3201 C C . LEU B 1 166 ? -8.992 -3.344 -10.391 1 92.5 166 LEU B C 1
ATOM 3203 O O . LEU B 1 166 ? -10.141 -3.785 -10.305 1 92.5 166 LEU B O 1
ATOM 3207 N N . LEU B 1 167 ? -8.562 -2.229 -9.82 1 90.94 167 LEU B N 1
ATOM 3208 C CA . LEU B 1 167 ? -9.461 -1.474 -8.953 1 90.94 167 LEU B CA 1
ATOM 3209 C C . LEU B 1 167 ? -10.312 -0.502 -9.758 1 90.94 167 LEU B C 1
ATOM 3211 O O . LEU B 1 167 ? -11.203 0.152 -9.211 1 90.94 167 LEU B O 1
ATOM 3215 N N . GLN B 1 168 ? -10.023 -0.446 -11.031 1 86.31 168 GLN B N 1
ATOM 3216 C CA . GLN B 1 168 ? -10.836 0.412 -11.883 1 86.31 168 GLN B CA 1
ATOM 3217 C C . GLN B 1 168 ? -12.273 -0.096 -11.961 1 86.31 168 GLN B C 1
ATOM 3219 O O . GLN B 1 168 ? -12.508 -1.306 -12.008 1 86.31 168 GLN B O 1
ATOM 3224 N N . SER B 1 169 ? -13.211 0.861 -11.875 1 77.25 169 SER B N 1
ATOM 3225 C CA . SER B 1 169 ? -14.625 0.512 -11.883 1 77.25 169 SER B CA 1
ATOM 3226 C C . SER B 1 169 ? -15.016 -0.187 -13.188 1 77.25 169 SER B C 1
ATOM 3228 O O . SER B 1 169 ? -15.812 -1.129 -13.172 1 77.25 169 SER B O 1
ATOM 3230 N N . GLU B 1 170 ? -14.469 0.271 -14.281 1 78.5 170 GLU B N 1
ATOM 3231 C CA . GLU B 1 170 ? -14.711 -0.365 -15.578 1 78.5 170 GLU B CA 1
ATOM 3232 C C . GLU B 1 170 ? -13.477 -1.122 -16.062 1 78.5 170 GLU B C 1
ATOM 3234 O O . GLU B 1 170 ? -12.383 -0.556 -16.125 1 78.5 170 GLU B O 1
ATOM 3239 N N . PRO B 1 171 ? -13.781 -2.373 -16.266 1 74.75 171 PRO B N 1
ATOM 3240 C CA . PRO B 1 171 ? -12.625 -3.129 -16.734 1 74.75 171 PRO B CA 1
ATOM 3241 C C . PRO B 1 171 ? -12.047 -2.572 -18.047 1 74.75 171 PRO B C 1
ATOM 3243 O O . PRO B 1 171 ? -12.797 -2.133 -18.922 1 74.75 171 PRO B O 1
ATOM 3246 N N . HIS B 1 172 ? -10.789 -2.439 -17.922 1 80.56 172 HIS B N 1
ATOM 3247 C CA . HIS B 1 172 ? -10.109 -2.051 -19.156 1 80.56 172 HIS B CA 1
ATOM 3248 C C . HIS B 1 172 ? -10.344 -3.078 -20.266 1 80.56 172 HIS B C 1
ATOM 3250 O O . HIS B 1 172 ? -10.383 -4.281 -20 1 80.56 172 HIS B O 1
ATOM 3256 N N . PRO B 1 173 ? -10.539 -2.678 -21.438 1 79.06 173 PRO B N 1
ATOM 3257 C CA . PRO B 1 173 ? -10.742 -3.631 -22.531 1 79.06 173 PRO B CA 1
ATOM 3258 C C . PRO B 1 173 ? -9.648 -4.691 -22.594 1 79.06 173 PRO B C 1
ATOM 3260 O O . PRO B 1 173 ? -9.898 -5.812 -23.047 1 79.06 173 PRO B O 1
ATOM 3263 N N . ASP B 1 174 ? -8.508 -4.32 -22.094 1 80.38 174 ASP B N 1
ATOM 3264 C CA . ASP B 1 174 ? -7.371 -5.242 -22.094 1 80.38 174 ASP B CA 1
ATOM 3265 C C . ASP B 1 174 ? -7.641 -6.445 -21.188 1 80.38 174 ASP B C 1
ATOM 3267 O O . ASP B 1 174 ? -6.922 -7.445 -21.25 1 80.38 174 ASP B O 1
ATOM 3271 N N . PHE B 1 175 ? -8.758 -6.375 -20.547 1 84.06 175 PHE B N 1
ATOM 3272 C CA . PHE B 1 175 ? -9.016 -7.438 -19.578 1 84.06 175 PHE B CA 1
ATOM 3273 C C . PHE B 1 175 ? -9.945 -8.492 -20.156 1 84.06 175 PHE B C 1
ATOM 3275 O O . PHE B 1 175 ? -10.305 -9.453 -19.484 1 84.06 175 PHE B O 1
ATOM 3282 N N . ALA B 1 176 ? -10.297 -8.344 -21.438 1 83.5 176 ALA B N 1
ATOM 3283 C CA . ALA B 1 176 ? -11.219 -9.281 -22.078 1 83.5 176 ALA B CA 1
ATOM 3284 C C . ALA B 1 176 ? -10.703 -10.711 -21.969 1 83.5 176 ALA B C 1
ATOM 3286 O O . ALA B 1 176 ? -11.477 -11.641 -21.734 1 83.5 176 ALA B O 1
ATOM 3287 N N . TRP B 1 177 ? -9.43 -10.852 -22.188 1 86.69 177 TRP B N 1
ATOM 3288 C CA . TRP B 1 177 ? -8.875 -12.203 -22.109 1 86.69 177 TRP B CA 1
ATOM 3289 C C . TRP B 1 177 ? -9.055 -12.789 -20.703 1 86.69 177 TRP B C 1
ATOM 3291 O O . TRP B 1 177 ? -9.32 -13.984 -20.562 1 86.69 177 TRP B O 1
ATOM 3301 N N . LEU B 1 178 ? -8.859 -11.891 -19.688 1 88.94 178 LEU B N 1
ATOM 3302 C CA . LEU B 1 178 ? -8.969 -12.336 -18.297 1 88.94 178 LEU B CA 1
ATOM 3303 C C . LEU B 1 178 ? -10.391 -12.797 -17.984 1 88.94 178 LEU B C 1
ATOM 3305 O O . LEU B 1 178 ? -10.586 -13.844 -17.359 1 88.94 178 LEU B O 1
ATOM 3309 N N . VAL B 1 179 ? -11.312 -12.125 -18.516 1 86.25 179 VAL B N 1
ATOM 3310 C CA . VAL B 1 179 ? -12.711 -12.484 -18.328 1 86.25 179 VAL B CA 1
ATOM 3311 C C . VAL B 1 179 ? -13.023 -13.773 -19.078 1 86.25 179 VAL B C 1
ATOM 3313 O O . VAL B 1 179 ? -13.75 -14.633 -18.578 1 86.25 179 VAL B O 1
ATOM 3316 N N . HIS B 1 180 ? -12.453 -13.969 -20.156 1 88.25 180 HIS B N 1
ATOM 3317 C CA . HIS B 1 180 ? -12.734 -15.102 -21.031 1 88.25 180 HIS B CA 1
ATOM 3318 C C . HIS B 1 180 ? -12.078 -16.375 -20.516 1 88.25 180 HIS B C 1
ATOM 3320 O O . HIS B 1 180 ? -12.672 -17.453 -20.562 1 88.25 180 HIS B O 1
ATOM 3326 N N . PHE B 1 181 ? -10.906 -16.25 -19.984 1 92.19 181 PHE B N 1
ATOM 3327 C CA . PHE B 1 181 ? -10.125 -17.453 -19.688 1 92.19 181 PHE B CA 1
ATOM 3328 C C . PHE B 1 181 ? -10.172 -17.781 -18.203 1 92.19 181 PHE B C 1
ATOM 3330 O O . PHE B 1 181 ? -9.742 -18.859 -17.781 1 92.19 181 PHE B O 1
ATOM 3337 N N . SER B 1 182 ? -10.75 -16.859 -17.391 1 94.25 182 SER B N 1
ATOM 3338 C CA . SER B 1 182 ? -10.789 -17.125 -15.961 1 94.25 182 SER B CA 1
ATOM 3339 C C . SER B 1 182 ? -11.695 -18.312 -15.648 1 94.25 182 SER B C 1
ATOM 3341 O O . SER B 1 182 ? -12.836 -18.375 -16.109 1 94.25 182 SER B O 1
ATOM 3343 N N . LYS B 1 183 ? -11.141 -19.219 -14.883 1 95.06 183 LYS B N 1
ATOM 3344 C CA . LYS B 1 183 ? -11.93 -20.391 -14.492 1 95.06 183 LYS B CA 1
ATOM 3345 C C . LYS B 1 183 ? -13.125 -19.969 -13.641 1 95.06 183 LYS B C 1
ATOM 3347 O O . LYS B 1 183 ? -14.203 -20.562 -13.758 1 95.06 183 LYS B O 1
ATOM 3352 N N . TYR B 1 184 ? -12.922 -19.047 -12.758 1 93.56 184 TYR B N 1
ATOM 3353 C CA . TYR B 1 184 ? -13.961 -18.484 -11.906 1 93.56 184 TYR B CA 1
ATOM 3354 C C . TYR B 1 184 ? -14.242 -17.031 -12.273 1 93.56 184 TYR B C 1
ATOM 3356 O O . TYR B 1 184 ? -13.391 -16.359 -12.867 1 93.56 184 TYR B O 1
ATOM 3364 N N . LYS B 1 185 ? -15.414 -16.578 -11.914 1 88.38 185 LYS B N 1
ATOM 3365 C CA . LYS B 1 185 ? -15.781 -15.195 -12.219 1 88.38 185 LYS B CA 1
ATOM 3366 C C . LYS B 1 185 ? -14.781 -14.219 -11.625 1 88.38 185 LYS B C 1
ATOM 3368 O O . LYS B 1 185 ? -14.492 -14.266 -10.43 1 88.38 185 LYS B O 1
ATOM 3373 N N . PHE B 1 186 ? -14.273 -13.383 -12.523 1 87.62 186 PHE B N 1
ATOM 3374 C CA . PHE B 1 186 ? -13.312 -12.359 -12.117 1 87.62 186 PHE B CA 1
ATOM 3375 C C . PHE B 1 186 ? -14.008 -11.016 -11.922 1 87.62 186 PHE B C 1
ATOM 3377 O O . PHE B 1 186 ? -14.672 -10.516 -12.828 1 87.62 186 PHE B O 1
ATOM 3384 N N . ARG B 1 187 ? -13.836 -10.414 -10.781 1 87.56 187 ARG B N 1
ATOM 3385 C CA . ARG B 1 187 ? -14.477 -9.141 -10.461 1 87.56 187 ARG B CA 1
ATOM 3386 C C . ARG B 1 187 ? -13.469 -8 -10.469 1 87.56 187 ARG B C 1
ATOM 3388 O O . ARG B 1 187 ? -12.273 -8.219 -10.258 1 87.56 187 ARG B O 1
ATOM 3395 N N . PHE B 1 188 ? -14.047 -6.84 -10.773 1 88.06 188 PHE B N 1
ATOM 3396 C CA . PHE B 1 188 ? -13.227 -5.637 -10.797 1 88.06 188 PHE B CA 1
ATOM 3397 C C . PHE B 1 188 ? -13.797 -4.57 -9.875 1 88.06 188 PHE B C 1
ATOM 3399 O O . PHE B 1 188 ? -14.938 -4.68 -9.422 1 88.06 188 PHE B O 1
ATOM 3406 N N . GLY B 1 189 ? -12.938 -3.492 -9.578 1 87.06 189 GLY B N 1
ATOM 3407 C CA . GLY B 1 189 ? -13.398 -2.381 -8.758 1 87.06 189 GLY B CA 1
ATOM 3408 C C . GLY B 1 189 ? -13.023 -2.518 -7.297 1 87.06 189 GLY B C 1
ATOM 3409 O O . GLY B 1 189 ? -12.328 -3.465 -6.914 1 87.06 189 GLY B O 1
ATOM 3410 N N . PRO B 1 190 ? -13.672 -1.523 -6.656 1 79 190 PRO B N 1
ATOM 3411 C CA . PRO B 1 190 ? -13.383 -1.539 -5.223 1 79 190 PRO B CA 1
ATOM 3412 C C . PRO B 1 190 ? -13.875 -2.814 -4.535 1 79 190 PRO B C 1
ATOM 3414 O O . PRO B 1 190 ? -14.891 -3.387 -4.938 1 79 190 PRO B O 1
ATOM 3417 N N . GLU B 1 191 ? -13.289 -3.564 -3.828 1 80.19 191 GLU B N 1
ATOM 3418 C CA . GLU B 1 191 ? -13.617 -4.711 -2.984 1 80.19 191 GLU B CA 1
ATOM 3419 C C . GLU B 1 191 ? -13.312 -6.027 -3.699 1 80.19 191 GLU B C 1
ATOM 3421 O O . GLU B 1 191 ? -13.641 -7.102 -3.197 1 80.19 191 GLU B O 1
ATOM 3426 N N . SER B 1 192 ? -12.859 -5.895 -4.945 1 87.5 192 SER B N 1
ATOM 3427 C CA . SER B 1 192 ? -12.625 -7.102 -5.73 1 87.5 192 SER B CA 1
ATOM 3428 C C . SER B 1 192 ? -11.336 -7.801 -5.301 1 87.5 192 SER B C 1
ATOM 3430 O O . SER B 1 192 ? -11.18 -9 -5.516 1 87.5 192 SER B O 1
ATOM 3432 N N . LEU B 1 193 ? -10.5 -7.082 -4.734 1 93.25 193 LEU B N 1
ATOM 3433 C CA . LEU B 1 193 ? -9.211 -7.656 -4.387 1 93.25 193 LEU B CA 1
ATOM 3434 C C . LEU B 1 193 ? -9.273 -8.383 -3.045 1 93.25 193 LEU B C 1
ATOM 3436 O O . LEU B 1 193 ? -9.898 -7.891 -2.104 1 93.25 193 LEU B O 1
ATOM 3440 N N . SER B 1 194 ? -8.711 -9.508 -3.008 1 93.75 194 SER B N 1
ATOM 3441 C CA . SER B 1 194 ? -8.609 -10.258 -1.759 1 93.75 194 SER B CA 1
ATOM 3442 C C . SER B 1 194 ? -7.758 -9.508 -0.736 1 93.75 194 SER B C 1
ATOM 3444 O O . SER B 1 194 ? -6.75 -8.898 -1.09 1 93.75 194 SER B O 1
ATOM 3446 N N . ASP B 1 195 ? -8.102 -9.648 0.573 1 92.06 195 ASP B N 1
ATOM 3447 C CA . ASP B 1 195 ? -7.266 -9.117 1.648 1 92.06 195 ASP B CA 1
ATOM 3448 C C . ASP B 1 195 ? -6.039 -10 1.874 1 92.06 195 ASP B C 1
ATOM 3450 O O . ASP B 1 195 ? -5.168 -9.672 2.68 1 92.06 195 ASP B O 1
ATOM 3454 N N . LEU B 1 196 ? -5.965 -11.125 1.126 1 93.62 196 LEU B N 1
ATOM 3455 C CA . LEU B 1 196 ? -4.895 -12.094 1.312 1 93.62 196 LEU B CA 1
ATOM 3456 C C . LEU B 1 196 ? -4.125 -12.312 0.013 1 93.62 196 LEU B C 1
ATOM 3458 O O . LEU B 1 196 ? -3.686 -13.43 -0.273 1 93.62 196 LEU B O 1
ATOM 3462 N N . VAL B 1 197 ? -4.016 -11.273 -0.725 1 95.94 197 VAL B N 1
ATOM 3463 C CA . VAL B 1 197 ? -3.35 -11.359 -2.02 1 95.94 197 VAL B CA 1
ATOM 3464 C C . VAL B 1 197 ? -1.933 -11.898 -1.835 1 95.94 197 VAL B C 1
ATOM 3466 O O . VAL B 1 197 ? -1.265 -11.586 -0.847 1 95.94 197 VAL B O 1
ATOM 3469 N N . VAL B 1 198 ? -1.479 -12.672 -2.783 1 95.12 198 VAL B N 1
ATOM 3470 C CA . VAL B 1 198 ? -0.167 -13.305 -2.746 1 95.12 198 VAL B CA 1
ATOM 3471 C C . VAL B 1 198 ? 0.775 -12.609 -3.727 1 95.12 198 VAL B C 1
ATOM 3473 O O . VAL B 1 198 ? 1.957 -12.422 -3.434 1 95.12 198 VAL B O 1
ATOM 3476 N N . THR B 1 199 ? 0.237 -12.281 -4.945 1 95.5 199 THR B N 1
ATOM 3477 C CA . THR B 1 199 ? 1.117 -11.664 -5.93 1 95.5 199 THR B CA 1
ATOM 3478 C C . THR B 1 199 ? 0.387 -10.562 -6.691 1 95.5 199 THR B C 1
ATOM 3480 O O . THR B 1 199 ? -0.833 -10.617 -6.863 1 95.5 199 THR B O 1
ATOM 3483 N N . PHE B 1 200 ? 1.098 -9.523 -7.113 1 96.19 200 PHE B N 1
ATOM 3484 C CA . PHE B 1 200 ? 0.741 -8.578 -8.164 1 96.19 200 PHE B CA 1
ATOM 3485 C C . PHE B 1 200 ? 1.675 -8.719 -9.359 1 96.19 200 PHE B C 1
ATOM 3487 O O . PHE B 1 200 ? 2.898 -8.664 -9.211 1 96.19 200 PHE B O 1
ATOM 3494 N N . HIS B 1 201 ? 1.106 -8.945 -10.492 1 94.88 201 HIS B N 1
ATOM 3495 C CA . HIS B 1 201 ? 1.931 -9 -11.695 1 94.88 201 HIS B CA 1
ATOM 3496 C C . HIS B 1 201 ? 1.994 -7.645 -12.391 1 94.88 201 HIS B C 1
ATOM 3498 O O . HIS B 1 201 ? 1.189 -6.758 -12.102 1 94.88 201 HIS B O 1
ATOM 3504 N N . GLU B 1 202 ? 3.049 -7.418 -13.242 1 94.56 202 GLU B N 1
ATOM 3505 C CA . GLU B 1 202 ? 3.281 -6.254 -14.086 1 94.56 202 GLU B CA 1
ATOM 3506 C C . GLU B 1 202 ? 3.664 -5.035 -13.258 1 94.56 202 GLU B C 1
ATOM 3508 O O . GLU B 1 202 ? 3.234 -3.916 -13.547 1 94.56 202 GLU B O 1
ATOM 3513 N N . ILE B 1 203 ? 4.258 -5.281 -12.148 1 93.56 203 ILE B N 1
ATOM 3514 C CA . ILE B 1 203 ? 4.887 -4.191 -11.414 1 93.56 203 ILE B CA 1
ATOM 3515 C C . ILE B 1 203 ? 6.246 -3.873 -12.039 1 93.56 203 ILE B C 1
ATOM 3517 O O . ILE B 1 203 ? 7.285 -4.316 -11.539 1 93.56 203 ILE B O 1
ATOM 3521 N N . ARG B 1 204 ? 6.297 -3.123 -13.109 1 91.12 204 ARG B N 1
ATOM 3522 C CA . ARG B 1 204 ? 7.465 -2.939 -13.969 1 91.12 204 ARG B CA 1
ATOM 3523 C C . ARG B 1 204 ? 8.258 -1.706 -13.555 1 91.12 204 ARG B C 1
ATOM 3525 O O . ARG B 1 204 ? 9.492 -1.724 -13.555 1 91.12 204 ARG B O 1
ATOM 3532 N N . ASP B 1 205 ? 7.602 -0.642 -13.172 1 90 205 ASP B N 1
ATOM 3533 C CA . ASP B 1 205 ? 8.25 0.596 -12.75 1 90 205 ASP B CA 1
ATOM 3534 C C . ASP B 1 205 ? 8.852 0.451 -11.359 1 90 205 ASP B C 1
ATOM 3536 O O . ASP B 1 205 ? 8.164 0.053 -10.414 1 90 205 ASP B O 1
ATOM 3540 N N . PRO B 1 206 ? 10.148 0.74 -11.273 1 87.31 206 PRO B N 1
ATOM 3541 C CA . PRO B 1 206 ? 10.781 0.63 -9.961 1 87.31 206 PRO B CA 1
ATOM 3542 C C . PRO B 1 206 ? 10.086 1.475 -8.898 1 87.31 206 PRO B C 1
ATOM 3544 O O . PRO B 1 206 ? 10.016 1.071 -7.73 1 87.31 206 PRO B O 1
ATOM 3547 N N . VAL B 1 207 ? 9.586 2.578 -9.25 1 88.06 207 VAL B N 1
ATOM 3548 C CA . VAL B 1 207 ? 8.906 3.441 -8.289 1 88.06 207 VAL B CA 1
ATOM 3549 C C . VAL B 1 207 ? 7.645 2.75 -7.773 1 88.06 207 VAL B C 1
ATOM 3551 O O . VAL B 1 207 ? 7.348 2.801 -6.578 1 88.06 207 VAL B O 1
ATOM 3554 N N . ASP B 1 208 ? 6.914 2.109 -8.727 1 91.5 208 ASP B N 1
ATOM 3555 C CA . ASP B 1 208 ? 5.742 1.346 -8.305 1 91.5 208 ASP B CA 1
ATOM 3556 C C . ASP B 1 208 ? 6.133 0.221 -7.348 1 91.5 208 ASP B C 1
ATOM 3558 O O . ASP B 1 208 ? 5.434 -0.035 -6.367 1 91.5 208 ASP B O 1
ATOM 3562 N N . PHE B 1 209 ? 7.262 -0.401 -7.719 1 90.44 209 PHE B N 1
ATOM 3563 C CA . PHE B 1 209 ? 7.738 -1.482 -6.863 1 90.44 209 PHE B CA 1
ATOM 3564 C C . PHE B 1 209 ? 8.031 -0.973 -5.461 1 90.44 209 PHE B C 1
ATOM 3566 O O . PHE B 1 209 ? 7.555 -1.54 -4.473 1 90.44 209 PHE B O 1
ATOM 3573 N N . TYR B 1 210 ? 8.805 0.097 -5.344 1 89 210 TYR B N 1
ATOM 3574 C CA . TYR B 1 210 ? 9.188 0.633 -4.043 1 89 210 TYR B CA 1
ATOM 3575 C C . TYR B 1 210 ? 7.973 1.179 -3.301 1 89 210 TYR B C 1
ATOM 3577 O O . TYR B 1 210 ? 7.902 1.104 -2.072 1 89 210 TYR B O 1
ATOM 3585 N N . PHE B 1 211 ? 7.055 1.686 -4.062 1 92.81 211 PHE B N 1
ATOM 3586 C CA . PHE B 1 211 ? 5.824 2.207 -3.479 1 92.81 211 PHE B CA 1
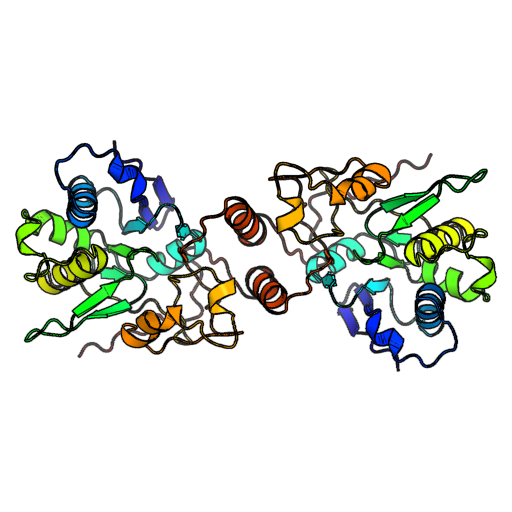ATOM 3587 C C . PHE B 1 211 ? 5.031 1.094 -2.803 1 92.81 211 PHE B C 1
ATOM 3589 O O . PHE B 1 211 ? 4.645 1.218 -1.64 1 92.81 211 PHE B O 1
ATOM 3596 N N . ILE B 1 212 ? 4.812 -0.017 -3.494 1 93.25 212 ILE B N 1
ATOM 3597 C CA . ILE B 1 212 ? 4.094 -1.151 -2.922 1 93.25 212 ILE B CA 1
ATOM 3598 C C . ILE B 1 212 ? 4.895 -1.739 -1.763 1 93.25 212 ILE B C 1
ATOM 3600 O O . ILE B 1 212 ? 4.336 -2.039 -0.705 1 93.25 212 ILE B O 1
ATOM 3604 N N . GLN B 1 213 ? 6.234 -1.887 -1.96 1 90.19 213 GLN B N 1
ATOM 3605 C CA . GLN B 1 213 ? 7.109 -2.371 -0.898 1 90.19 213 GLN B CA 1
ATOM 3606 C C . GLN B 1 213 ? 6.957 -1.532 0.367 1 90.19 213 GLN B C 1
ATOM 3608 O O . GLN B 1 213 ? 6.887 -2.072 1.473 1 90.19 213 GLN B O 1
ATOM 3613 N N . TYR B 1 214 ? 6.93 -0.261 0.225 1 92 214 TYR B N 1
ATOM 3614 C CA . TYR B 1 214 ? 6.801 0.653 1.354 1 92 214 TYR B CA 1
ATOM 3615 C C . TYR B 1 214 ? 5.473 0.45 2.074 1 92 214 TYR B C 1
ATOM 3617 O O . TYR B 1 214 ? 5.441 0.276 3.295 1 92 214 TYR B O 1
ATOM 3625 N N . LEU B 1 215 ? 4.316 0.406 1.347 1 92.81 215 LEU B N 1
ATOM 3626 C CA . LEU B 1 215 ? 3.004 0.32 1.973 1 92.81 215 LEU B CA 1
ATOM 3627 C C . LEU B 1 215 ? 2.779 -1.062 2.58 1 92.81 215 LEU B C 1
ATOM 3629 O O . LEU B 1 215 ? 2.143 -1.187 3.629 1 92.81 215 LEU B O 1
ATOM 3633 N N . VAL B 1 216 ? 3.352 -2.08 1.958 1 89.38 216 VAL B N 1
ATOM 3634 C CA . VAL B 1 216 ? 3.064 -3.453 2.365 1 89.38 216 VAL B CA 1
ATOM 3635 C C . VAL B 1 216 ? 4.012 -3.867 3.486 1 89.38 216 VAL B C 1
ATOM 3637 O O . VAL B 1 216 ? 3.596 -4.508 4.457 1 89.38 216 VAL B O 1
ATOM 3640 N N . ASN B 1 217 ? 5.309 -3.457 3.381 1 86.69 217 ASN B N 1
ATOM 3641 C CA . ASN B 1 217 ? 6.305 -4.055 4.262 1 86.69 217 ASN B CA 1
ATOM 3642 C C . ASN B 1 217 ? 6.867 -3.035 5.25 1 86.69 217 ASN B C 1
ATOM 3644 O O . ASN B 1 217 ? 7.332 -3.402 6.328 1 86.69 217 ASN B O 1
ATOM 3648 N N . ASP B 1 218 ? 6.895 -1.817 4.945 1 87.12 218 ASP B N 1
ATOM 3649 C CA . ASP B 1 218 ? 7.613 -0.854 5.773 1 87.12 218 ASP B CA 1
ATOM 3650 C C . ASP B 1 218 ? 6.652 -0.068 6.664 1 87.12 218 ASP B C 1
ATOM 3652 O O . ASP B 1 218 ? 6.93 0.147 7.844 1 87.12 218 ASP B O 1
ATOM 3656 N N . LEU B 1 219 ? 5.512 0.398 6.113 1 90.31 219 LEU B N 1
ATOM 3657 C CA . LEU B 1 219 ? 4.543 1.207 6.84 1 90.31 219 LEU B CA 1
ATOM 3658 C C . LEU B 1 219 ? 3.953 0.425 8.008 1 90.31 219 LEU B C 1
ATOM 3660 O O . LEU B 1 219 ? 3.588 -0.744 7.859 1 90.31 219 LEU B O 1
ATOM 3664 N N . ARG B 1 220 ? 3.926 1.064 9.125 1 87.06 220 ARG B N 1
ATOM 3665 C CA . ARG B 1 220 ? 3.363 0.471 10.336 1 87.06 220 ARG B CA 1
ATOM 3666 C C . ARG B 1 220 ? 2.133 1.241 10.805 1 87.06 220 ARG B C 1
ATOM 3668 O O . ARG B 1 220 ? 2.109 2.473 10.75 1 87.06 220 ARG B O 1
ATOM 3675 N N . LEU B 1 221 ? 1.124 0.498 11.109 1 86.5 221 LEU B N 1
ATOM 3676 C CA . LEU B 1 221 ? -0.047 1.064 11.773 1 86.5 221 LEU B CA 1
ATOM 3677 C C . LEU B 1 221 ? -0.013 0.783 13.273 1 86.5 221 LEU B C 1
ATOM 3679 O O . LEU B 1 221 ? -0.214 -0.356 13.695 1 86.5 221 LEU B O 1
ATOM 3683 N N . LEU B 1 222 ? 0.227 1.774 14.008 1 80.44 222 LEU B N 1
ATOM 3684 C CA . LEU B 1 222 ? 0.404 1.598 15.445 1 80.44 222 LEU B CA 1
ATOM 3685 C C . LEU B 1 222 ? -0.894 1.885 16.188 1 80.44 222 LEU B C 1
ATOM 3687 O O . LEU B 1 222 ? -1.632 2.805 15.836 1 80.44 222 LEU B O 1
ATOM 3691 N N . SER B 1 223 ? -1.164 1.08 17.203 1 77.25 223 SER B N 1
ATOM 3692 C CA . SER B 1 223 ? -2.258 1.413 18.109 1 77.25 223 SER B CA 1
ATOM 3693 C C . SER B 1 223 ? -1.941 2.666 18.922 1 77.25 223 SER B C 1
ATOM 3695 O O . SER B 1 223 ? -0.773 2.975 19.172 1 77.25 223 SER B O 1
ATOM 3697 N N . PRO B 1 224 ? -2.98 3.395 19.297 1 73.12 224 PRO B N 1
ATOM 3698 C CA . PRO B 1 224 ? -2.76 4.637 20.031 1 73.12 224 PRO B CA 1
ATOM 3699 C C . PRO B 1 224 ? -1.885 4.434 21.266 1 73.12 224 PRO B C 1
ATOM 3701 O O . PRO B 1 224 ? -1.091 5.312 21.625 1 73.12 224 PRO B O 1
ATOM 3704 N N . GLY B 1 225 ? -1.927 3.312 21.859 1 70.88 225 GLY B N 1
ATOM 3705 C CA . GLY B 1 225 ? -1.178 3.078 23.094 1 70.88 225 GLY B CA 1
ATOM 3706 C C . GLY B 1 225 ? 0.176 2.438 22.844 1 70.88 225 GLY B C 1
ATOM 3707 O O . GLY B 1 225 ? 0.958 2.256 23.781 1 70.88 225 GLY B O 1
ATOM 3708 N N . ALA B 1 226 ? 0.457 2.121 21.672 1 75.88 226 ALA B N 1
ATOM 3709 C CA . ALA B 1 226 ? 1.717 1.446 21.359 1 75.88 226 ALA B CA 1
ATOM 3710 C C . ALA B 1 226 ? 2.895 2.412 21.469 1 75.88 226 ALA B C 1
ATOM 3712 O O . ALA B 1 226 ? 2.779 3.584 21.109 1 75.88 226 ALA B O 1
ATOM 3713 N N . SER B 1 227 ? 3.969 1.975 22.125 1 70.38 227 SER B N 1
ATOM 3714 C CA . SER B 1 227 ? 5.164 2.803 22.234 1 70.38 227 SER B CA 1
ATOM 3715 C C . SER B 1 227 ? 5.75 3.1 20.859 1 70.38 227 SER B C 1
ATOM 3717 O O . SER B 1 227 ? 5.758 2.232 19.984 1 70.38 227 SER B O 1
ATOM 3719 N N . SER B 1 228 ? 5.738 4.359 20.672 1 61.47 228 SER B N 1
ATOM 3720 C CA . SER B 1 228 ? 6.41 4.711 19.422 1 61.47 228 SER B CA 1
ATOM 3721 C C . SER B 1 228 ? 7.887 4.328 19.469 1 61.47 228 SER B C 1
ATOM 3723 O O . SER B 1 228 ? 8.57 4.57 20.469 1 61.47 228 SER B O 1
ATOM 3725 N N . PRO B 1 229 ? 8.219 3.461 18.641 1 50.03 229 PRO B N 1
ATOM 3726 C CA . PRO B 1 229 ? 9.641 3.127 18.703 1 50.03 229 PRO B CA 1
ATOM 3727 C C . PRO B 1 229 ? 10.539 4.363 18.703 1 50.03 229 PRO B C 1
ATOM 3729 O O . PRO B 1 229 ? 11.734 4.262 18.953 1 50.03 229 PRO B O 1
ATOM 3732 N N . PHE B 1 230 ? 10.055 5.512 18.281 1 49.16 230 PHE B N 1
ATOM 3733 C CA . PHE B 1 230 ? 10.953 6.652 18.172 1 49.16 230 PHE B CA 1
ATOM 3734 C C . PHE B 1 230 ? 10.508 7.785 19.094 1 49.16 230 PHE B C 1
ATOM 3736 O O . PHE B 1 230 ? 9.32 7.953 19.344 1 49.16 230 PHE B O 1
ATOM 3743 N N . THR B 1 231 ? 11.422 8.062 20.031 1 41.69 231 THR B N 1
ATOM 3744 C CA . THR B 1 231 ? 11.266 9.172 20.969 1 41.69 231 THR B CA 1
ATOM 3745 C C . THR B 1 231 ? 10.984 10.469 20.219 1 41.69 231 THR B C 1
ATOM 3747 O O . THR B 1 231 ? 11.664 10.781 19.234 1 41.69 231 THR B O 1
ATOM 3750 N N . LEU B 1 232 ? 9.773 10.984 20.266 1 40.78 232 LEU B N 1
ATOM 3751 C CA . LEU B 1 232 ? 9.562 12.359 19.844 1 40.78 232 LEU B CA 1
ATOM 3752 C C . LEU B 1 232 ? 10.75 13.234 20.234 1 40.78 232 LEU B C 1
ATOM 3754 O O . LEU B 1 232 ? 11.234 13.172 21.359 1 40.78 232 LEU B O 1
ATOM 3758 N N . SER B 1 233 ? 11.695 13.43 19.547 1 34.44 233 SER B N 1
ATOM 3759 C CA . SER B 1 233 ? 12.805 14.273 19.969 1 34.44 233 SER B CA 1
ATOM 3760 C C . SER B 1 233 ? 12.312 15.453 20.812 1 34.44 233 SER B C 1
ATOM 3762 O O . SER B 1 233 ? 11.391 16.172 20.406 1 34.44 233 SER B O 1
ATOM 3764 N N . GLN B 1 234 ? 12.422 15.359 22.094 1 33.41 234 GLN B N 1
ATOM 3765 C CA . GLN B 1 234 ? 12.328 16.516 22.984 1 33.41 234 GLN B CA 1
ATOM 3766 C C . GLN B 1 234 ? 13.031 17.734 22.391 1 33.41 234 GLN B C 1
ATOM 3768 O O . GLN B 1 234 ? 14.164 17.625 21.922 1 33.41 234 GLN B O 1
ATOM 3773 N N . ILE B 1 235 ? 12.359 18.688 21.797 1 29.94 235 ILE B N 1
ATOM 3774 C CA . ILE B 1 235 ? 13.023 19.969 21.562 1 29.94 235 ILE B CA 1
ATOM 3775 C C . ILE B 1 235 ? 13.836 20.344 22.797 1 29.94 235 ILE B C 1
ATOM 3777 O O . ILE B 1 235 ? 13.297 20.406 23.906 1 29.94 235 ILE B O 1
ATOM 3781 N N . PRO B 1 236 ? 15.07 20.281 22.75 1 26.44 236 PRO B N 1
ATOM 3782 C CA . PRO B 1 236 ? 15.742 20.922 23.875 1 26.44 236 PRO B CA 1
ATOM 3783 C C . PRO B 1 236 ? 15.156 22.297 24.219 1 26.44 236 PRO B C 1
ATOM 3785 O O . PRO B 1 236 ? 14.836 23.062 23.312 1 26.44 236 PRO B O 1
ATOM 3788 N N . SER B 1 237 ? 14.328 22.406 25.359 1 25.53 237 SER B N 1
ATOM 3789 C CA . SER B 1 237 ? 14.18 23.734 25.953 1 25.53 237 SER B CA 1
ATOM 3790 C C . SER B 1 237 ? 15.477 24.531 25.844 1 25.53 237 SER B C 1
ATOM 3792 O O . SER B 1 237 ? 16.531 24.078 26.297 1 25.53 237 SER B O 1
ATOM 3794 N N . ARG B 1 238 ? 15.555 25.359 24.797 1 23.58 238 ARG B N 1
ATOM 3795 C CA . ARG B 1 238 ? 16.562 26.344 25.188 1 23.58 238 ARG B CA 1
ATOM 3796 C C . ARG B 1 238 ? 16.078 27.141 26.406 1 23.58 238 ARG B C 1
ATOM 3798 O O . ARG B 1 238 ? 14.891 27.438 26.531 1 23.58 238 ARG B O 1
#

pLDDT: mean 80.38, std 18.15, range [23.58, 97.88]

Secondary structure (DSSP, 8-state):
---EEEEE-SS-EEEEEEHHHHHTS--S--SHHHHHHHHHHHS-TTS-SEEEEE-TT-EE-HHHHHHHHHTS-TTS-EEESSEEEE--TTS--EEEE-TTT-EEEEHHHHHHHHHT--HHHHS-TT--S-HHHHHHHHHHHTT-EE-----TTS--SEESS-HHHHT-SS--GGGHHHHHHBSS----STT-S-TT--EE----SHHHHHHHHIIIII-----TTSPPSS--------/---EEEEE-SS-EEEEEEHHHHTTS--S--SHHHHHHHHHHHS-TTS-SEEEEE-TT-EE-HHHHHHHHHTS-TTS-EEESSEEEE--TTS--EEEE-TTT-EEEEHHHHHHHHHT--HHHHS-TT--S-HHHHHHHHHHHTT-EE-----TTS--SEESS-HHHHT-SS--GGGHHHHHHBSS----STT-S-TT--EE----SHHHHHHHHIIIII-----TTSPPSS--------

Radius of gyration: 27.42 Å; Cα contacts (8 Å, |Δi|>4): 940; chains: 2; bounding box: 46×80×58 Å

Sequence (476 aa):
MLDTTRIKTNYISLSIMASHALSRLLYSYEDLWGKVVDGFLQLNASAADWFMKADDDTFLIYPNLLNLLAHLDPSEALYLGLPLIYRPEGGEEITYMSGGAGYVLSSTALTRLQAAHAPAHCRYPGHTQYEDVNMGYCMAALGVRAADTRDGLGRPRFLPYPPWRLLQSEPHPDFAWLVHFSKYKFRFGPESLSDLVVTFHEIRDPVDFYFIQYLVNDLRLLSPGASSPFTLSQIPSRMLDTTRIKTNYISLSIMASHALSRLLYSYEDLWGKVVDGFLQLNASAADWFMKADDDTFLIYPNLLNLLAHLDPSEALYLGLPLIYRPEGGEEITYMSGGAGYVLSSTALTRLQAAHAPAHCRYPGHTQYEDVNMGYCMAALGVRAADTRDGLGRPRFLPYPPWRLLQSEPHPDFAWLVHFSKYKFRFGPESLSDLVVTFHEIRDPVDFYFIQYLVNDLRLLSPGASSPFTLSQIPSR

Solvent-accessible surface area (backbone atoms only — not comparable to full-atom values): 25259 Å² total; per-residue (Å²): 128,77,61,54,54,74,46,78,53,103,83,44,32,37,35,35,38,37,52,63,49,36,66,68,50,76,65,84,50,86,48,66,39,48,41,52,52,52,53,59,59,69,52,63,48,86,75,29,42,29,40,30,44,32,35,82,29,36,46,73,37,61,46,25,44,44,22,56,52,59,75,52,60,37,83,42,37,34,36,39,34,30,56,23,47,47,66,52,92,96,50,70,74,35,60,20,34,39,50,52,25,13,32,36,30,15,21,40,28,44,44,51,58,48,65,64,70,44,76,81,72,35,41,44,86,83,62,67,79,48,40,29,57,28,47,14,42,26,34,54,75,69,68,30,41,75,51,71,60,34,46,64,85,60,22,58,22,30,29,70,43,37,64,59,64,46,35,28,78,64,75,53,76,86,43,53,60,56,63,69,26,35,64,55,87,77,70,57,10,84,81,33,65,37,42,53,41,25,24,31,3,70,46,69,50,67,48,58,43,51,42,51,46,38,48,67,71,51,47,49,80,41,51,47,82,50,78,62,92,37,65,58,67,73,72,75,78,126,127,77,61,53,55,74,46,79,53,103,82,45,32,38,35,36,37,36,52,63,49,36,66,67,50,77,66,82,51,87,48,64,40,51,40,53,52,52,53,59,58,69,52,62,49,85,76,29,43,30,40,31,44,31,35,82,28,38,46,72,38,60,44,25,43,44,22,57,53,58,75,52,62,37,83,43,37,33,35,38,35,29,58,24,46,48,65,51,90,97,50,71,76,37,61,20,34,38,49,52,24,13,34,36,30,15,22,39,28,44,44,51,60,50,66,62,72,46,76,81,72,36,39,44,85,84,63,68,80,48,40,29,55,26,48,16,42,27,35,54,75,70,68,31,41,73,52,70,59,35,47,64,84,61,21,58,21,32,28,69,42,38,64,60,64,47,35,29,79,62,75,53,77,86,42,52,62,56,62,69,27,35,66,54,86,77,67,59,10,83,82,34,67,37,42,53,40,27,24,30,5,72,45,71,50,67,49,58,42,53,41,50,47,37,48,66,71,51,47,48,79,40,52,47,83,48,77,62,92,38,64,59,66,72,69,76,79,122

InterPro domains:
  IPR003378 Fringe-like, glycosyltransferase domain [PF02434] (45-147)
  IPR026050 C1GALT1/C1GALT1-specific chaperone 1 [PTHR23033] (28-219)